Protein 4TPN (pdb70)

Radius of gyration: 20.68 Å; Cα contacts (8 Å, |Δi|>4): 711; chains: 1; bounding box: 55×50×52 Å

Foldseek 3Di:
DPDEACVFFLVCQVPVQVSLVVCCVPFQWADHVVVLAIEHFALVQLQCQLVDPLWALQPAPPPDAPRRVLLPQALRRHDPPNNVLRLVLLCLQPDPVLLVVLLVQLLVLLLVLLPPPPLPDFKDWCLVSPLQPSLVSCCCRAAFDPPVCCVVQQVLLVCCQPCPDPVSNSVSLVVQLVCLVCVLVVNDHGGDPSHSVNRSSVSQVPRDSHHPSSSSSHSSVVSNVSNALQRSQLQQQLLQLCQVCLVLLVVCVVDVLLLVQSSLLSCLLAQQQQWDKIFRCAWDADSNDTDHHGGMHIYGLNSNSQRCVVFPVSNRSDSPGDPSVSRQSQHDPSRRNSCVSSSSSNNSSNSVSLCVSQVNKHFPDDWAWDRGNRRTHTPTTMITRD

Solvent-accessible surface area: 17058 Å² total; per-residue (Å²): 119,134,97,113,28,51,1,23,66,50,96,15,0,72,78,0,13,70,35,5,62,73,16,26,128,170,67,34,6,12,19,3,126,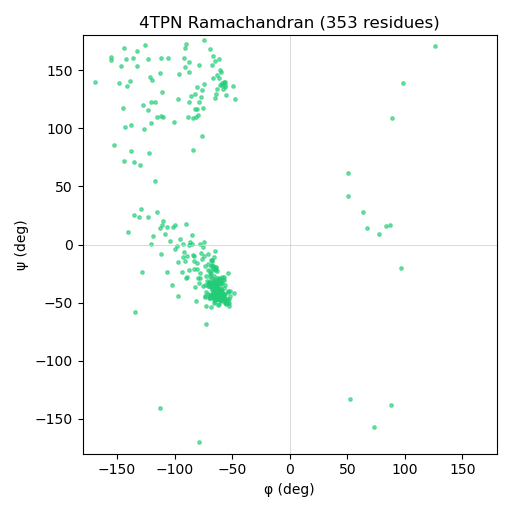188,25,96,0,25,0,0,1,28,8,73,32,0,16,55,1,13,170,22,129,100,11,18,5,51,98,28,110,92,126,101,24,22,74,73,102,12,2,74,34,0,15,86,60,4,50,64,118,66,4,50,10,0,72,138,22,13,138,35,0,10,43,199,65,0,14,113,60,0,48,130,28,0,87,132,17,0,105,62,22,2,46,76,15,94,64,50,28,83,95,28,49,2,18,72,32,1,1,40,67,0,8,22,58,3,0,4,75,0,10,0,0,2,91,100,15,19,63,44,0,41,73,57,0,86,31,33,40,76,150,112,77,109,122,60,38,27,92,44,4,63,27,0,18,57,0,0,43,47,7,53,134,64,116,84,10,166,44,72,98,78,2,0,1,25,55,5,43,86,31,42,153,51,46,128,75,16,62,86,111,22,13,25,18,8,3,0,18,19,0,15,52,18,18,5,40,36,12,22,3,5,0,1,4,1,2,24,4,1,10,118,41,97,171,10,9,92,61,5,85,65,49,111,63,0,14,89,26,0,7,38,0,1,4,1,32,15,1,9,38,0,8,30,50,17,29,1,60,138,81,4,90,17,37,73,31,156,0,104,56,58,41,20,0,0,0,0,4,0,7,0,0,36,17,64,146,54,0,145,170,20,89,52,6,42,3,74,18,134,41,1,71,114,14,0,15,38,19,67,52,69,38,27,46,49,20,30,97,2,21,30,21,4,0,48,38,2,0,38,12,0,0,94,83,8,66,32,9,132,29,36,43,136,20,97,33,25,87,19,10,40,43,8,12,4,135,27,0,24,0,18,4,151

Sequence (386 aa):
MTVPSPLAADPSIVPDPYPVYADLAQRRRPVHWVERLNAWAVLTYADCAAGLKDPRLTADRGLPPPDDNIFHRWTKNVVMMYTDPPLHDALRRSVRAGFTRAAHQHYDQVLQKVAHDLVASIIPAGATEEIDAVPALAAEELPVRRSSAVHAFGVPEEDLGFLIPRVNTIMTYVTQEIILEKKLTDLHTYASSSELLQGMRGKVLPDTVIARLAAAQDGLTETTPEQTVHQLALVFIALFAPTTTPGSSLSSGTLAFARNPRQVERFLADQACVDNTANEVLRYNASNNQFTWRVAAKDVEMGGVRIEAGQTLALFLGSANRDANNMFERPNDFDLDRPNSARHLSFGQGVHACLAAQLISSLQLKWFYVALLNNRRFPGIRRTAGEPIWNENLEFRSSLRSLPLLSLR

Organism: Streptomyces scabiei (strain 87.22) (NCBI:txid680198)

Structure (mmCIF, N/CA/C/O backbone):
data_4TPN
#
_entry.id   4TPN
#
_cell.length_a   65.696
_cell.length_b   79.436
_cell.length_c   112.355
_cell.angle_alpha   90.000
_cell.angle_beta   90.000
_cell.angle_gamma   90.000
#
_symmetry.space_group_name_H-M   'P 21 21 21'
#
loop_
_entity.id
_entity.type
_entity.pdbx_description
1 polymer 'Putative P450-like protein'
2 non-polymer 'PROTOPORPHYRIN IX CONTAINING FE'
3 non-polymer GLYCEROL
4 non-polymer 'SULFATE ION'
5 non-polymer 'LITHIUM ION'
6 water water
#
loop_
_atom_site.group_PDB
_atom_site.id
_atom_site.type_symbol
_atom_site.label_atom_id
_atom_site.label_alt_id
_atom_site.label_comp_id
_atom_site.label_asym_id
_atom_site.label_entity_id
_atom_site.label_seq_id
_atom_site.pdbx_PDB_ins_code
_atom_site.Cartn_x
_atom_site.Cartn_y
_atom_site.Cartn_z
_atom_site.occupancy
_atom_site.B_iso_or_equiv
_atom_site.auth_seq_id
_atom_site.auth_comp_id
_atom_site.auth_asym_id
_atom_site.auth_atom_id
_atom_site.pdbx_PDB_model_num
ATOM 1 N N . MET A 1 1 ? 46.207 45.458 85.261 1.00 33.86 1 MET A N 1
ATOM 2 C CA . MET A 1 1 ? 46.578 45.161 83.857 1.00 32.94 1 MET A CA 1
ATOM 3 C C . MET A 1 1 ? 47.762 46.010 83.369 1.00 35.49 1 MET A C 1
ATOM 4 O O . MET A 1 1 ? 48.108 46.008 82.177 1.00 33.71 1 MET A O 1
ATOM 9 N N . THR A 1 2 ? 48.427 46.709 84.303 1.00 32.14 2 THR A N 1
ATOM 10 C CA . THR A 1 2 ? 49.579 47.488 83.923 1.00 29.62 2 THR A CA 1
ATOM 11 C C . THR A 1 2 ? 50.837 46.997 84.694 1.00 27.36 2 THR A C 1
ATOM 12 O O . THR A 1 2 ? 51.922 47.578 84.511 1.00 30.31 2 THR A O 1
ATOM 16 N N . VAL A 1 3 ? 50.692 45.981 85.531 1.00 20.77 3 VAL A N 1
ATOM 17 C CA . VAL A 1 3 ? 51.860 45.517 86.328 1.00 18.51 3 VAL A CA 1
ATOM 18 C C . VAL A 1 3 ? 52.792 44.674 85.429 1.00 18.58 3 VAL A C 1
ATOM 19 O O . VAL A 1 3 ? 52.337 43.702 84.775 1.00 19.04 3 VAL A O 1
ATOM 23 N N . PRO A 1 4 ? 54.065 45.011 85.368 1.00 16.38 4 PRO A N 1
ATOM 24 C CA . PRO A 1 4 ? 54.989 44.266 84.483 1.00 16.61 4 PRO A CA 1
ATOM 25 C C . PRO A 1 4 ? 55.102 42.804 84.862 1.00 16.30 4 PRO A C 1
ATOM 26 O O . PRO A 1 4 ? 55.086 42.417 86.020 1.00 16.71 4 PRO A O 1
ATOM 30 N N . SER A 1 5 ? 55.216 41.972 83.796 1.00 16.21 5 SER A N 1
ATOM 31 C CA . SER A 1 5 ? 55.488 40.543 83.971 1.00 16.03 5 SER A CA 1
ATOM 32 C C . SER A 1 5 ? 56.494 40.108 82.927 1.00 15.88 5 SER A C 1
ATOM 33 O O . SER A 1 5 ? 56.416 40.540 81.786 1.00 16.08 5 SER A O 1
ATOM 36 N N . PRO A 1 6 ? 57.436 39.230 83.323 1.00 15.37 6 PRO A N 1
ATOM 37 C CA . PRO A 1 6 ? 58.474 38.785 82.371 1.00 15.39 6 PRO A CA 1
ATOM 38 C C . PRO A 1 6 ? 58.021 37.606 81.482 1.00 15.65 6 PRO A C 1
ATOM 39 O O . PRO A 1 6 ? 58.830 37.127 80.685 1.00 16.18 6 PRO A O 1
ATOM 43 N N . LEU A 1 7 ? 56.793 37.138 81.644 1.00 15.39 7 LEU A N 1
ATOM 44 C CA . LEU A 1 7 ? 56.443 35.827 81.029 1.00 15.53 7 LEU A CA 1
ATOM 45 C C . LEU A 1 7 ? 56.534 35.800 79.519 1.00 17.63 7 LEU A C 1
ATOM 46 O O . LEU A 1 7 ? 56.837 34.720 78.992 1.00 18.88 7 LEU A O 1
ATOM 51 N N A ALA A 1 8 ? 56.284 36.891 78.820 0.64 17.09 8 ALA A N 1
ATOM 52 N N B ALA A 1 8 ? 56.283 36.885 78.803 0.36 16.87 8 ALA A N 1
ATOM 53 C CA A ALA A 1 8 ? 56.432 36.870 77.318 0.64 19.86 8 ALA A CA 1
ATOM 54 C CA B ALA A 1 8 ? 56.467 36.780 77.308 0.36 20.20 8 ALA A CA 1
ATOM 55 C C A ALA A 1 8 ? 57.800 37.288 76.798 0.64 18.35 8 ALA A C 1
ATOM 56 C C B ALA A 1 8 ? 57.929 36.705 76.867 0.36 22.51 8 ALA A C 1
ATOM 57 O O A ALA A 1 8 ? 58.002 37.485 75.592 0.64 18.38 8 ALA A O 1
ATOM 58 O O B ALA A 1 8 ? 58.269 36.157 75.811 0.36 19.14 8 ALA A O 1
ATOM 61 N N . ASP A 1 9 ? 58.798 37.262 77.698 1.00 18.76 9 ASP A N 1
ATOM 62 C CA . ASP A 1 9 ? 60.133 37.664 77.284 1.00 17.73 9 ASP A CA 1
ATOM 63 C C . ASP A 1 9 ? 61.022 36.489 76.899 1.00 15.35 9 ASP A C 1
ATOM 64 O O . ASP A 1 9 ? 61.214 35.554 77.649 1.00 16.23 9 ASP A O 1
ATOM 69 N N . PRO A 1 10 ? 61.620 36.561 75.672 1.00 16.06 10 PRO A N 1
ATOM 70 C CA . PRO A 1 10 ? 62.540 35.509 75.259 1.00 17.37 10 PRO A CA 1
ATOM 71 C C . PRO A 1 10 ? 63.654 35.221 76.219 1.00 15.59 10 PRO A C 1
ATOM 72 O O . PRO A 1 10 ? 64.192 34.114 76.251 1.00 15.99 10 PRO A O 1
ATOM 76 N N . SER A 1 11 ? 64.028 36.208 77.072 1.00 14.67 11 SER A N 1
ATOM 77 C CA . SER A 1 11 ? 65.128 36.001 77.984 1.00 14.92 11 SER A CA 1
ATOM 78 C C . SER A 1 11 ? 64.891 34.919 79.021 1.00 13.32 11 SER A C 1
ATOM 79 O O . SER A 1 11 ? 65.826 34.369 79.587 1.00 15.57 11 SER A O 1
ATOM 82 N N . ILE A 1 12 ? 63.608 34.555 79.258 1.00 14.02 12 ILE A N 1
ATOM 83 C CA . ILE A 1 12 ? 63.338 33.518 80.240 1.00 14.17 12 ILE A CA 1
ATOM 84 C C . ILE A 1 12 ? 63.283 32.103 79.621 1.00 13.16 12 ILE A C 1
ATOM 85 O O . ILE A 1 12 ? 63.206 31.134 80.357 1.00 14.43 12 ILE A O 1
ATOM 90 N N . VAL A 1 13 ? 63.348 32.022 78.284 1.00 14.16 13 VAL A N 1
ATOM 91 C CA . VAL A 1 13 ? 63.167 30.700 77.638 1.00 13.14 13 VAL A CA 1
ATOM 92 C C . VAL A 1 13 ? 64.266 29.683 78.003 1.00 14.26 13 VAL A C 1
ATOM 93 O O . VAL A 1 13 ? 63.959 28.513 78.197 1.00 13.82 13 VAL A O 1
ATOM 97 N N . PRO A 1 14 ? 65.547 30.081 78.150 1.00 14.24 14 PRO A N 1
ATOM 98 C CA . PRO A 1 14 ? 66.507 29.048 78.534 1.00 14.77 14 PRO A CA 1
ATOM 99 C C . PRO A 1 14 ? 66.205 28.360 79.843 1.00 14.61 14 PRO A C 1
ATOM 100 O O . PRO A 1 14 ? 66.459 27.170 80.015 1.00 15.16 14 PRO A O 1
ATOM 104 N N . ASP A 1 15 ? 65.621 29.087 80.826 1.00 14.49 15 ASP A N 1
ATOM 105 C CA . ASP A 1 15 ? 65.261 28.472 82.080 1.00 15.63 15 ASP A CA 1
ATOM 106 C C . ASP A 1 15 ? 64.089 29.239 82.687 1.00 14.40 15 ASP A C 1
ATOM 107 O O . ASP A 1 15 ? 64.274 30.116 83.547 1.00 15.40 15 ASP A O 1
ATOM 112 N N . PRO A 1 16 ? 62.859 28.907 82.295 1.00 13.59 16 PRO A N 1
ATOM 113 C CA . PRO A 1 16 ? 61.715 29.694 82.784 1.00 14.42 16 PRO A CA 1
ATO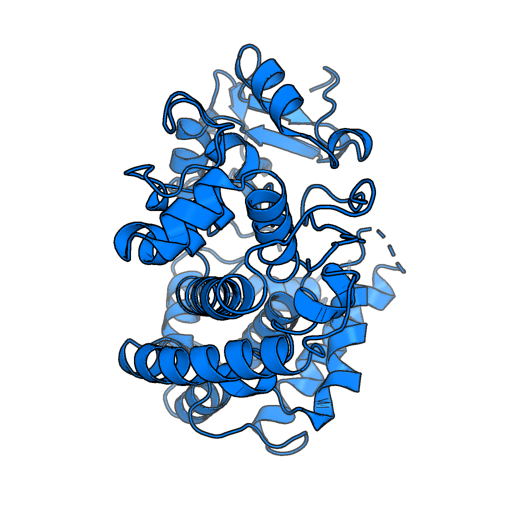M 114 C C . PRO A 1 16 ? 61.284 29.296 84.185 1.00 12.77 16 PRO A C 1
ATOM 115 O O . PRO A 1 16 ? 60.516 30.037 84.807 1.00 13.95 16 PRO A O 1
ATOM 119 N N . TYR A 1 17 ? 61.705 28.150 84.675 1.00 13.28 17 TYR A N 1
ATOM 120 C CA . TYR A 1 17 ? 61.124 27.559 85.872 1.00 13.59 17 TYR A CA 1
ATOM 121 C C . TYR A 1 17 ? 61.312 28.399 87.159 1.00 14.67 17 TYR A C 1
ATOM 122 O O . TYR A 1 17 ? 60.343 28.500 87.907 1.00 14.76 17 TYR A O 1
ATOM 131 N N . PRO A 1 18 ? 62.488 29.007 87.390 1.00 14.62 18 PRO A N 1
ATOM 132 C CA . PRO A 1 18 ? 62.570 29.875 88.600 1.00 15.86 18 PRO A CA 1
ATOM 133 C C . PRO A 1 18 ? 61.689 31.083 88.464 1.00 17.13 18 PRO A C 1
ATOM 134 O O . PRO A 1 18 ? 61.173 31.586 89.511 1.00 18.41 18 PRO A O 1
ATOM 138 N N . VAL A 1 19 ? 61.483 31.601 87.275 1.00 15.46 19 VAL A N 1
ATOM 139 C CA . VAL A 1 19 ? 60.594 32.741 87.051 1.00 16.53 19 VAL A CA 1
ATOM 140 C C . VAL A 1 19 ? 59.178 32.338 87.364 1.00 16.71 19 VAL A C 1
ATOM 141 O O . VAL A 1 19 ? 58.434 33.039 88.077 1.00 17.94 19 VAL A O 1
ATOM 145 N N . TYR A 1 20 ? 58.708 31.216 86.810 1.00 14.90 20 TYR A N 1
ATOM 146 C CA . TYR A 1 20 ? 57.384 30.691 87.116 1.00 15.48 20 TYR A CA 1
ATOM 147 C C . TYR A 1 20 ? 57.185 30.540 88.603 1.00 16.66 20 TYR A C 1
ATOM 148 O O . TYR A 1 20 ? 56.138 30.934 89.148 1.00 18.13 20 TYR A O 1
ATOM 157 N N . ALA A 1 21 ? 58.173 29.951 89.281 1.00 17.12 21 ALA A N 1
ATOM 158 C CA . ALA A 1 21 ? 58.034 29.638 90.709 1.00 19.83 21 ALA A CA 1
ATOM 159 C C . ALA A 1 21 ? 57.976 30.941 91.536 1.00 19.53 21 ALA A C 1
ATOM 160 O O . ALA A 1 21 ? 57.123 31.005 92.466 1.00 24.20 21 ALA A O 1
ATOM 162 N N . ASP A 1 22 ? 58.754 31.921 91.181 1.00 18.93 22 ASP A N 1
ATOM 163 C CA . ASP A 1 22 ? 58.745 33.236 91.931 1.00 22.28 22 ASP A CA 1
ATOM 164 C C . ASP A 1 22 ? 57.374 33.878 91.728 1.00 25.54 22 ASP A C 1
ATOM 165 O O . ASP A 1 22 ? 56.705 34.292 92.718 1.00 25.63 22 ASP A O 1
ATOM 170 N N . LEU A 1 23 ? 56.887 33.978 90.502 1.00 19.49 23 LEU A N 1
ATOM 171 C CA . LEU A 1 23 ? 55.633 34.646 90.222 1.00 18.83 23 LEU A CA 1
ATOM 172 C C . LEU A 1 23 ? 54.464 33.913 90.760 1.00 20.33 23 LEU A C 1
ATOM 173 O O . LEU A 1 23 ? 53.479 34.598 91.200 1.00 22.38 23 LEU A O 1
ATOM 178 N N . ALA A 1 24 ? 54.459 32.596 90.809 1.00 19.58 24 ALA A N 1
ATOM 179 C CA . ALA A 1 24 ? 53.336 31.815 91.283 1.00 22.92 24 ALA A CA 1
ATOM 180 C C . ALA A 1 24 ? 53.083 32.044 92.746 1.00 26.94 24 ALA A C 1
ATOM 181 O O . ALA A 1 24 ? 51.964 31.737 93.224 1.00 27.05 24 ALA A O 1
ATOM 183 N N . GLN A 1 25 ? 54.089 32.529 93.453 1.00 26.20 25 GLN A N 1
ATOM 184 C CA . GLN A 1 25 ? 53.947 32.418 94.919 1.00 28.36 25 GLN A CA 1
ATOM 185 C C . GLN A 1 25 ? 53.236 33.694 95.278 1.00 28.63 25 GLN A C 1
ATOM 186 O O . GLN A 1 25 ? 52.425 33.719 96.226 1.00 28.66 25 GLN A O 1
ATOM 192 N N . ARG A 1 26 ? 53.421 34.741 94.483 1.00 24.36 26 ARG A N 1
ATOM 193 C CA A ARG A 1 26 ? 52.836 35.995 94.777 0.48 26.00 26 ARG A CA 1
ATOM 194 C CA B ARG A 1 26 ? 52.885 36.017 94.734 0.52 26.03 26 ARG A CA 1
ATOM 195 C C . ARG A 1 26 ? 51.702 36.422 93.892 1.00 25.72 26 ARG A C 1
ATOM 196 O O . ARG A 1 26 ? 50.785 37.078 94.299 1.00 27.46 26 ARG A O 1
ATOM 211 N N . ARG A 1 27 ? 51.731 36.025 92.611 1.00 19.48 27 ARG A N 1
ATOM 212 C CA . ARG A 1 27 ? 50.692 36.386 91.683 1.00 18.49 27 ARG A CA 1
ATOM 213 C C . ARG A 1 27 ? 50.430 35.211 90.693 1.00 15.62 27 ARG A C 1
ATOM 214 O O . ARG A 1 27 ? 50.775 35.300 89.503 1.00 17.76 27 ARG A O 1
ATOM 222 N N . PRO A 1 28 ? 49.828 34.165 91.193 1.00 15.74 28 PRO A N 1
ATOM 223 C CA . PRO A 1 28 ? 49.613 32.930 90.407 1.00 15.68 28 PRO A CA 1
ATOM 224 C C . PRO A 1 28 ? 48.718 33.172 89.213 1.00 16.47 28 PRO A C 1
ATOM 225 O O . PRO A 1 28 ? 48.799 32.365 88.252 1.00 16.22 28 PRO A O 1
ATOM 229 N N . VAL A 1 29 ? 47.879 34.191 89.199 1.00 15.75 29 VAL A N 1
ATOM 230 C CA . VAL A 1 29 ? 47.127 34.619 88.017 1.00 15.71 29 VAL A CA 1
ATOM 231 C C . VAL A 1 29 ? 47.386 36.099 87.821 1.00 17.17 29 VAL A C 1
ATOM 232 O O . VAL A 1 29 ? 47.126 36.904 88.763 1.00 18.80 29 VAL A O 1
ATOM 236 N N . HIS A 1 30 ? 47.931 36.505 86.721 1.00 15.71 30 HIS A N 1
ATOM 237 C CA . HIS A 1 30 ? 48.227 37.901 86.488 1.00 16.05 30 HIS A CA 1
ATOM 238 C C . HIS A 1 30 ? 48.278 38.244 85.031 1.00 17.18 30 HIS A C 1
ATOM 239 O O . HIS A 1 30 ? 48.426 37.338 84.170 1.00 17.00 30 HIS A O 1
ATOM 246 N N . TRP A 1 31 ? 48.169 39.511 84.688 1.00 18.29 31 TRP A N 1
ATOM 247 C CA . TRP A 1 31 ? 48.106 39.977 83.338 1.00 17.75 31 TRP A CA 1
ATOM 248 C C . TRP A 1 31 ? 49.464 40.066 82.688 1.00 18.90 31 TRP A C 1
ATOM 249 O O . TRP A 1 31 ? 50.438 40.532 83.296 1.00 20.22 31 TRP A O 1
ATOM 260 N N . VAL A 1 32 ? 49.586 39.594 81.435 1.00 16.90 32 VAL A N 1
ATOM 261 C CA . VAL A 1 32 ? 50.816 39.705 80.681 1.00 17.26 32 VAL A CA 1
ATOM 262 C C . VAL A 1 32 ? 50.545 40.483 79.414 1.00 19.56 32 VAL A C 1
ATOM 263 O O . VAL A 1 32 ? 49.904 39.976 78.487 1.00 17.85 32 VAL A O 1
ATOM 267 N N . GLU A 1 33 ? 50.965 41.753 79.373 1.00 18.74 33 GLU A N 1
ATOM 268 C CA . GLU A 1 33 ? 50.556 42.622 78.300 1.00 20.35 33 GLU A CA 1
ATOM 269 C C . GLU A 1 33 ? 50.929 42.084 76.912 1.00 21.96 33 GLU A C 1
ATOM 270 O O . GLU A 1 33 ? 50.146 42.190 75.977 1.00 22.52 33 GLU A O 1
ATOM 276 N N . ARG A 1 34 ? 52.129 41.546 76.777 1.00 21.31 34 ARG A N 1
ATOM 277 C CA . ARG A 1 34 ? 52.569 41.122 75.446 1.00 24.14 34 ARG A CA 1
ATOM 278 C C . ARG A 1 34 ? 51.756 39.884 74.971 1.00 24.65 34 ARG A C 1
ATOM 279 O O . ARG A 1 34 ? 51.697 39.627 73.777 1.00 26.39 34 ARG A O 1
ATOM 287 N N . LEU A 1 35 ? 51.178 39.131 75.896 1.00 20.04 35 LEU A N 1
ATOM 288 C CA . LEU A 1 35 ? 50.285 38.021 75.505 1.00 19.13 35 LEU A CA 1
ATOM 289 C C . LEU A 1 35 ? 48.844 38.460 75.368 1.00 19.48 35 LEU A C 1
ATOM 290 O O . LEU A 1 35 ? 48.003 37.696 74.881 1.00 20.52 35 LEU A O 1
ATOM 295 N N . ASN A 1 36 ? 48.516 39.691 75.802 1.00 19.24 36 ASN A N 1
ATOM 296 C CA . ASN A 1 36 ? 47.142 40.142 75.891 1.00 19.22 36 ASN A CA 1
ATOM 297 C C . ASN A 1 36 ? 46.273 39.157 76.626 1.00 17.73 36 ASN A C 1
ATOM 298 O O . ASN A 1 36 ? 45.134 38.861 76.212 1.00 19.78 36 ASN A O 1
ATOM 303 N N . ALA A 1 37 ? 46.779 38.605 77.707 1.00 17.81 37 ALA A N 1
ATOM 304 C CA . ALA A 1 37 ? 46.101 37.507 78.395 1.00 16.84 37 ALA A CA 1
ATOM 305 C C . ALA A 1 37 ? 46.464 37.390 79.860 1.00 15.70 37 ALA A C 1
ATOM 306 O O . ALA A 1 37 ? 47.535 37.895 80.283 1.00 17.03 37 ALA A O 1
ATOM 308 N N . TRP A 1 38 ? 45.607 36.745 80.616 1.00 16.62 38 TRP A N 1
ATOM 309 C CA . TRP A 1 38 ? 45.870 36.368 81.981 1.00 15.67 38 TRP A CA 1
ATOM 310 C C . TRP A 1 38 ? 46.716 35.096 82.032 1.00 15.14 38 TRP A C 1
ATOM 311 O O . TRP A 1 38 ? 46.233 34.025 81.596 1.00 15.94 38 TRP A O 1
ATOM 322 N N . ALA A 1 39 ? 47.914 35.186 82.569 1.00 15.04 39 ALA A N 1
ATOM 323 C CA . ALA A 1 39 ? 48.730 33.999 82.816 1.00 13.96 39 ALA A CA 1
ATOM 324 C C . ALA A 1 39 ? 48.217 33.248 83.994 1.00 15.04 39 ALA A C 1
ATOM 325 O O . ALA A 1 39 ? 47.889 33.848 85.056 1.00 15.84 39 ALA A O 1
ATOM 327 N N . VAL A 1 40 ? 48.170 31.910 83.902 1.00 14.84 40 VAL A N 1
ATOM 328 C CA . VAL A 1 40 ? 47.734 31.037 84.969 1.00 14.26 40 VAL A CA 1
ATOM 329 C C . VAL A 1 40 ? 48.850 30.045 85.272 1.00 14.49 40 VAL A C 1
ATOM 330 O O . VAL A 1 40 ? 49.213 29.232 84.376 1.00 14.38 40 VAL A O 1
ATOM 334 N N . LEU A 1 41 ? 49.443 30.069 86.458 1.00 13.86 41 LEU A N 1
ATOM 335 C CA . LEU A 1 41 ? 50.703 29.386 86.713 1.00 13.41 41 LEU A CA 1
ATOM 336 C C . LEU A 1 41 ? 50.640 28.114 87.544 1.00 14.25 41 LEU A C 1
ATOM 337 O O . LEU A 1 41 ? 51.560 27.285 87.470 1.00 15.32 41 LEU A O 1
ATOM 342 N N . THR A 1 42 ? 49.620 27.932 88.380 1.00 14.38 42 THR A N 1
ATOM 343 C CA . THR A 1 42 ? 49.660 26.788 89.268 1.00 14.35 42 THR A CA 1
ATOM 344 C C . THR A 1 42 ? 49.069 25.520 88.612 1.00 14.74 42 THR A C 1
ATOM 345 O O . THR A 1 42 ? 48.231 25.620 87.710 1.00 14.63 42 THR A O 1
ATOM 349 N N . TYR A 1 43 ? 49.467 24.368 89.123 1.00 14.58 43 TYR A N 1
ATOM 350 C CA . TYR A 1 43 ? 48.883 23.117 88.626 1.00 15.30 43 TYR A CA 1
ATOM 351 C C . TYR A 1 43 ? 47.380 23.105 88.843 1.00 15.42 43 TYR A C 1
ATOM 352 O O . TYR A 1 43 ? 46.586 22.796 87.963 1.00 16.46 43 TYR A O 1
ATOM 361 N N . ALA A 1 44 ? 46.935 23.455 90.083 1.00 16.41 44 ALA A N 1
ATOM 362 C CA . ALA A 1 44 ? 45.522 23.369 90.389 1.00 17.42 44 ALA A CA 1
ATOM 363 C C . ALA A 1 44 ? 44.706 24.269 89.467 1.00 16.09 44 ALA A C 1
ATOM 364 O O . ALA A 1 44 ? 43.640 23.876 88.987 1.00 17.61 44 ALA A O 1
ATOM 366 N N . ASP A 1 45 ? 45.175 25.484 89.190 1.00 16.28 45 ASP A N 1
ATOM 367 C CA . ASP A 1 45 ? 44.413 26.392 88.366 1.00 17.12 45 ASP A CA 1
ATOM 368 C C . ASP A 1 45 ? 44.472 25.994 86.872 1.00 15.31 45 ASP A C 1
ATOM 369 O O . ASP A 1 45 ? 43.502 26.167 86.146 1.00 16.13 45 ASP A O 1
ATOM 374 N N . CYS A 1 46 ? 45.620 25.482 86.411 1.00 15.07 46 CYS A N 1
ATOM 375 C CA . CYS A 1 46 ? 45.712 25.012 85.018 1.00 14.27 46 CYS A CA 1
ATOM 376 C C . CYS A 1 46 ? 44.813 23.810 84.798 1.00 14.72 46 CYS A C 1
ATOM 377 O O . CYS A 1 46 ? 44.083 23.769 83.787 1.00 16.69 46 CYS A O 1
ATOM 380 N N . ALA A 1 47 ? 44.841 22.858 85.717 1.00 15.46 47 ALA A N 1
ATOM 381 C CA . ALA A 1 47 ? 43.990 21.674 85.594 1.00 18.43 47 ALA A CA 1
ATOM 382 C C . ALA A 1 47 ? 42.518 22.070 85.632 1.00 18.49 47 ALA A C 1
ATOM 383 O O . ALA A 1 47 ? 41.698 21.596 84.821 1.00 20.11 47 ALA A O 1
ATOM 385 N N . ALA A 1 48 ? 42.154 22.978 86.544 1.00 17.90 48 ALA A N 1
ATOM 386 C CA . ALA A 1 48 ? 40.748 23.455 86.606 1.00 18.94 48 ALA A CA 1
ATOM 387 C C . ALA A 1 48 ? 40.411 24.175 85.334 1.00 18.92 48 ALA A C 1
ATOM 388 O O . ALA A 1 48 ? 39.307 24.002 84.792 1.00 21.66 48 ALA A O 1
ATOM 390 N N . GLY A 1 49 ? 41.315 24.996 84.819 1.00 17.04 49 GLY 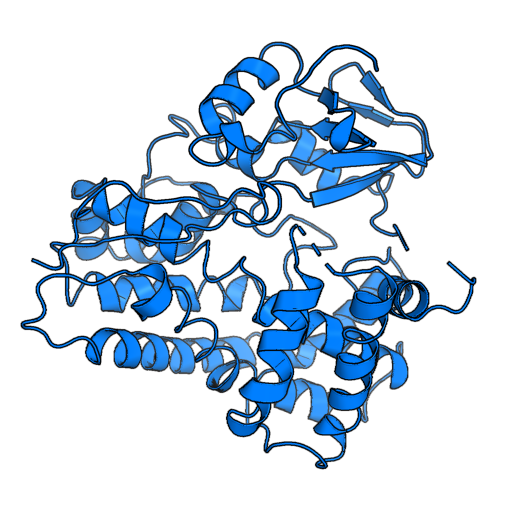A N 1
ATOM 391 C CA . GLY A 1 49 ? 41.064 25.732 83.622 1.00 18.20 49 GLY A CA 1
ATOM 392 C C . GLY A 1 49 ? 40.812 24.849 82.402 1.00 18.61 49 GLY A C 1
ATOM 393 O O . GLY A 1 49 ? 39.930 25.123 81.613 1.00 19.87 49 GLY A O 1
ATOM 394 N N . LEU A 1 50 ? 41.605 23.802 82.289 1.00 18.15 50 LEU A N 1
ATOM 395 C CA . LEU A 1 50 ? 41.452 22.850 81.166 1.00 18.48 50 LEU A CA 1
ATOM 396 C C . LEU A 1 50 ? 40.115 22.118 81.260 1.00 20.04 50 LEU A C 1
ATOM 397 O O . LEU A 1 50 ? 39.590 21.661 80.235 1.00 21.86 50 LEU A O 1
ATOM 402 N N . LYS A 1 51 ? 39.585 21.966 82.468 1.00 21.41 51 LYS A N 1
ATOM 403 C CA . LYS A 1 51 ? 38.315 21.217 82.702 1.00 26.10 51 LYS A CA 1
ATOM 404 C C . LYS A 1 51 ? 37.119 22.150 82.634 1.00 25.03 51 LYS A C 1
ATOM 405 O O . LYS A 1 51 ? 35.990 21.685 82.494 1.00 31.15 51 LYS A O 1
ATOM 411 N N . ASP A 1 52 ? 37.321 23.463 82.674 1.00 21.83 52 ASP A N 1
ATOM 412 C CA . ASP A 1 52 ? 36.284 24.441 82.851 1.00 20.84 52 ASP A CA 1
ATOM 413 C C . ASP A 1 52 ? 35.522 24.733 81.568 1.00 25.17 52 ASP A C 1
ATOM 414 O O . ASP A 1 52 ? 36.054 25.315 80.657 1.00 23.97 52 ASP A O 1
ATOM 419 N N . PRO A 1 53 ? 34.220 24.331 81.505 1.00 27.84 53 PRO A N 1
ATOM 420 C CA . PRO A 1 53 ? 33.445 24.598 80.298 1.00 26.84 53 PRO A CA 1
ATOM 421 C C . PRO A 1 53 ? 33.176 26.081 80.075 1.00 29.88 53 PRO A C 1
ATOM 422 O O . PRO A 1 53 ? 32.805 26.462 78.969 1.00 33.68 53 PRO A O 1
ATOM 426 N N . ARG A 1 54 ? 33.419 26.929 81.096 1.00 26.26 54 ARG A N 1
ATOM 427 C CA . ARG A 1 54 ? 33.321 28.390 80.917 1.00 26.18 54 ARG A CA 1
ATOM 428 C C . ARG A 1 54 ? 34.499 28.966 80.125 1.00 24.43 54 ARG A C 1
ATOM 429 O O . ARG A 1 54 ? 34.437 30.145 79.724 1.00 28.35 54 ARG A O 1
ATOM 437 N N . LEU A 1 55 ? 35.520 28.156 79.879 1.00 22.64 55 LEU A N 1
ATOM 438 C CA . LEU A 1 55 ? 36.702 28.590 79.109 1.00 23.18 55 LEU A CA 1
ATOM 439 C C . LEU A 1 55 ? 36.721 27.886 77.740 1.00 26.20 55 LEU A C 1
ATOM 440 O O . LEU A 1 55 ? 37.000 26.659 77.708 1.00 28.35 55 LEU A O 1
ATOM 445 N N . THR A 1 56 ? 36.479 28.662 76.699 1.00 21.74 56 THR A N 1
ATOM 446 C CA . THR A 1 56 ? 36.319 28.108 75.320 1.00 22.16 56 THR A CA 1
ATOM 447 C C . THR A 1 56 ? 37.643 28.077 74.609 1.00 20.24 56 THR A C 1
ATOM 448 O O . THR A 1 56 ? 38.590 28.828 74.849 1.00 20.62 56 THR A O 1
ATOM 452 N N . ALA A 1 57 ? 37.723 27.125 73.659 1.00 21.25 57 ALA A N 1
ATOM 453 C CA . ALA A 1 57 ? 38.908 27.054 72.825 1.00 25.26 57 ALA A CA 1
ATOM 454 C C . ALA A 1 57 ? 38.630 27.725 71.490 1.00 31.21 57 ALA A C 1
ATOM 455 O O . ALA A 1 57 ? 39.520 27.821 70.623 1.00 29.50 57 ALA A O 1
ATOM 457 N N . ASP A 1 58 ? 37.379 28.170 71.303 1.00 29.15 58 ASP A N 1
ATOM 458 C CA . ASP A 1 58 ? 36.949 28.796 70.052 1.00 36.09 58 ASP A CA 1
ATOM 459 C C . ASP A 1 58 ? 37.503 30.216 70.013 1.00 53.00 58 ASP A C 1
ATOM 460 O O . ASP A 1 58 ? 36.892 31.188 70.545 1.00 52.67 58 ASP A O 1
ATOM 465 N N . ARG A 1 59 ? 38.674 30.320 69.387 1.00 53.43 59 ARG A N 1
ATOM 466 C CA . ARG A 1 59 ? 39.401 31.567 69.261 1.00 45.51 59 ARG A CA 1
ATOM 467 C C . ARG A 1 59 ? 39.438 32.065 67.806 1.00 61.72 59 ARG A C 1
ATOM 468 O O . ARG A 1 59 ? 39.906 33.202 67.551 1.00 67.45 59 ARG A O 1
ATOM 476 N N . GLY A 1 60 ? 38.956 31.222 66.873 1.00 44.43 60 GLY A N 1
ATOM 477 C CA . GLY A 1 60 ? 38.707 31.641 65.444 1.00 50.50 60 GLY A CA 1
ATOM 478 C C . GLY A 1 60 ? 39.900 32.298 64.755 1.00 52.35 60 GLY A C 1
ATOM 479 O O . GLY A 1 60 ? 41.021 32.220 65.299 1.00 44.71 60 GLY A O 1
ATOM 480 N N . LEU A 1 73 ? 41.232 41.042 58.866 0.82 39.52 73 LEU A N 1
ATOM 481 C CA . LEU A 1 73 ? 40.950 39.956 57.892 0.82 38.59 73 LEU A CA 1
ATOM 482 C C . LEU A 1 73 ? 39.513 39.939 57.471 0.82 37.60 73 LEU A C 1
ATOM 483 O O . LEU A 1 73 ? 38.622 40.051 58.292 0.82 44.09 73 LEU A O 1
ATOM 488 N N . PRO A 1 74 ? 39.274 39.717 56.161 1.00 52.35 74 PRO A N 1
ATOM 489 C CA . PRO A 1 74 ? 37.948 39.559 55.527 1.00 54.76 74 PRO A CA 1
ATOM 490 C C . PRO A 1 74 ? 37.166 38.421 56.163 1.00 59.98 74 PRO A C 1
ATOM 491 O O . PRO A 1 74 ? 37.785 37.472 56.663 1.00 51.31 74 PRO A O 1
ATOM 495 N N A PRO A 1 75 ? 35.834 38.517 56.258 0.62 74.13 75 PRO A N 1
ATOM 496 N N B PRO A 1 75 ? 35.825 38.454 55.988 0.38 68.10 75 PRO A N 1
ATOM 497 C CA A PRO A 1 75 ? 35.330 37.420 57.123 0.62 56.86 75 PRO A CA 1
ATOM 498 C CA B PRO A 1 75 ? 34.832 37.554 56.604 0.38 66.99 75 PRO A CA 1
ATOM 499 C C A PRO A 1 75 ? 35.379 35.969 56.565 0.62 61.19 75 PRO A C 1
ATOM 500 C C B PRO A 1 75 ? 35.210 36.075 56.469 0.38 57.17 75 PRO A C 1
ATOM 501 O O A PRO A 1 75 ? 35.235 35.058 57.419 0.62 49.07 75 PRO A O 1
ATOM 502 O O B PRO A 1 75 ? 35.187 35.316 57.469 0.38 50.03 75 PRO A O 1
ATOM 509 N N . ASP A 1 76 ? 35.617 35.736 55.238 1.00 49.46 76 ASP A N 1
ATOM 510 C CA A ASP A 1 76 ? 35.696 34.363 54.704 0.58 36.51 76 ASP A CA 1
ATOM 511 C CA B ASP A 1 76 ? 35.730 34.368 54.655 0.42 37.95 76 ASP A CA 1
ATOM 512 C C . ASP A 1 76 ? 37.112 33.719 54.648 1.00 37.42 76 ASP A C 1
ATOM 513 O O . ASP A 1 76 ? 37.375 32.714 53.964 1.00 39.88 76 ASP A O 1
ATOM 522 N N . ASN A 1 77 ? 38.042 34.254 55.347 1.00 26.44 77 ASN A N 1
ATOM 523 C CA . ASN A 1 77 ? 39.399 33.862 55.201 1.00 21.34 77 ASN A CA 1
ATOM 524 C C . ASN A 1 77 ? 39.639 32.409 55.628 1.00 22.50 77 ASN A C 1
ATOM 525 O O . ASN A 1 77 ? 38.876 31.837 56.458 1.00 20.90 77 ASN A O 1
ATOM 530 N N . ILE A 1 78 ? 40.700 31.817 55.130 1.00 18.26 78 ILE A N 1
ATOM 531 C CA . ILE A 1 78 ? 40.946 30.396 55.390 1.00 19.50 78 ILE A CA 1
ATOM 532 C C . ILE A 1 78 ? 41.296 30.123 56.829 1.00 18.85 78 ILE A C 1
ATOM 533 O O . ILE A 1 78 ? 41.066 29.029 57.335 1.00 19.01 78 ILE A O 1
ATOM 538 N N . PHE A 1 79 ? 41.884 31.098 57.538 1.00 18.49 79 PHE A N 1
ATOM 539 C CA . PHE A 1 79 ? 42.218 30.834 58.931 1.00 19.66 79 PHE A CA 1
ATOM 540 C C . PHE A 1 79 ? 40.940 30.662 59.747 1.00 18.64 79 PHE A C 1
ATOM 541 O O . PHE A 1 79 ? 40.817 29.732 60.571 1.00 18.03 79 PHE A O 1
ATOM 549 N N . HIS A 1 80 ? 39.942 31.521 59.508 1.00 19.24 80 HIS A N 1
ATOM 550 C CA . HIS A 1 80 ? 38.657 31.378 60.165 1.00 20.98 80 HIS A CA 1
ATOM 551 C C . HIS A 1 80 ? 37.960 30.098 59.771 1.00 19.72 80 HIS A C 1
ATOM 552 O O . HIS A 1 80 ? 37.448 29.365 60.659 1.00 21.64 80 HIS A O 1
ATOM 559 N N . ARG A 1 81 ? 37.935 29.745 58.497 1.00 18.24 81 ARG A N 1
ATOM 560 C CA . ARG A 1 81 ? 37.287 28.490 58.066 1.00 19.38 81 ARG A CA 1
ATOM 561 C C . ARG A 1 81 ? 37.988 27.283 58.658 1.00 17.91 81 ARG A C 1
ATOM 562 O O . ARG A 1 81 ? 37.307 26.304 59.035 1.00 18.72 81 ARG A O 1
ATOM 570 N N . TRP A 1 82 ? 39.295 27.318 58.743 1.00 15.36 82 TRP A N 1
ATOM 571 C CA . TRP A 1 82 ? 40.055 26.206 59.296 1.00 15.33 82 TRP A CA 1
ATOM 572 C C . TRP A 1 82 ? 39.804 26.041 60.800 1.00 15.19 82 TRP A C 1
ATOM 573 O O . TRP A 1 82 ? 39.439 24.979 61.290 1.00 14.92 82 TRP A O 1
ATOM 584 N N . THR A 1 83 ? 39.998 27.143 61.574 1.00 15.55 83 THR A N 1
ATOM 585 C CA . THR A 1 83 ? 39.874 27.041 63.025 1.00 15.64 83 THR A CA 1
ATOM 586 C C . THR A 1 83 ? 38.487 26.605 63.445 1.00 15.76 83 THR A C 1
ATOM 587 O O . THR A 1 83 ? 38.345 25.857 64.412 1.00 17.13 83 THR A O 1
ATOM 591 N N . LYS A 1 84 ? 37.457 27.051 62.733 1.00 15.45 84 LYS A N 1
ATOM 592 C CA . LYS A 1 84 ? 36.083 26.730 63.118 1.00 17.17 84 LYS A CA 1
ATOM 593 C C . LYS A 1 84 ? 35.696 25.291 62.772 1.00 16.27 84 LYS A C 1
ATOM 594 O O . LYS A 1 84 ? 34.602 24.845 63.091 1.00 16.43 84 LYS A O 1
ATOM 600 N N . ASN A 1 85 ? 36.613 24.553 62.140 1.00 15.16 85 ASN A N 1
ATOM 601 C CA . ASN A 1 85 ? 36.288 23.209 61.656 1.00 15.46 85 ASN A CA 1
ATOM 602 C C . ASN A 1 85 ? 37.309 22.155 62.046 1.00 13.56 85 ASN A C 1
ATOM 603 O O . ASN A 1 85 ? 37.381 21.110 61.399 1.00 13.94 85 ASN A O 1
ATOM 608 N N . VAL A 1 86 ? 38.064 22.418 63.129 1.00 12.98 86 VAL A N 1
ATOM 609 C CA . VAL A 1 86 ? 39.036 21.425 63.615 1.00 13.47 86 VAL A CA 1
ATOM 610 C C . VAL A 1 86 ? 38.887 21.276 65.108 1.00 13.43 86 VAL A C 1
ATOM 611 O O . VAL A 1 86 ? 38.479 22.216 65.809 1.00 14.07 86 VAL A O 1
ATOM 615 N N . VAL A 1 87 ? 39.249 20.108 65.635 1.00 12.54 87 VAL A N 1
ATOM 616 C CA . VAL A 1 87 ? 39.066 19.841 67.040 1.00 13.35 87 VAL A CA 1
ATOM 617 C C . VAL A 1 87 ? 39.787 20.874 67.955 1.00 14.05 87 VAL A C 1
ATOM 618 O O . VAL A 1 87 ? 39.245 21.242 68.995 1.00 14.09 87 VAL A O 1
ATOM 622 N N . MET A 1 88 ? 40.975 21.324 67.552 1.00 13.43 88 MET A N 1
ATOM 623 C CA A MET A 1 88 ? 41.811 22.165 68.450 0.69 14.47 88 MET A CA 1
ATOM 624 C CA B MET A 1 88 ? 41.788 22.138 68.480 0.31 14.26 88 MET A CA 1
ATOM 625 C C . MET A 1 88 ? 41.107 23.446 68.830 1.00 16.14 88 MET A C 1
ATOM 626 O O . MET A 1 88 ? 41.352 23.974 69.940 1.00 16.77 88 MET A O 1
ATOM 635 N N . TYR A 1 89 ? 40.268 23.999 67.956 1.00 15.71 89 TYR A N 1
ATOM 636 C CA . TYR A 1 89 ? 39.699 25.336 68.174 1.00 16.44 89 TYR A CA 1
ATOM 637 C C . TYR A 1 89 ? 38.187 25.352 68.177 1.00 17.08 89 TYR A C 1
ATOM 638 O O . TYR A 1 89 ? 37.585 26.419 67.949 1.00 19.90 89 TYR A O 1
ATOM 647 N N . THR A 1 90 ? 37.553 24.221 68.469 1.00 15.60 90 THR A N 1
ATOM 648 C CA . THR A 1 90 ? 36.086 24.167 68.553 1.00 15.00 90 THR A CA 1
ATOM 649 C C . THR A 1 90 ? 35.669 23.670 69.910 1.00 15.81 90 THR A C 1
ATOM 650 O O . THR A 1 90 ? 36.437 23.043 70.663 1.00 16.44 90 THR A O 1
ATOM 654 N N . ASP A 1 91 ? 34.412 23.959 70.292 1.00 16.91 91 ASP A N 1
ATOM 655 C CA . ASP A 1 91 ? 33.851 23.453 71.539 1.00 16.79 91 ASP A CA 1
ATOM 656 C C . ASP A 1 91 ? 32.862 22.339 71.296 1.00 16.01 91 ASP A C 1
ATOM 657 O O . ASP A 1 91 ? 32.343 22.218 70.156 1.00 17.20 91 ASP A O 1
ATOM 662 N N . PRO A 1 92 ? 32.575 21.528 72.297 1.00 16.91 92 PRO A N 1
ATOM 663 C CA . PRO A 1 92 ? 31.450 20.591 72.144 1.00 19.49 92 PRO A CA 1
ATOM 664 C C . PRO A 1 92 ? 30.160 21.384 71.883 1.00 20.43 92 PRO A C 1
ATOM 665 O O . PRO A 1 92 ? 30.042 22.513 72.352 1.00 20.85 92 PRO A O 1
ATOM 669 N N . PRO A 1 93 ? 29.240 20.798 71.114 1.00 19.36 93 PRO A N 1
ATOM 670 C CA . PRO A 1 93 ? 29.259 19.451 70.564 1.00 18.48 93 PRO A CA 1
ATOM 671 C C . PRO A 1 93 ? 30.046 19.256 69.272 1.00 15.20 93 PRO A C 1
ATOM 672 O O . PRO A 1 93 ? 30.424 18.122 69.000 1.00 17.25 93 PRO A O 1
ATOM 676 N N . LEU A 1 94 ? 30.288 20.305 68.514 1.00 16.11 94 LEU A N 1
ATOM 677 C CA . LEU A 1 94 ? 31.009 20.124 67.228 1.00 15.34 94 LEU A CA 1
ATOM 678 C C . LEU A 1 94 ? 32.389 19.475 67.466 1.00 14.38 94 LEU A C 1
ATOM 679 O O . LEU A 1 94 ? 32.773 18.569 66.729 1.00 14.72 94 LEU A O 1
ATOM 684 N N . HIS A 1 95 ? 33.090 19.930 68.509 1.00 15.20 95 HIS A N 1
ATOM 685 C CA . HIS A 1 95 ? 34.403 19.362 68.795 1.00 14.01 95 HIS A CA 1
ATOM 686 C C . HIS A 1 95 ? 34.307 17.856 68.873 1.00 14.29 95 HIS A C 1
ATOM 687 O O . HIS A 1 95 ? 35.209 17.126 68.406 1.00 13.90 95 HIS A O 1
ATOM 694 N N . ASP A 1 96 ? 33.274 17.346 69.560 1.00 14.91 96 ASP A N 1
ATOM 695 C CA . ASP A 1 96 ? 33.201 15.921 69.846 1.00 14.40 96 ASP A CA 1
ATOM 696 C C . ASP A 1 96 ? 32.902 15.096 68.580 1.00 14.44 96 ASP A C 1
ATOM 697 O O . ASP A 1 96 ? 33.405 14.012 68.399 1.00 14.93 96 ASP A O 1
ATOM 702 N N . ALA A 1 97 ? 32.099 15.688 67.692 1.00 14.82 97 ALA A N 1
ATOM 703 C CA . ALA A 1 97 ? 31.845 15.058 66.384 1.00 14.91 97 ALA A CA 1
ATOM 704 C C . ALA A 1 97 ? 33.151 14.991 65.588 1.00 13.60 97 ALA A C 1
ATOM 705 O O . ALA A 1 97 ? 33.520 13.981 64.997 1.00 14.05 97 ALA A O 1
ATOM 707 N N . LEU A 1 98 ? 33.881 16.140 65.566 1.00 13.29 98 LEU A N 1
ATOM 708 C CA . LEU A 1 98 ? 35.149 16.203 64.842 1.00 13.12 98 LEU A CA 1
ATOM 709 C C . LEU A 1 98 ? 36.141 15.188 65.418 1.00 12.44 98 LEU A C 1
ATOM 710 O O . LEU A 1 98 ? 36.869 14.520 64.674 1.00 12.97 98 LEU A O 1
ATOM 715 N N . ARG A 1 99 ? 36.181 15.032 66.739 1.00 12.91 99 ARG A N 1
ATOM 716 C CA . ARG A 1 99 ? 37.134 14.093 67.325 1.00 13.78 99 ARG A CA 1
ATOM 717 C C . ARG A 1 99 ? 36.766 12.637 67.044 1.00 13.00 99 ARG A C 1
ATOM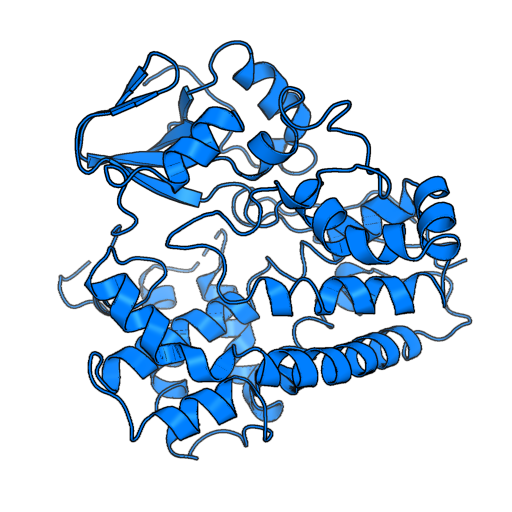 718 O O . ARG A 1 99 ? 37.607 11.842 66.668 1.00 14.29 99 ARG A O 1
ATOM 726 N N . ARG A 1 100 ? 35.470 12.300 67.159 1.00 14.26 100 ARG A N 1
ATOM 727 C CA . ARG A 1 100 ? 35.042 10.952 66.809 1.00 14.39 100 ARG A CA 1
ATOM 728 C C . ARG A 1 100 ? 35.352 10.611 65.371 1.00 13.95 100 ARG A C 1
ATOM 729 O O . ARG A 1 100 ? 35.676 9.476 65.055 1.00 15.37 100 ARG A O 1
ATOM 737 N N . SER A 1 101 ? 35.294 11.614 64.479 1.00 13.89 101 SER A N 1
ATOM 738 C CA . SER A 1 101 ? 35.465 11.333 63.055 1.00 13.89 101 SER A CA 1
ATOM 739 C C . SER A 1 101 ? 36.864 10.908 62.678 1.00 14.12 101 SER A C 1
ATOM 740 O O . SER A 1 101 ? 37.084 10.411 61.591 1.00 15.07 101 SER A O 1
ATOM 743 N N . VAL A 1 102 ? 37.828 11.099 63.600 1.00 14.74 102 VAL A N 1
ATOM 744 C CA . VAL A 1 102 ? 39.205 10.652 63.311 1.00 15.13 102 VAL A CA 1
ATOM 745 C C . VAL A 1 102 ? 39.637 9.507 64.188 1.00 15.36 102 VAL A C 1
ATOM 746 O O . VAL A 1 102 ? 40.825 9.144 64.214 1.00 16.35 102 VAL A O 1
ATOM 750 N N . ARG A 1 103 ? 38.691 8.857 64.873 1.00 15.66 103 ARG A N 1
ATOM 751 C CA . ARG A 1 103 ? 39.031 7.770 65.801 1.00 16.92 103 ARG A CA 1
ATOM 752 C C . ARG A 1 103 ? 39.729 6.616 65.116 1.00 17.57 103 ARG A C 1
ATOM 753 O O . ARG A 1 103 ? 40.539 5.927 65.753 1.00 17.52 103 ARG A O 1
ATOM 761 N N . ALA A 1 104 ? 39.441 6.353 63.854 1.00 17.14 104 ALA A N 1
ATOM 762 C CA . ALA A 1 104 ? 40.012 5.178 63.163 1.00 17.33 104 ALA A CA 1
ATOM 763 C C . ALA A 1 104 ? 41.537 5.214 63.155 1.00 17.15 104 ALA A C 1
ATOM 764 O O . ALA A 1 104 ? 42.212 4.170 63.126 1.00 17.77 104 ALA A O 1
ATOM 766 N N . GLY A 1 105 ? 42.117 6.412 63.197 1.00 16.27 105 GLY A N 1
ATOM 767 C CA . GLY A 1 105 ? 43.577 6.512 63.184 1.00 16.28 105 GLY A CA 1
ATOM 768 C C . GLY A 1 105 ? 44.220 6.165 64.513 1.00 15.78 105 GLY A C 1
ATOM 769 O O . GLY A 1 105 ? 45.463 5.996 64.557 1.00 16.69 105 GLY A O 1
ATOM 770 N N . PHE A 1 106 ? 43.444 6.063 65.584 1.00 15.85 106 PHE A N 1
ATOM 771 C CA . PHE A 1 106 ? 43.973 6.081 66.939 1.00 17.21 106 PHE A CA 1
ATOM 772 C C . PHE A 1 106 ? 43.361 5.008 67.856 1.00 17.56 106 PHE A C 1
ATOM 773 O O . PHE A 1 106 ? 43.355 5.149 69.051 1.00 19.03 106 PHE A O 1
ATOM 781 N N . THR A 1 107 ? 42.875 3.934 67.235 1.00 17.47 107 THR A N 1
ATOM 782 C CA . THR A 1 107 ? 42.324 2.844 68.021 1.00 19.04 107 THR A CA 1
ATOM 783 C C . THR A 1 107 ? 43.374 2.086 68.805 1.00 19.65 107 THR A C 1
ATOM 784 O O . THR A 1 107 ? 44.588 2.240 68.571 1.00 18.08 107 THR A O 1
ATOM 788 N N . ARG A 1 108 ? 42.905 1.246 69.727 1.00 21.05 108 ARG A N 1
ATOM 789 C CA . ARG A 1 108 ? 43.819 0.359 70.471 1.00 20.34 108 ARG A CA 1
ATOM 790 C C . ARG A 1 108 ? 44.627 -0.511 69.553 1.00 20.15 108 ARG A C 1
ATOM 791 O O . ARG A 1 108 ? 45.860 -0.635 69.703 1.00 20.81 108 ARG A O 1
ATOM 799 N N . ALA A 1 109 ? 43.991 -1.125 68.546 1.00 20.72 109 ALA A N 1
ATOM 800 C CA . ALA A 1 109 ? 44.674 -1.931 67.587 1.00 21.14 109 ALA A CA 1
ATOM 801 C C . ALA A 1 109 ? 45.696 -1.149 66.777 1.00 20.72 109 ALA A C 1
ATOM 802 O O . ALA A 1 109 ? 46.788 -1.630 66.464 1.00 20.33 109 ALA A O 1
ATOM 804 N N . ALA A 1 110 ? 45.311 0.071 66.387 1.00 17.76 110 ALA A N 1
ATOM 805 C CA . ALA A 1 110 ? 46.232 0.918 65.642 1.00 17.32 110 ALA A CA 1
ATOM 806 C C . ALA A 1 110 ? 47.517 1.156 66.489 1.00 16.65 110 ALA A C 1
ATOM 807 O O . ALA A 1 110 ? 48.612 1.050 65.955 1.00 16.91 110 ALA A O 1
ATOM 809 N N . HIS A 1 111 ? 47.320 1.467 67.757 1.00 16.37 111 HIS A N 1
ATOM 810 C CA . HIS A 1 111 ? 48.489 1.738 68.614 1.00 16.76 111 HIS A CA 1
ATOM 811 C C . HIS A 1 111 ? 49.343 0.530 68.863 1.00 17.97 111 HIS A C 1
ATOM 812 O O . HIS A 1 111 ? 50.563 0.659 69.037 1.00 17.94 111 HIS A O 1
ATOM 819 N N . GLN A 1 112 ? 48.758 -0.672 68.850 1.00 18.31 112 GLN A N 1
ATOM 820 C CA . GLN A 1 112 ? 49.581 -1.868 68.952 1.00 20.14 112 GLN A CA 1
ATOM 821 C C . GLN A 1 112 ? 50.497 -1.992 67.755 1.00 19.15 112 GLN A C 1
ATOM 822 O O . GLN A 1 112 ? 51.685 -2.371 67.887 1.00 19.96 112 GLN A O 1
ATOM 828 N N . HIS A 1 113 ? 50.034 -1.603 66.579 1.00 18.04 113 HIS A N 1
ATOM 829 C CA . HIS A 1 113 ? 50.859 -1.559 65.403 1.00 17.76 113 HIS A CA 1
ATOM 830 C C . HIS A 1 113 ? 51.925 -0.441 65.480 1.00 16.88 113 HIS A C 1
ATOM 831 O O . HIS A 1 113 ? 53.081 -0.649 65.126 1.00 16.95 113 HIS A O 1
ATOM 838 N N . TYR A 1 114 ? 51.495 0.758 65.915 1.00 16.44 114 TYR A N 1
ATOM 839 C CA . TYR A 1 114 ? 52.451 1.877 65.963 1.00 15.33 114 TYR A CA 1
ATOM 840 C C . TYR A 1 114 ? 53.573 1.586 66.965 1.00 15.30 114 TYR A C 1
ATOM 841 O O . TYR A 1 114 ? 54.694 2.029 66.754 1.00 15.26 114 TYR A O 1
ATOM 850 N N . ASP A 1 115 ? 53.249 0.857 68.034 1.00 15.34 115 ASP A N 1
ATOM 851 C CA . ASP A 1 115 ? 54.256 0.428 69.030 1.00 15.48 115 ASP A CA 1
ATOM 852 C C . ASP A 1 115 ? 55.396 -0.300 68.348 1.00 15.92 115 ASP A C 1
ATOM 853 O O . ASP A 1 115 ? 56.555 0.039 68.483 1.00 16.39 115 ASP A O 1
ATOM 858 N N . GLN A 1 116 ? 55.042 -1.298 67.501 1.00 16.70 116 GLN A N 1
ATOM 859 C CA . GLN A 1 116 ? 56.051 -2.049 66.777 1.00 17.54 116 GLN A CA 1
ATOM 860 C C . GLN A 1 116 ? 56.784 -1.203 65.762 1.00 17.15 116 GLN A C 1
ATOM 861 O O . GLN A 1 116 ? 58.014 -1.299 65.602 1.00 17.54 116 GLN A O 1
ATOM 867 N N . VAL A 1 117 ? 56.056 -0.356 65.026 1.00 16.59 117 VAL A N 1
ATOM 868 C CA . VAL A 1 117 ? 56.683 0.480 64.043 1.00 16.64 117 VAL A CA 1
ATOM 869 C C . VAL A 1 117 ? 57.708 1.419 64.676 1.00 15.92 117 VAL A C 1
ATOM 870 O O . VAL A 1 117 ? 58.826 1.574 64.204 1.00 16.23 117 VAL A O 1
ATOM 874 N N . LEU A 1 118 ? 57.294 2.062 65.778 1.00 14.85 1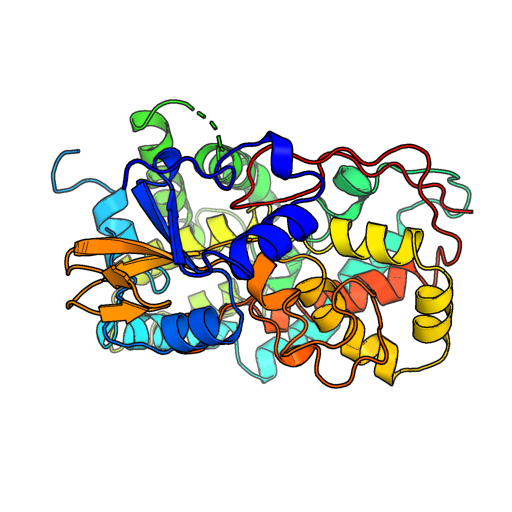18 LEU A N 1
ATOM 875 C CA . LEU A 1 118 ? 58.145 3.079 66.402 1.00 14.51 118 LEU A CA 1
ATOM 876 C C . LEU A 1 118 ? 59.345 2.461 67.101 1.00 14.62 118 LEU A C 1
ATOM 877 O O . LEU A 1 118 ? 60.419 3.074 67.123 1.00 15.07 118 LEU A O 1
ATOM 882 N N . GLN A 1 119 ? 59.209 1.236 67.630 1.00 14.25 119 GLN A N 1
ATOM 883 C CA . GLN A 1 119 ? 60.383 0.564 68.202 1.00 14.81 119 GLN A CA 1
ATOM 884 C C . GLN A 1 119 ? 61.483 0.489 67.143 1.00 15.35 119 GLN A C 1
ATOM 885 O O . GLN A 1 119 ? 62.641 0.810 67.390 1.00 15.33 119 GLN A O 1
ATOM 891 N N . LYS A 1 120 ? 61.101 0.016 65.945 1.00 15.26 120 LYS A N 1
ATOM 892 C CA . LYS A 1 120 ? 62.069 -0.154 64.861 1.00 15.27 120 LYS A CA 1
ATOM 893 C C . LYS A 1 120 ? 62.612 1.157 64.299 1.00 15.37 120 LYS A C 1
ATOM 894 O O . LYS A 1 120 ? 63.790 1.307 64.033 1.00 16.25 120 LYS A O 1
ATOM 900 N N . VAL A 1 121 ? 61.710 2.116 64.079 1.00 15.82 121 VAL A N 1
ATOM 901 C CA . VAL A 1 121 ? 62.136 3.367 63.516 1.00 16.25 121 VAL A CA 1
ATOM 902 C C . VAL A 1 121 ? 63.158 4.083 64.449 1.00 14.44 121 VAL A C 1
ATOM 903 O O . VAL A 1 121 ? 64.165 4.592 63.996 1.00 15.18 121 VAL A O 1
ATOM 907 N N . ALA A 1 122 ? 62.867 4.067 65.751 1.00 14.10 122 ALA A N 1
ATOM 908 C CA . ALA A 1 122 ? 63.801 4.660 66.710 1.00 13.82 122 ALA A CA 1
ATOM 909 C C . ALA A 1 122 ? 65.113 3.888 66.778 1.00 14.56 122 ALA A C 1
ATOM 910 O O . ALA A 1 122 ? 66.193 4.477 66.803 1.00 14.66 122 ALA A O 1
ATOM 912 N N . HIS A 1 123 ? 65.005 2.558 66.805 1.00 14.31 123 HIS A N 1
ATOM 913 C CA . HIS A 1 123 ? 66.203 1.737 66.824 1.00 14.81 123 HIS A CA 1
ATOM 914 C C . HIS A 1 123 ? 67.102 2.018 65.621 1.00 16.27 123 HIS A C 1
ATOM 915 O O . HIS A 1 123 ? 68.329 2.205 65.764 1.00 16.90 123 HIS A O 1
ATOM 922 N N . ASP A 1 124 ? 66.490 2.081 64.435 1.00 14.90 124 ASP A N 1
ATOM 923 C CA . ASP A 1 124 ? 67.270 2.250 63.199 1.00 17.30 124 ASP A CA 1
ATOM 924 C C . ASP A 1 124 ? 67.909 3.627 63.124 1.00 16.47 124 ASP A C 1
ATOM 925 O O . ASP A 1 124 ? 69.030 3.800 62.651 1.00 17.20 124 ASP A O 1
ATOM 930 N N . LEU A 1 125 ? 67.195 4.652 63.616 1.00 15.58 125 LEU A N 1
ATOM 931 C CA . LEU A 1 125 ? 67.769 6.005 63.579 1.00 14.98 125 LEU A CA 1
ATOM 932 C C . LEU A 1 125 ? 69.010 6.080 64.501 1.00 15.21 125 LEU A C 1
ATOM 933 O O . LEU A 1 125 ? 70.057 6.584 64.106 1.00 15.94 125 LEU A O 1
ATOM 938 N N . VAL A 1 126 ? 68.862 5.579 65.723 1.00 14.11 126 VAL A N 1
ATOM 939 C CA . VAL A 1 126 ? 70.003 5.612 66.640 1.00 15.58 126 VAL A CA 1
ATOM 940 C C . VAL A 1 126 ? 71.146 4.729 66.116 1.00 16.50 126 VAL A C 1
ATOM 941 O O . VAL A 1 126 ? 72.319 5.093 66.250 1.00 16.55 126 VAL A O 1
ATOM 945 N N . ALA A 1 127 ? 70.806 3.608 65.489 1.00 16.21 127 ALA A N 1
ATOM 946 C CA . ALA A 1 127 ? 71.846 2.691 64.978 1.00 18.21 127 ALA A CA 1
ATOM 947 C C . ALA A 1 127 ? 72.597 3.346 63.811 1.00 19.05 127 ALA A C 1
ATOM 948 O O . ALA A 1 127 ? 73.727 2.897 63.489 1.00 20.60 127 ALA A O 1
ATOM 950 N N . SER A 1 128 ? 72.031 4.370 63.199 1.00 18.94 128 SER A N 1
ATOM 951 C CA . SER A 1 128 ? 72.709 5.037 62.059 1.00 20.72 128 SER A CA 1
ATOM 952 C C . SER A 1 128 ? 73.782 6.006 62.513 1.00 24.35 128 SER A C 1
ATOM 953 O O . SER A 1 128 ? 74.538 6.610 61.684 1.00 23.14 128 SER A O 1
ATOM 956 N N A ILE A 1 129 ? 73.896 6.226 63.821 0.33 19.13 129 ILE A N 1
ATOM 957 N N B ILE A 1 129 ? 73.924 6.224 63.814 0.67 18.68 129 ILE A N 1
ATOM 958 C CA A ILE A 1 129 ? 75.047 6.940 64.354 0.33 19.77 129 ILE A CA 1
ATOM 959 C CA B ILE A 1 129 ? 75.056 6.990 64.342 0.67 20.56 129 ILE A CA 1
ATOM 960 C C A ILE A 1 129 ? 76.192 5.937 64.355 0.33 23.52 129 ILE A C 1
ATOM 961 C C B ILE A 1 129 ? 76.229 6.082 64.516 0.67 22.50 129 ILE A C 1
ATOM 962 O O A ILE A 1 129 ? 76.041 4.818 64.858 0.33 24.43 129 ILE A O 1
ATOM 963 O O B ILE A 1 129 ? 76.127 5.156 65.382 0.67 22.25 129 ILE A O 1
ATOM 972 N N . PRO A 1 130 ? 77.327 6.257 63.734 1.00 24.15 130 PRO A N 1
ATOM 973 C CA . PRO A 1 130 ? 78.490 5.335 63.860 1.00 28.42 130 PRO A CA 1
ATOM 974 C C . PRO A 1 130 ? 78.961 5.184 65.298 1.00 30.88 130 PRO A C 1
ATOM 975 O O . PRO A 1 130 ? 79.044 6.147 66.048 1.00 28.44 130 PRO A O 1
ATOM 979 N N . ALA A 1 131 ? 79.147 3.908 65.731 1.00 33.32 131 ALA A N 1
ATOM 980 C CA . ALA A 1 131 ? 79.491 3.611 67.147 1.00 39.09 131 ALA A CA 1
ATOM 981 C C . ALA A 1 131 ? 80.779 4.333 67.589 1.00 34.99 131 ALA A C 1
ATOM 982 O O . ALA A 1 131 ? 80.908 4.663 68.779 1.00 40.04 131 ALA A O 1
ATOM 984 N N . GLY A 1 132 ? 81.679 4.604 66.633 1.00 30.75 132 GLY A N 1
ATOM 985 C CA . GLY A 1 132 ? 82.902 5.331 66.914 1.00 33.69 132 GLY A CA 1
ATOM 986 C C . GLY A 1 132 ? 82.773 6.854 66.930 1.00 37.94 132 GLY A C 1
ATOM 987 O O . GLY A 1 132 ? 83.709 7.570 67.334 1.00 33.47 132 GLY A O 1
ATOM 988 N N . ALA A 1 133 ? 81.617 7.381 66.495 1.00 32.26 133 ALA A N 1
ATOM 989 C CA . ALA A 1 133 ? 81.406 8.844 66.593 1.00 26.07 133 ALA A CA 1
ATOM 990 C C . ALA A 1 133 ? 81.569 9.259 68.029 1.00 26.60 133 ALA A C 1
ATOM 991 O O . ALA A 1 133 ? 81.102 8.570 68.962 1.00 30.87 133 ALA A O 1
ATOM 993 N N . THR A 1 134 ? 82.208 10.392 68.252 1.00 19.56 134 THR A N 1
ATOM 994 C CA . THR A 1 134 ? 82.436 10.842 69.596 1.00 21.81 134 THR A CA 1
ATOM 995 C C . THR A 1 134 ? 81.515 11.965 70.049 1.00 18.31 134 THR A C 1
ATOM 996 O O . THR A 1 134 ? 81.431 12.281 71.223 1.00 19.11 134 THR A O 1
ATOM 1000 N N A GLU A 1 135 ? 80.872 12.611 69.072 0.66 17.49 135 GLU A N 1
ATOM 1001 N N B GLU A 1 135 ? 80.834 12.614 69.089 0.34 17.22 135 GLU A N 1
ATOM 1002 C CA A GLU A 1 135 ? 80.015 13.742 69.367 0.66 18.62 135 GLU A CA 1
ATOM 1003 C CA B GLU A 1 135 ? 80.070 13.845 69.392 0.34 18.97 135 GLU A CA 1
ATOM 1004 C C A GLU A 1 135 ? 78.949 13.762 68.283 0.66 14.98 135 GLU A C 1
ATOM 1005 C C B GLU A 1 135 ? 79.113 14.200 68.255 0.34 18.62 135 GLU A C 1
ATOM 1006 O O A GLU A 1 135 ? 79.092 13.213 67.213 0.66 16.19 135 GLU A O 1
ATOM 1007 O O B GLU A 1 135 ? 79.517 14.298 67.067 0.34 17.92 135 GLU A O 1
ATOM 1018 N N . ILE A 1 136 ? 77.833 14.436 68.611 1.00 15.12 136 ILE A N 1
ATOM 1019 C CA . ILE A 1 136 ? 76.796 14.811 67.638 1.00 15.02 136 ILE A CA 1
ATOM 1020 C C . ILE A 1 136 ? 76.139 16.078 68.146 1.00 13.95 136 ILE A C 1
ATOM 1021 O O . ILE A 1 136 ? 76.305 16.477 69.291 1.00 14.57 136 ILE A O 1
ATOM 1026 N N . ASP A 1 137 ? 75.392 16.720 67.249 1.00 13.29 137 ASP A N 1
ATOM 1027 C CA . ASP A 1 137 ? 74.431 17.757 67.689 1.00 12.85 137 ASP A CA 1
ATOM 1028 C C . ASP A 1 137 ? 73.083 17.056 67.682 1.00 11.90 137 ASP A C 1
ATOM 1029 O O . ASP A 1 137 ? 72.521 16.764 66.624 1.00 12.77 137 ASP A O 1
ATOM 1034 N N . ALA A 1 138 ? 72.584 16.729 68.873 1.00 12.63 138 ALA A N 1
ATOM 1035 C CA . ALA A 1 138 ? 71.420 15.860 68.984 1.00 12.22 138 ALA A CA 1
ATOM 1036 C C . ALA A 1 138 ? 70.141 16.479 68.471 1.00 12.36 138 ALA A C 1
ATOM 1037 O O . ALA A 1 138 ? 69.166 15.739 68.293 1.00 13.52 138 ALA A O 1
ATOM 1039 N N . VAL A 1 139 ? 70.086 17.792 68.249 1.00 11.22 139 VAL A N 1
ATOM 1040 C CA . VAL A 1 139 ? 68.860 18.375 67.705 1.00 12.10 139 VAL A CA 1
ATOM 1041 C C . VAL A 1 139 ? 68.718 17.981 66.207 1.00 11.84 139 VAL A C 1
ATOM 1042 O O . VAL A 1 139 ? 67.840 17.188 65.904 1.00 12.30 139 VAL A O 1
ATOM 1046 N N . PRO A 1 140 ? 69.572 18.470 65.288 1.00 12.02 140 PRO A N 1
ATOM 1047 C CA . PRO A 1 140 ? 69.388 18.023 63.887 1.00 12.78 140 PRO A CA 1
ATOM 1048 C C . PRO A 1 140 ? 69.613 16.539 63.666 1.00 12.92 140 PRO A C 1
ATOM 1049 O O . PRO A 1 140 ? 68.981 15.947 62.813 1.00 14.32 140 PRO A O 1
ATOM 1053 N N . ALA A 1 141 ? 70.488 15.903 64.452 1.00 12.61 141 ALA A N 1
ATOM 1054 C CA . ALA A 1 141 ? 70.842 14.507 64.143 1.00 13.29 141 ALA A CA 1
ATOM 1055 C C . ALA A 1 141 ? 69.766 13.549 64.578 1.00 13.51 141 ALA A C 1
ATOM 1056 O O . ALA A 1 141 ? 69.625 12.466 63.992 1.00 14.64 141 ALA A O 1
ATOM 1058 N N . LEU A 1 142 ? 69.004 13.888 65.620 1.00 12.21 142 LEU A N 1
ATOM 1059 C CA . LEU A 1 142 ? 68.085 12.943 66.241 1.00 12.39 142 LEU A CA 1
ATOM 1060 C C . LEU A 1 142 ? 66.724 13.557 66.510 1.00 11.56 142 LEU A C 1
ATOM 1061 O O . LEU A 1 142 ? 65.702 13.031 66.040 1.00 13.36 142 LEU A O 1
ATOM 1066 N N . ALA A 1 143 ? 66.659 14.637 67.283 1.00 11.54 143 ALA A N 1
ATOM 1067 C CA . ALA A 1 143 ? 65.351 15.202 67.667 1.00 12.59 143 ALA A CA 1
ATOM 1068 C C . ALA A 1 143 ? 64.568 15.724 66.472 1.00 12.10 143 ALA A C 1
ATOM 1069 O O . ALA A 1 143 ? 63.336 15.608 66.464 1.00 13.41 143 ALA A O 1
ATOM 1071 N N . ALA A 1 144 ? 65.241 16.275 65.455 1.00 12.88 144 ALA A N 1
ATOM 1072 C CA . ALA A 1 144 ? 64.546 16.742 64.258 1.00 14.22 144 ALA A CA 1
ATOM 1073 C C . ALA A 1 144 ? 64.182 15.604 63.365 1.00 15.65 144 ALA A C 1
ATOM 1074 O O . ALA A 1 144 ? 63.201 15.708 62.545 1.00 17.50 144 ALA A O 1
ATOM 1076 N N . GLU A 1 145 ? 64.883 14.492 63.432 1.00 13.76 145 GLU A N 1
ATOM 1077 C CA A GLU A 1 145 ? 64.737 13.403 62.485 0.49 13.73 145 GLU A CA 1
ATOM 1078 C CA B GLU A 1 145 ? 64.711 13.426 62.479 0.51 13.77 145 GLU A CA 1
ATOM 1079 C C . GLU A 1 145 ? 63.695 12.386 62.881 1.00 12.40 145 GLU A C 1
ATOM 1080 O O . GLU A 1 145 ? 62.888 11.925 62.044 1.00 12.95 145 GLU A O 1
ATOM 1091 N N . LEU A 1 146 ? 63.665 11.968 64.150 1.00 12.26 146 LEU A N 1
ATOM 1092 C CA . LEU A 1 146 ? 62.738 10.920 64.535 1.00 12.79 146 LEU A CA 1
ATOM 1093 C C . LEU A 1 146 ? 61.268 11.302 64.268 1.00 12.15 146 LEU A C 1
ATOM 1094 O O . LEU A 1 146 ? 60.514 10.453 63.804 1.00 12.67 146 LEU A O 1
ATOM 1099 N N . PRO A 1 147 ? 60.860 12.554 64.512 1.00 11.80 147 PRO A N 1
ATOM 1100 C CA . PRO A 1 147 ? 59.449 12.879 64.254 1.00 12.13 147 PRO A CA 1
ATOM 1101 C C . PRO A 1 147 ? 59.114 12.794 62.769 1.00 12.19 147 PRO A C 1
ATOM 1102 O O . PRO A 1 147 ? 57.968 12.485 62.432 1.00 12.38 147 PRO A O 1
ATOM 1106 N N . VAL A 1 148 ? 60.078 13.074 61.915 1.00 12.31 148 VAL A N 1
ATOM 1107 C CA . VAL A 1 148 ? 59.841 12.925 60.466 1.00 12.99 148 VAL A CA 1
ATOM 1108 C C . VAL A 1 148 ? 59.715 11.469 60.108 1.00 13.82 148 VAL A C 1
ATOM 1109 O O . VAL A 1 148 ? 58.816 11.074 59.337 1.00 14.48 148 VAL A O 1
ATOM 1113 N N . ARG A 1 149 ? 60.601 10.601 60.631 1.00 13.12 149 ARG A N 1
ATOM 1114 C CA A ARG A 1 149 ? 60.511 9.158 60.367 0.52 14.73 149 ARG A CA 1
ATOM 1115 C CA B ARG A 1 149 ? 60.500 9.173 60.326 0.48 14.66 149 ARG A CA 1
ATOM 1116 C C . ARG A 1 149 ? 59.197 8.619 60.868 1.00 14.66 149 ARG A C 1
ATOM 1117 O O . ARG A 1 149 ? 58.582 7.734 60.239 1.00 15.68 149 ARG A O 1
ATOM 1132 N N . SER A 1 150 ? 58.728 9.103 62.029 1.00 14.13 150 SER A N 1
ATOM 1133 C CA A SER A 1 150 ? 57.455 8.686 62.575 0.61 14.70 150 SER A CA 1
ATOM 1134 C CA B SER A 1 150 ? 57.471 8.669 62.569 0.39 14.57 150 SER A CA 1
ATOM 1135 C C . SER A 1 150 ? 56.306 9.209 61.709 1.00 13.42 150 SER A C 1
ATOM 1136 O O . SER A 1 150 ? 55.301 8.513 61.480 1.00 14.25 150 SER A O 1
ATOM 1141 N N . ALA A 1 151 ? 56.414 10.435 61.233 1.00 13.55 151 ALA A N 1
ATOM 1142 C CA . ALA A 1 151 ? 55.379 11.004 60.345 1.00 13.25 151 ALA A CA 1
ATOM 1143 C C . ALA A 1 151 ? 55.199 10.085 59.124 1.00 14.22 151 ALA A C 1
ATOM 1144 O O . ALA A 1 151 ? 54.066 9.837 58.700 1.00 14.38 151 ALA A O 1
ATOM 1146 N N . VAL A 1 152 ? 56.290 9.608 58.576 1.00 13.87 152 VAL A N 1
ATOM 1147 C CA . VAL A 1 152 ? 56.243 8.739 57.391 1.00 13.96 152 VAL A CA 1
ATOM 1148 C C . VAL A 1 152 ? 55.735 7.369 57.750 1.00 14.69 152 VAL A C 1
ATOM 1149 O O . VAL A 1 152 ? 54.751 6.861 57.152 1.00 15.30 152 VAL A O 1
ATOM 1153 N N . HIS A 1 153 ? 56.320 6.702 58.750 1.00 14.42 153 HIS A N 1
ATOM 1154 C CA . HIS A 1 153 ? 56.042 5.281 58.981 1.00 14.90 153 HIS A CA 1
ATOM 1155 C C . HIS A 1 153 ? 54.891 4.988 59.899 1.00 15.00 153 HIS A C 1
ATOM 1156 O O . HIS A 1 153 ? 54.244 3.935 59.779 1.00 16.04 153 HIS A O 1
ATOM 1163 N N . ALA A 1 154 ? 54.590 5.879 60.849 1.00 14.62 154 ALA A N 1
ATOM 1164 C CA . ALA A 1 154 ? 53.439 5.685 61.710 1.00 15.32 154 ALA A CA 1
ATOM 1165 C C . ALA A 1 154 ? 52.238 6.485 61.193 1.00 13.82 154 ALA A C 1
ATOM 1166 O O . ALA A 1 154 ? 51.109 5.962 61.166 1.00 14.91 154 ALA A O 1
ATOM 1168 N N . PHE A 1 155 ? 52.447 7.739 60.795 1.00 13.98 155 PHE A N 1
ATOM 1169 C CA . PHE A 1 155 ? 51.294 8.549 60.380 1.00 14.18 155 PHE A CA 1
ATOM 1170 C C . PHE A 1 155 ? 50.959 8.385 58.894 1.00 14.59 155 PHE A C 1
ATOM 1171 O O . PHE A 1 155 ? 49.824 8.660 58.502 1.00 15.05 155 PHE A O 1
ATOM 1179 N N . GLY A 1 156 ? 51.909 7.958 58.081 1.00 14.27 156 GLY A N 1
ATOM 1180 C CA . GLY A 1 156 ? 51.623 7.741 56.657 1.00 14.83 156 GLY A CA 1
ATOM 1181 C C . GLY A 1 156 ? 51.777 8.923 55.755 1.00 15.48 156 GLY A C 1
ATOM 1182 O O . GLY A 1 156 ? 51.250 8.925 54.625 1.00 16.35 156 GLY A O 1
ATOM 1183 N N . VAL A 1 157 ? 52.468 9.973 56.192 1.00 13.64 157 VAL A N 1
ATOM 1184 C CA . VAL A 1 157 ? 52.824 11.029 55.275 1.00 13.63 157 VAL A CA 1
ATOM 1185 C C . VAL A 1 157 ? 53.772 10.454 54.235 1.00 14.72 157 VAL A C 1
ATOM 1186 O O . VAL A 1 157 ? 54.793 9.840 54.591 1.00 15.16 157 VAL A O 1
ATOM 1190 N N . PRO A 1 158 ? 53.482 10.600 52.929 1.00 13.92 158 PRO A N 1
ATOM 1191 C CA . PRO A 1 158 ? 54.434 10.026 51.962 1.00 15.24 158 PRO A CA 1
ATOM 1192 C C . PRO A 1 158 ? 55.781 10.676 52.047 1.00 13.39 158 PRO A C 1
ATOM 1193 O O . PRO A 1 158 ? 55.907 11.913 52.069 1.00 14.78 158 PRO A O 1
ATOM 1197 N N . GLU A 1 159 ? 56.841 9.854 52.056 1.00 14.77 159 GLU A N 1
ATOM 1198 C CA . GLU A 1 159 ? 58.198 10.353 52.092 1.00 16.44 159 GLU A CA 1
ATOM 1199 C C . GLU A 1 159 ? 58.485 11.376 51.023 1.00 14.28 159 GLU A C 1
ATOM 1200 O O . GLU A 1 159 ? 59.130 12.404 51.238 1.00 15.50 159 GLU A O 1
ATOM 1206 N N . GLU A 1 160 ? 57.934 11.107 49.818 1.00 16.12 160 GLU A N 1
ATOM 1207 C CA . GLU A 1 160 ? 58.187 11.968 48.695 1.00 16.49 160 GLU A CA 1
ATOM 1208 C C . GLU A 1 160 ? 57.518 13.324 48.751 1.00 15.39 160 GLU A C 1
ATOM 1209 O O . GLU A 1 160 ? 57.806 14.208 47.929 1.00 18.38 160 GLU A O 1
ATOM 1215 N N . ASP A 1 161 ? 56.637 13.527 49.748 1.00 15.11 161 ASP A N 1
ATOM 1216 C CA . ASP A 1 161 ? 55.923 14.810 49.874 1.00 15.30 161 ASP A CA 1
ATOM 1217 C C . ASP A 1 161 ? 56.492 15.698 50.999 1.00 14.05 161 ASP A C 1
ATOM 1218 O O . ASP A 1 161 ? 55.985 16.789 51.240 1.00 14.13 161 ASP A O 1
ATOM 1223 N N . LEU A 1 162 ? 57.560 15.242 51.664 1.00 14.58 162 LEU A N 1
ATOM 1224 C CA . LEU A 1 162 ? 58.112 16.025 52.795 1.00 13.99 162 LEU A CA 1
ATOM 1225 C C . LEU A 1 162 ? 58.648 17.348 52.340 1.00 14.62 162 LEU A C 1
ATOM 1226 O O . LEU A 1 162 ? 58.562 18.339 53.076 1.00 14.62 162 LEU A O 1
ATOM 1231 N N . GLY A 1 163 ? 59.209 17.431 51.122 1.00 14.61 163 GLY A N 1
ATOM 1232 C CA . GLY A 1 163 ? 59.679 18.697 50.595 1.00 16.27 163 GLY A CA 1
ATOM 1233 C C . GLY A 1 163 ? 58.603 19.749 50.449 1.00 14.99 163 GLY A C 1
ATOM 1234 O O . GLY A 1 163 ? 58.863 20.931 50.591 1.00 15.68 163 GLY A O 1
ATOM 1235 N N . PHE A 1 164 ? 57.377 19.291 50.164 1.00 14.45 164 PHE A N 1
ATOM 1236 C CA . PHE A 1 164 ? 56.246 20.198 50.081 1.00 14.24 164 PHE A CA 1
ATOM 1237 C C . PHE A 1 164 ? 55.822 20.668 51.480 1.00 12.45 164 PHE A C 1
ATOM 1238 O O . PHE A 1 164 ? 55.555 21.832 51.717 1.00 14.20 164 PHE A O 1
ATOM 1246 N N . LEU A 1 165 ? 55.742 19.697 52.405 1.00 13.68 165 LEU A N 1
ATOM 1247 C CA . LEU A 1 165 ? 55.060 19.922 53.673 1.00 13.35 165 LEU A CA 1
ATOM 1248 C C . LEU A 1 165 ? 55.901 20.644 54.721 1.00 12.58 165 LEU A C 1
ATOM 1249 O O . LEU A 1 165 ? 55.439 21.589 55.352 1.00 12.81 165 LEU A O 1
ATOM 1254 N N . ILE A 1 166 ? 57.150 20.180 54.949 1.00 12.43 166 ILE A N 1
ATOM 1255 C CA . ILE A 1 166 ? 57.864 20.666 56.140 1.00 11.86 166 ILE A CA 1
ATOM 1256 C C . ILE A 1 166 ? 58.180 22.147 56.081 1.00 11.73 166 ILE A C 1
ATOM 1257 O O . ILE A 1 166 ? 57.926 22.856 57.048 1.00 12.85 166 ILE A O 1
ATOM 1262 N N . PRO A 1 167 ? 58.691 22.678 54.948 1.00 12.35 167 PRO A N 1
ATOM 1263 C CA . PRO A 1 167 ? 58.947 24.111 54.947 1.00 13.50 167 PRO A CA 1
ATOM 1264 C C . PRO A 1 167 ? 57.686 24.966 55.149 1.00 12.72 167 PRO A C 1
ATOM 1265 O O . PRO A 1 167 ? 57.749 26.046 55.737 1.00 13.45 167 PRO A O 1
ATOM 1269 N N . ARG A 1 168 ? 56.552 24.456 54.642 1.00 12.70 168 ARG A N 1
ATOM 1270 C CA . ARG A 1 168 ? 55.290 25.200 54.809 1.00 13.18 168 ARG A CA 1
ATOM 1271 C C . ARG A 1 168 ? 54.858 25.229 56.274 1.00 12.63 168 ARG A C 1
ATOM 1272 O O . ARG A 1 168 ? 54.440 26.285 56.765 1.00 13.54 168 ARG A O 1
ATOM 1280 N N . VAL A 1 169 ? 54.966 24.098 56.961 1.00 12.98 169 VAL A N 1
ATOM 1281 C CA . VAL A 1 169 ? 54.665 24.096 58.388 1.00 12.90 169 VAL A CA 1
ATOM 1282 C C . VAL A 1 169 ? 55.650 24.985 59.146 1.00 13.99 169 VAL A C 1
ATOM 1283 O O . VAL A 1 169 ? 55.253 25.763 60.014 1.00 14.15 169 VAL A O 1
ATOM 1287 N N . ASN A 1 170 ? 56.941 24.946 58.799 1.00 13.19 170 ASN A N 1
ATOM 1288 C CA . ASN A 1 170 ? 57.913 25.825 59.458 1.00 13.83 170 ASN A CA 1
ATOM 1289 C C . ASN A 1 170 ? 57.544 27.295 59.283 1.00 14.75 170 ASN A C 1
ATOM 1290 O O . ASN A 1 170 ? 57.659 28.075 60.250 1.00 16.18 170 ASN A O 1
ATOM 1295 N N . THR A 1 171 ? 57.078 27.681 58.103 1.00 13.96 171 THR A N 1
ATOM 1296 C CA . THR A 1 171 ? 56.624 29.066 57.899 1.00 15.97 171 THR A CA 1
ATOM 1297 C C . THR A 1 171 ? 55.413 29.405 58.752 1.00 16.89 171 THR A C 1
ATOM 1298 O O . THR A 1 171 ? 55.363 30.490 59.377 1.00 18.23 171 THR A O 1
ATOM 1302 N N . ILE A 1 172 ? 54.441 28.489 58.813 1.00 16.99 172 ILE A N 1
ATOM 1303 C CA . ILE A 1 172 ? 53.235 28.742 59.642 1.00 18.59 172 ILE A CA 1
ATOM 1304 C C . ILE A 1 172 ? 53.638 28.849 61.058 1.00 20.09 172 ILE A C 1
ATOM 1305 O O . ILE A 1 172 ? 53.002 29.674 61.812 1.00 23.35 172 ILE A O 1
ATOM 1310 N N . MET A 1 173 ? 54.610 28.123 61.533 1.00 18.60 173 MET A N 1
ATOM 1311 C CA . MET A 1 173 ? 54.981 28.107 62.945 1.00 22.36 173 MET A CA 1
ATOM 1312 C C . MET A 1 173 ? 55.957 29.242 63.334 1.00 27.80 173 MET A C 1
ATOM 1313 O O . MET A 1 173 ? 56.480 29.215 64.452 1.00 31.50 173 MET A O 1
ATOM 1318 N N . THR A 1 174 ? 56.201 30.187 62.411 1.00 26.68 174 THR A N 1
ATOM 1319 C CA . THR A 1 174 ? 57.180 31.306 62.660 1.00 32.01 174 THR A CA 1
ATOM 1320 C C . THR A 1 174 ? 56.878 32.115 63.929 1.00 33.70 174 THR A C 1
ATOM 1321 O O . THR A 1 174 ? 55.763 32.596 64.121 1.00 42.48 174 THR A O 1
ATOM 1325 N N . TYR A 1 175 ? 57.904 32.264 64.778 1.00 33.78 175 TYR A N 1
ATOM 1326 C CA . TYR A 1 175 ? 57.705 33.031 66.047 1.00 42.33 175 TYR A CA 1
ATOM 1327 C C . TYR A 1 175 ? 57.382 34.529 65.832 1.00 48.55 175 TYR A C 1
ATOM 1328 O O . TYR A 1 175 ? 58.269 35.296 65.473 1.00 49.62 175 TYR A O 1
ATOM 1337 N N . VAL A 1 184 ? 57.806 37.485 57.226 1.00 40.97 184 VAL A N 1
ATOM 1338 C CA . VAL A 1 184 ? 56.621 36.592 57.098 1.00 36.95 184 VAL A CA 1
ATOM 1339 C C . VAL A 1 184 ? 55.335 37.346 57.410 1.00 35.84 184 VAL A C 1
ATOM 1340 O O . VAL A 1 184 ? 55.040 37.655 58.571 1.00 41.13 184 VAL A O 1
ATOM 1344 N N . THR A 1 185 ? 54.543 37.607 56.374 1.00 31.15 185 THR A N 1
ATOM 1345 C CA . THR A 1 185 ? 53.293 38.363 56.548 1.00 33.93 185 THR A CA 1
ATOM 1346 C C . THR A 1 185 ? 52.082 37.458 56.823 1.00 30.80 185 THR A C 1
ATOM 1347 O O . THR A 1 185 ? 52.126 36.207 56.668 1.00 30.61 185 THR A O 1
ATOM 1351 N N . GLN A 1 186 ? 50.983 38.075 57.204 1.00 31.61 186 GLN A N 1
ATOM 1352 C CA . GLN A 1 186 ? 49.747 37.389 57.381 1.00 30.71 186 GLN A CA 1
ATOM 1353 C C . GLN A 1 186 ? 49.315 36.728 56.060 1.00 29.83 186 GLN A C 1
ATOM 1354 O O . GLN A 1 186 ? 48.833 35.567 56.060 1.00 26.70 186 GLN A O 1
ATOM 1360 N N . GLU A 1 187 ? 49.546 37.399 54.952 1.00 28.43 187 GLU A N 1
ATOM 1361 C CA . GLU A 1 187 ? 49.230 36.922 53.652 1.00 29.95 187 GLU A CA 1
ATOM 1362 C C . GLU A 1 187 ? 49.965 35.596 53.358 1.00 28.56 187 GLU A C 1
ATOM 1363 O O . GLU A 1 187 ? 49.384 34.627 52.764 1.00 23.87 187 GLU A O 1
ATOM 1369 N N . ILE A 1 188 ? 51.230 35.542 53.718 1.00 26.10 188 ILE A N 1
ATOM 1370 C CA . ILE A 1 188 ? 52.053 34.347 53.479 1.00 21.52 188 ILE A CA 1
ATOM 1371 C C . ILE A 1 188 ? 51.551 33.182 54.334 1.00 21.35 188 ILE A C 1
ATOM 1372 O O . ILE A 1 188 ? 51.480 32.027 53.800 1.00 20.23 188 ILE A O 1
ATOM 1377 N N . ILE A 1 189 ? 51.179 33.416 55.563 1.00 19.87 189 ILE A N 1
ATOM 1378 C CA . ILE A 1 189 ? 50.643 32.379 56.436 1.00 19.92 189 ILE A CA 1
ATOM 1379 C C . ILE A 1 189 ? 49.338 31.840 55.823 1.00 19.92 189 ILE A C 1
ATOM 1380 O O . ILE A 1 189 ? 49.147 30.596 55.779 1.00 21.01 189 ILE A O 1
ATOM 1385 N N . LEU A 1 190 ? 48.474 32.707 55.384 1.00 20.74 190 LEU A N 1
ATOM 1386 C CA . LEU A 1 190 ? 47.229 32.252 54.748 1.00 19.96 190 LEU A CA 1
ATOM 1387 C C . LEU A 1 190 ? 47.553 31.448 53.506 1.00 18.91 190 LEU A C 1
ATOM 1388 O O . LEU A 1 190 ? 46.840 30.434 53.240 1.00 17.37 190 LEU A O 1
ATOM 1393 N N . GLU A 1 191 ? 48.521 31.815 52.736 1.00 17.95 191 GLU A N 1
ATOM 1394 C CA . GLU A 1 191 ? 48.912 31.069 51.554 1.00 17.13 191 GLU A CA 1
ATOM 1395 C C . GLU A 1 191 ? 49.382 29.664 51.905 1.00 16.12 191 GLU A C 1
ATOM 1396 O O . GLU A 1 191 ? 48.951 28.674 51.274 1.00 15.86 191 GLU A O 1
ATOM 1402 N N . LYS A 1 192 ? 50.232 29.531 52.918 1.00 16.59 192 LYS A N 1
ATOM 1403 C CA A LYS A 1 192 ? 50.762 28.231 53.351 0.49 15.24 192 LYS A CA 1
ATOM 1404 C CA B LYS A 1 192 ? 50.756 28.211 53.249 0.51 15.27 192 LYS A CA 1
ATOM 1405 C C . LYS A 1 192 ? 49.655 27.348 53.862 1.00 14.76 192 LYS A C 1
ATOM 1406 O O . LYS A 1 192 ? 49.631 26.126 53.589 1.00 14.65 192 LYS A O 1
ATOM 1417 N N . LEU A 1 193 ? 48.768 27.920 54.629 1.00 15.17 193 LEU A N 1
ATOM 1418 C CA . LEU A 1 193 ? 47.638 27.139 55.172 1.00 14.24 193 LEU A CA 1
ATOM 1419 C C . LEU A 1 193 ? 46.716 26.688 54.004 1.00 14.81 193 LEU A C 1
ATOM 1420 O O . LEU A 1 193 ? 46.250 25.513 54.026 1.00 15.25 193 LEU A O 1
ATOM 1425 N N . THR A 1 194 ? 46.508 27.547 53.026 1.00 14.11 194 THR A N 1
ATOM 1426 C CA . THR A 1 194 ? 45.752 27.174 51.823 1.00 13.99 194 THR A CA 1
ATOM 1427 C C . THR A 1 194 ? 46.441 25.998 51.147 1.00 13.92 194 THR A C 1
ATOM 1428 O O . THR A 1 194 ? 45.774 24.982 50.783 1.00 13.99 194 THR A O 1
ATOM 1432 N N . ASP A 1 195 ? 47.762 26.035 51.008 1.00 13.51 195 ASP A N 1
ATOM 1433 C CA . ASP A 1 195 ? 48.504 24.951 50.378 1.00 13.37 195 ASP A CA 1
ATOM 1434 C C . ASP A 1 195 ? 48.307 23.629 51.114 1.00 12.75 195 ASP A C 1
ATOM 1435 O O . ASP A 1 195 ? 48.241 22.572 50.480 1.00 12.83 195 ASP A O 1
ATOM 1440 N N . LEU A 1 196 ? 48.286 23.651 52.452 1.00 13.13 196 LEU A N 1
ATOM 1441 C CA . LEU A 1 196 ? 48.076 22.430 53.197 1.00 13.11 196 LEU A CA 1
ATOM 1442 C C . LEU A 1 196 ? 46.709 21.800 52.925 1.00 12.58 196 LEU A C 1
ATOM 1443 O O . LEU A 1 196 ? 46.566 20.584 52.945 1.00 13.29 196 LEU A O 1
ATOM 1448 N N . HIS A 1 197 ? 45.710 22.662 52.694 1.00 12.52 197 HIS A N 1
ATOM 1449 C CA . HIS A 1 197 ? 44.376 22.156 52.339 1.00 12.25 197 HIS A CA 1
ATOM 1450 C C . HIS A 1 197 ? 44.384 21.540 50.961 1.00 12.10 197 HIS A C 1
ATOM 1451 O O . HIS A 1 197 ? 43.842 20.441 50.754 1.00 12.94 197 HIS A O 1
ATOM 1458 N N . THR A 1 198 ? 44.996 22.235 50.012 1.00 12.54 198 THR A N 1
ATOM 1459 C CA . THR A 1 198 ? 45.128 21.696 48.651 1.00 12.64 198 THR A CA 1
ATOM 1460 C C . THR A 1 198 ? 45.793 20.338 48.687 1.00 12.14 198 THR A C 1
ATOM 1461 O O . THR A 1 198 ? 45.321 19.355 48.071 1.00 12.97 198 THR A O 1
ATOM 1465 N N . TYR A 1 199 ? 46.901 20.239 49.435 1.00 12.64 199 TYR A N 1
ATOM 1466 C CA . TYR A 1 199 ? 47.623 19.003 49.544 1.00 12.40 199 TYR A CA 1
ATOM 1467 C C . TYR A 1 199 ? 46.785 17.909 50.195 1.00 12.84 199 TYR A C 1
ATOM 1468 O O . TYR A 1 199 ? 46.737 16.778 49.698 1.00 13.33 199 TYR A O 1
ATOM 1477 N N . ALA A 1 200 ? 46.109 18.237 51.286 1.00 12.82 200 ALA A N 1
ATOM 1478 C CA . ALA A 1 200 ? 45.319 17.235 52.003 1.00 13.12 200 ALA A CA 1
ATOM 1479 C C . ALA A 1 200 ? 44.239 16.622 51.118 1.00 12.96 200 ALA A C 1
ATOM 1480 O O . ALA A 1 200 ? 44.056 15.398 51.088 1.00 14.17 200 ALA A O 1
ATOM 1482 N N . SER A 1 201 ? 43.485 17.479 50.403 1.00 12.86 201 SER A N 1
ATOM 1483 C CA A SER A 1 201 ? 42.402 16.910 49.586 0.48 13.83 201 SER A CA 1
ATOM 1484 C CA B SER A 1 201 ? 42.420 16.988 49.525 0.29 13.73 201 SER A CA 1
ATOM 1485 C CA C SER A 1 201 ? 42.430 17.006 49.493 0.23 13.71 201 SER A CA 1
ATOM 1486 C C . SER A 1 201 ? 42.989 16.112 48.442 1.00 14.71 201 SER A C 1
ATOM 1487 O O . SER A 1 201 ? 42.438 15.004 48.151 1.00 15.78 201 SER A O 1
ATOM 1494 N N . GLU A 1 202 ? 44.057 16.548 47.822 1.00 13.92 202 GLU A N 1
ATOM 1495 C CA . GLU A 1 202 ? 44.648 15.811 46.708 1.00 14.93 202 GLU A CA 1
ATOM 1496 C C . GLU A 1 202 ? 45.278 14.516 47.185 1.00 16.62 202 GLU A C 1
ATOM 1497 O O . GLU A 1 202 ? 45.234 13.475 46.478 1.00 17.55 202 GLU A O 1
ATOM 1503 N N . LEU A 1 203 ? 45.851 14.511 48.402 1.00 15.83 203 LEU A N 1
ATOM 1504 C CA . LEU A 1 203 ? 46.438 13.295 48.962 1.00 15.49 203 LEU A CA 1
ATOM 1505 C C . LEU A 1 203 ? 45.411 12.212 49.042 1.00 16.61 203 LEU A C 1
ATOM 1506 O O . LEU A 1 203 ? 45.699 11.050 48.643 1.00 17.39 203 LEU A O 1
ATOM 1511 N N . LEU A 1 204 ? 44.229 12.528 49.512 1.00 16.42 204 LEU A N 1
ATOM 1512 C CA . LEU A 1 204 ? 43.165 11.521 49.662 1.00 18.36 204 LEU A CA 1
ATOM 1513 C C . LEU A 1 204 ? 42.688 10.995 48.310 1.00 21.80 204 LEU A C 1
ATOM 1514 O O . LEU A 1 204 ? 42.140 9.882 48.244 1.00 21.44 204 LEU A O 1
ATOM 1519 N N . GLN A 1 205 ? 42.914 11.740 47.253 1.00 18.12 205 GLN A N 1
ATOM 1520 C CA . GLN A 1 205 ? 42.433 11.241 45.944 1.00 21.72 205 GLN A CA 1
ATOM 1521 C C . GLN A 1 205 ? 43.519 10.507 45.198 1.00 27.37 205 GLN A C 1
ATOM 1522 O O . GLN A 1 205 ? 43.299 10.101 44.046 1.00 27.37 205 GLN A O 1
ATOM 1528 N N . GLY A 1 206 ? 44.708 10.297 45.783 1.00 22.88 206 GLY A N 1
ATOM 1529 C CA . GLY A 1 206 ? 45.751 9.575 45.132 1.00 21.89 206 GLY A CA 1
ATOM 1530 C C . GLY A 1 206 ? 46.565 10.413 44.203 1.00 23.29 206 GLY A C 1
ATOM 1531 O O . GLY A 1 206 ? 47.318 9.874 43.372 1.00 27.65 206 GLY A O 1
ATOM 1532 N N . MET A 1 207 ? 46.480 11.767 44.304 1.00 19.43 207 MET A N 1
ATOM 1533 C CA . MET A 1 207 ? 47.127 12.692 43.430 1.00 21.62 207 MET A CA 1
ATOM 1534 C C . MET A 1 207 ? 48.479 13.155 43.901 1.00 20.70 207 MET A C 1
ATOM 1535 O O . MET A 1 207 ? 49.232 13.823 43.196 1.00 27.80 207 MET A O 1
ATOM 1540 N N . ARG A 1 208 ? 48.795 12.814 45.188 1.00 18.95 208 ARG A N 1
ATOM 1541 C CA . ARG A 1 208 ? 50.089 13.172 45.725 1.00 18.51 208 ARG A CA 1
ATOM 1542 C C . ARG A 1 208 ? 50.867 11.881 45.947 1.00 18.17 208 ARG A C 1
ATOM 1543 O O . ARG A 1 208 ? 50.823 10.961 45.103 1.00 19.83 208 ARG A O 1
ATOM 1551 N N . GLY A 1 209 ? 51.638 11.773 47.047 1.00 16.60 209 GLY A N 1
ATOM 1552 C CA . GLY A 1 209 ? 52.439 10.577 47.283 1.00 17.15 209 GLY A CA 1
ATOM 1553 C C . GLY A 1 209 ? 51.647 9.396 47.709 1.00 15.76 209 GLY A C 1
ATOM 1554 O O . GLY A 1 209 ? 50.440 9.459 47.958 1.00 16.55 209 GLY A O 1
ATOM 1555 N N . LYS A 1 210 ? 52.335 8.247 47.853 1.00 17.14 210 LYS A N 1
ATOM 1556 C CA . LYS A 1 210 ? 51.709 7.047 48.313 1.00 18.39 210 LYS A CA 1
ATOM 1557 C C . LYS A 1 210 ? 51.718 6.965 49.866 1.00 17.42 210 LYS A C 1
ATOM 1558 O O . LYS A 1 210 ? 52.766 7.030 50.475 1.00 18.82 210 LYS A O 1
ATOM 1564 N N . VAL A 1 211 ? 50.534 6.841 50.413 1.00 20.03 211 VAL A N 1
ATOM 1565 C CA . VAL A 1 211 ? 50.388 6.668 51.872 1.00 19.43 211 VAL A CA 1
ATOM 1566 C C . VAL A 1 211 ? 50.691 5.209 52.278 1.00 20.07 211 VAL A C 1
ATOM 1567 O O . VAL A 1 211 ? 50.044 4.317 51.762 1.00 21.64 211 VAL A O 1
ATOM 1571 N N . LEU A 1 212 ? 51.642 5.005 53.165 1.00 20.45 212 LEU A N 1
ATOM 1572 C CA . LEU A 1 212 ? 51.965 3.602 53.569 1.00 19.77 212 LEU A CA 1
ATOM 1573 C C . LEU A 1 212 ? 50.737 2.977 54.249 1.00 22.66 212 LEU A C 1
ATOM 1574 O O . LEU A 1 212 ? 49.950 3.656 54.927 1.00 19.95 212 LEU A O 1
ATOM 1579 N N . PRO A 1 213 ? 50.510 1.651 54.058 1.00 21.42 213 PRO A N 1
ATOM 1580 C CA . PRO A 1 213 ? 49.354 0.999 54.654 1.00 19.86 213 PRO A CA 1
ATOM 1581 C C . PRO A 1 213 ? 49.440 0.920 56.185 1.00 18.05 213 PRO A C 1
ATOM 1582 O O . PRO A 1 213 ? 50.553 0.947 56.724 1.00 19.16 213 PRO A O 1
ATOM 1586 N N . ASP A 1 214 ? 48.297 0.841 56.848 1.00 17.51 214 ASP A N 1
ATOM 1587 C CA . ASP A 1 214 ? 48.163 0.638 58.285 1.00 17.22 214 ASP A CA 1
ATOM 1588 C C . ASP A 1 214 ? 48.660 1.817 59.141 1.00 15.29 214 ASP A C 1
ATOM 1589 O O . ASP A 1 214 ? 48.790 1.671 60.354 1.00 16.82 214 ASP A O 1
ATOM 1594 N N . THR A 1 215 ? 48.858 2.931 58.468 1.00 16.00 215 THR A N 1
ATOM 1595 C CA . THR A 1 215 ? 49.280 4.185 59.143 1.00 14.40 215 THR A CA 1
ATOM 1596 C C . THR A 1 215 ? 48.042 4.969 59.566 1.00 14.55 215 THR A C 1
ATOM 1597 O O . THR A 1 215 ? 46.889 4.633 59.201 1.00 15.63 215 THR A O 1
ATOM 1601 N N . VAL A 1 216 ? 48.269 6.056 60.341 1.00 14.86 216 VAL A N 1
ATOM 1602 C CA . VAL A 1 216 ? 47.160 6.904 60.761 1.00 14.68 216 VAL A CA 1
ATOM 1603 C C . VAL A 1 216 ? 46.372 7.388 59.540 1.00 13.62 216 VAL A C 1
ATOM 1604 O O . VAL A 1 216 ? 45.135 7.301 59.543 1.00 14.33 216 VAL A O 1
ATOM 1608 N N . ILE A 1 217 ? 47.047 7.944 58.559 1.00 13.93 217 ILE A N 1
ATOM 1609 C CA . ILE A 1 217 ? 46.354 8.520 57.410 1.00 14.55 217 ILE A CA 1
ATOM 1610 C C . ILE A 1 217 ? 45.668 7.426 56.571 1.00 14.98 217 ILE A C 1
ATOM 1611 O O . ILE A 1 217 ? 44.554 7.648 56.078 1.00 15.18 217 ILE A O 1
ATOM 1616 N N . ALA A 1 218 ? 46.286 6.258 56.413 1.00 14.80 218 ALA A N 1
ATOM 1617 C CA . ALA A 1 218 ? 45.583 5.162 55.685 1.00 15.77 218 ALA A CA 1
ATOM 1618 C C . ALA A 1 218 ? 44.291 4.828 56.391 1.00 15.71 218 ALA A C 1
ATOM 1619 O O . ALA A 1 218 ? 43.244 4.591 55.731 1.00 17.18 218 ALA A O 1
ATOM 1621 N N . ARG A 1 219 ? 44.279 4.754 57.710 1.00 14.93 219 ARG A N 1
ATOM 1622 C CA . ARG A 1 219 ? 43.077 4.437 58.459 1.00 16.45 219 ARG A CA 1
ATOM 1623 C C . ARG A 1 219 ? 42.040 5.530 58.324 1.00 17.03 219 ARG A C 1
ATOM 1624 O O . ARG A 1 219 ? 40.820 5.261 58.143 1.00 17.29 219 ARG A O 1
ATOM 1632 N N . LEU A 1 220 ? 42.455 6.781 58.402 1.00 15.63 220 LEU A N 1
ATOM 1633 C CA . LEU A 1 220 ? 41.522 7.904 58.211 1.00 15.00 220 LEU A CA 1
ATOM 1634 C C . LEU A 1 220 ? 40.953 7.906 56.824 1.00 15.94 220 LEU A C 1
ATOM 1635 O O . LEU A 1 220 ? 39.733 8.138 56.647 1.00 16.53 220 LEU A O 1
ATOM 1640 N N . ALA A 1 221 ? 41.777 7.619 55.824 1.00 15.94 221 ALA A N 1
ATOM 1641 C CA . ALA A 1 221 ? 41.287 7.606 54.433 1.00 17.38 221 ALA A CA 1
ATOM 1642 C C . ALA A 1 221 ? 40.221 6.524 54.267 1.00 18.44 221 ALA A C 1
ATOM 1643 O O . ALA A 1 221 ? 39.176 6.791 53.625 1.00 18.82 221 ALA A O 1
ATOM 1645 N N . ALA A 1 222 ? 40.411 5.378 54.887 1.00 17.00 222 ALA A N 1
ATOM 1646 C CA . ALA A 1 222 ? 39.455 4.263 54.720 1.00 18.28 222 ALA A CA 1
ATOM 1647 C C . ALA A 1 222 ? 38.175 4.540 55.465 1.00 21.31 222 ALA A C 1
ATOM 1648 O O . ALA A 1 222 ? 37.124 3.912 55.181 1.00 23.70 222 ALA A O 1
ATOM 1650 N N . ALA A 1 223 ? 38.183 5.456 56.419 1.00 18.37 223 ALA A N 1
ATOM 1651 C CA . ALA A 1 223 ? 37.020 5.791 57.209 1.00 20.60 223 ALA A CA 1
ATOM 1652 C C . ALA A 1 223 ? 36.105 6.808 56.517 1.00 17.34 223 ALA A C 1
ATOM 1653 O O . ALA A 1 223 ? 34.996 7.050 57.012 1.00 21.13 223 ALA A O 1
ATOM 1655 N N . GLN A 1 224 ? 36.531 7.384 55.423 1.00 18.33 224 GLN A N 1
ATOM 1656 C CA . GLN A 1 224 ? 35.806 8.532 54.820 1.00 17.75 224 GLN A CA 1
ATOM 1657 C C . GLN A 1 224 ? 34.438 8.130 54.234 1.00 23.22 224 GLN A C 1
ATOM 1658 O O . GLN A 1 224 ? 33.550 8.967 54.153 1.00 26.70 224 GLN A O 1
ATOM 1664 N N . ASP A 1 225 ? 34.274 6.857 53.865 1.00 20.65 225 ASP A N 1
ATOM 1665 C CA . ASP A 1 225 ? 32.929 6.466 53.314 1.00 23.41 225 ASP A CA 1
ATOM 1666 C C . ASP A 1 225 ? 31.951 6.322 54.443 1.00 25.81 225 ASP A C 1
ATOM 1667 O O . ASP A 1 225 ? 30.717 6.129 54.172 1.00 28.89 225 ASP A O 1
ATOM 1672 N N . GLY A 1 226 ? 32.349 6.392 55.671 1.00 22.86 226 GLY A N 1
ATOM 1673 C CA . GLY A 1 226 ? 31.485 6.211 56.785 1.00 23.17 226 GLY A CA 1
ATOM 1674 C C . GLY A 1 226 ? 31.188 7.435 57.652 1.00 20.06 226 GLY A C 1
ATOM 1675 O O . GLY A 1 226 ? 30.652 7.310 58.717 1.00 23.07 226 GLY A O 1
ATOM 1676 N N . LEU A 1 227 ? 31.470 8.636 57.124 1.00 20.03 227 LEU A N 1
ATOM 1677 C CA . LEU A 1 227 ? 31.151 9.854 57.873 1.00 18.92 227 LEU A CA 1
ATOM 1678 C C . LEU A 1 227 ? 29.679 9.955 58.198 1.00 16.10 227 LEU A C 1
ATOM 1679 O O . LEU A 1 227 ? 28.839 9.705 57.293 1.00 19.22 227 LEU A O 1
ATOM 1684 N N . THR A 1 228 ? 29.339 10.355 59.395 1.00 16.05 228 THR A N 1
ATOM 1685 C CA . THR A 1 228 ? 27.941 10.485 59.828 1.00 17.29 228 THR A CA 1
ATOM 1686 C C . THR A 1 228 ? 27.631 11.837 60.437 1.00 17.91 228 THR A C 1
ATOM 1687 O O . THR A 1 228 ? 26.462 12.259 60.473 1.00 17.06 228 THR A O 1
ATOM 1691 N N . GLU A 1 229 ? 28.630 12.560 60.960 1.00 15.78 229 GLU A N 1
ATOM 1692 C CA . GLU A 1 229 ? 28.391 13.758 61.740 1.00 15.52 229 GLU A CA 1
ATOM 1693 C C . GLU A 1 229 ? 29.405 14.851 61.430 1.00 14.44 229 GLU A C 1
ATOM 1694 O O . GLU A 1 229 ? 29.494 15.842 62.159 1.00 15.40 229 GLU A O 1
ATOM 1700 N N . THR A 1 230 ? 30.174 14.622 60.355 1.00 13.73 230 THR A N 1
ATOM 1701 C CA . THR A 1 230 ? 31.156 15.606 59.853 1.00 13.69 230 THR A CA 1
ATOM 1702 C C . THR A 1 230 ? 31.154 15.524 58.349 1.00 14.84 230 THR A C 1
ATOM 1703 O O . THR A 1 230 ? 30.596 14.567 57.768 1.00 14.30 230 THR A O 1
ATOM 1707 N N . THR A 1 231 ? 31.795 16.468 57.684 1.00 13.26 231 THR A N 1
ATOM 1708 C CA . THR A 1 231 ? 31.768 16.554 56.240 1.00 14.37 231 THR A CA 1
ATOM 1709 C C . THR A 1 231 ? 33.134 16.247 55.622 1.00 13.81 231 THR A C 1
ATOM 1710 O O . THR A 1 231 ? 34.171 16.338 56.336 1.00 13.94 231 THR A O 1
ATOM 1714 N N . PRO A 1 232 ? 33.212 15.902 54.345 1.00 13.49 232 PRO A N 1
ATOM 1715 C CA . PRO A 1 232 ? 34.524 15.716 53.690 1.00 14.47 232 PRO A CA 1
ATOM 1716 C C . PRO A 1 232 ? 35.391 16.968 53.818 1.00 13.69 232 PRO A C 1
ATOM 1717 O O . PRO A 1 232 ? 36.642 16.849 53.991 1.00 13.96 232 PRO A O 1
ATOM 1721 N N . GLU A 1 233 ? 34.800 18.142 53.781 1.00 13.47 233 GLU A N 1
ATOM 1722 C CA . GLU A 1 233 ? 35.571 19.367 53.849 1.00 14.51 233 GLU A CA 1
ATOM 1723 C C . GLU A 1 233 ? 36.205 19.501 55.246 1.00 13.60 233 GLU A C 1
ATOM 1724 O O . GLU A 1 233 ? 37.328 20.024 55.388 1.00 13.98 233 GLU A O 1
ATOM 1730 N N . GLN A 1 234 ? 35.523 19.016 56.283 1.00 12.35 234 GLN A N 1
ATOM 1731 C CA . GLN A 1 234 ? 36.123 19.024 57.613 1.00 13.40 234 GLN A CA 1
ATOM 1732 C C . GLN A 1 234 ? 37.260 18.023 57.719 1.00 12.89 234 GLN A C 1
ATOM 1733 O O . GLN A 1 234 ? 38.254 18.293 58.429 1.00 13.44 234 GLN A O 1
ATOM 1739 N N . THR A 1 235 ? 37.219 16.882 57.019 1.00 12.51 235 THR A N 1
ATOM 1740 C CA . THR A 1 235 ? 38.388 15.996 57.000 1.00 12.76 235 THR A CA 1
ATOM 1741 C C . THR A 1 235 ? 39.588 16.740 56.441 1.00 12.39 235 THR A C 1
ATOM 1742 O O . THR A 1 235 ? 40.712 16.634 57.002 1.00 13.09 235 THR A O 1
ATOM 1746 N N . VAL A 1 236 ? 39.399 17.519 55.379 1.00 12.49 236 VAL A N 1
ATOM 1747 C CA . VAL A 1 236 ? 40.506 18.268 54.806 1.00 13.43 236 VAL A CA 1
ATOM 1748 C C . VAL A 1 236 ? 41.060 19.285 55.824 1.00 12.78 236 VAL A C 1
ATOM 1749 O O . VAL A 1 236 ? 42.291 19.365 56.023 1.00 12.68 236 VAL A O 1
ATOM 1753 N N . HIS A 1 237 ? 40.188 20.042 56.478 1.00 12.34 237 HIS A N 1
ATOM 1754 C CA . HIS A 1 237 ? 40.635 20.989 57.516 1.00 12.32 237 HIS A CA 1
ATOM 1755 C C . HIS A 1 237 ? 41.431 20.269 58.591 1.00 12.53 237 HIS A C 1
ATOM 1756 O O . HIS A 1 237 ? 42.511 20.755 59.036 1.00 12.85 237 HIS A O 1
ATOM 1763 N N . GLN A 1 238 ? 40.948 19.134 59.072 1.00 11.90 238 GLN A N 1
ATOM 1764 C CA . GLN A 1 238 ? 41.610 18.432 60.156 1.00 12.56 238 GLN A CA 1
ATOM 1765 C C . GLN A 1 238 ? 42.926 17.813 59.715 1.00 12.14 238 GLN A C 1
ATOM 1766 O O . GLN A 1 238 ? 43.872 17.773 60.506 1.00 12.78 238 GLN A O 1
ATOM 1772 N N . LEU A 1 239 ? 43.029 17.316 58.494 1.00 12.49 239 LEU A N 1
ATOM 1773 C CA . LEU A 1 239 ? 44.307 16.836 58.028 1.00 12.08 239 LEU A CA 1
ATOM 1774 C C . LEU A 1 239 ? 45.331 17.963 57.962 1.00 12.30 239 LEU A C 1
ATOM 1775 O O . LEU A 1 239 ? 46.513 17.748 58.311 1.00 12.60 239 LEU A O 1
ATOM 1780 N N . ALA A 1 240 ? 44.934 19.174 57.581 1.00 12.53 240 ALA A N 1
ATOM 1781 C CA . ALA A 1 240 ? 45.857 20.319 57.624 1.00 12.96 240 ALA A CA 1
ATOM 1782 C C . ALA A 1 240 ? 46.361 20.552 59.053 1.00 12.45 240 ALA A C 1
ATOM 1783 O O . ALA A 1 240 ? 47.547 20.824 59.258 1.00 13.25 240 ALA A O 1
ATOM 1785 N N . LEU A 1 241 ? 45.479 20.455 60.054 1.00 12.02 241 LEU A N 1
ATOM 1786 C CA . LEU A 1 241 ? 45.920 20.524 61.467 1.00 12.94 241 LEU A CA 1
ATOM 1787 C C . LEU A 1 241 ? 46.910 19.421 61.792 1.00 13.77 241 LEU A C 1
ATOM 1788 O O . LEU A 1 241 ? 47.939 19.699 62.433 1.00 13.16 241 LEU A O 1
ATOM 1793 N N . VAL A 1 242 ? 46.632 18.206 61.368 1.00 12.86 242 VAL A N 1
ATOM 1794 C CA . VAL A 1 242 ? 47.538 17.084 61.633 1.00 13.15 242 VAL A CA 1
ATOM 1795 C C . VAL A 1 242 ? 48.919 17.362 61.043 1.00 13.07 242 VAL A C 1
ATOM 1796 O O . VAL A 1 242 ? 49.940 17.110 61.723 1.00 12.74 242 VAL A O 1
ATOM 1800 N N . PHE A 1 243 ? 48.998 17.881 59.822 1.00 12.46 243 PHE A N 1
ATOM 1801 C CA . PHE A 1 243 ? 50.310 18.141 59.242 1.00 12.99 243 PHE A CA 1
ATOM 1802 C C . PHE A 1 243 ? 51.068 19.182 60.045 1.00 12.21 243 PHE A C 1
ATOM 1803 O O . PHE A 1 243 ? 52.290 19.059 60.256 1.00 12.75 243 PHE A O 1
ATOM 1811 N N . ILE A 1 244 ? 50.384 20.237 60.485 1.00 11.97 244 ILE A N 1
ATOM 1812 C CA . ILE A 1 244 ? 51.033 21.257 61.308 1.00 12.09 244 ILE A CA 1
ATOM 1813 C C . ILE A 1 244 ? 51.528 20.641 62.614 1.00 12.10 244 ILE A C 1
ATOM 1814 O O . ILE A 1 244 ? 52.708 20.880 63.004 1.00 13.07 244 ILE A O 1
ATOM 1819 N N . ALA A 1 245 ? 50.718 19.859 63.294 1.00 11.94 245 ALA A N 1
ATOM 1820 C CA . ALA A 1 245 ? 51.131 19.256 64.556 1.00 12.60 245 ALA A CA 1
ATOM 1821 C C . ALA A 1 245 ? 52.286 18.311 64.335 1.00 13.06 245 ALA A C 1
ATOM 1822 O O . ALA A 1 245 ? 53.217 18.243 65.163 1.00 13.78 245 ALA A O 1
ATOM 1824 N N . LEU A 1 246 ? 52.301 17.557 63.239 1.00 13.02 246 LEU A N 1
ATOM 1825 C CA . LEU A 1 246 ? 53.361 16.576 62.966 1.00 13.17 246 LEU A CA 1
ATOM 1826 C C . LEU A 1 246 ? 54.705 17.226 62.792 1.00 13.64 246 LEU A C 1
ATOM 1827 O O . LEU A 1 246 ? 55.744 16.654 63.237 1.00 14.60 246 LEU A O 1
ATOM 1832 N N . PHE A 1 247 ? 54.765 18.374 62.166 1.00 12.32 247 PHE A N 1
ATOM 1833 C CA . PHE A 1 247 ? 56.043 19.010 61.849 1.00 12.84 247 PHE A CA 1
ATOM 1834 C C . PHE A 1 247 ? 56.323 20.237 62.698 1.00 12.88 247 PHE A C 1
ATOM 1835 O O . PHE A 1 247 ? 57.290 20.941 62.490 1.00 14.27 247 PHE A O 1
ATOM 1843 N N . ALA A 1 248 ? 55.482 20.441 63.699 1.00 12.97 248 ALA A N 1
ATOM 1844 C CA . ALA A 1 248 ? 55.724 21.475 64.706 1.00 12.70 248 ALA A CA 1
ATOM 1845 C C . ALA A 1 248 ? 56.947 21.137 65.557 1.00 13.32 248 ALA A C 1
ATOM 1846 O O . ALA A 1 248 ? 57.367 19.974 65.631 1.00 13.68 248 ALA A O 1
ATOM 1848 N N . PRO A 1 249 ? 57.508 22.128 66.250 1.00 12.26 249 PRO A N 1
ATOM 1849 C CA . PRO A 1 249 ? 58.689 21.883 67.078 1.00 13.65 249 PRO A CA 1
ATOM 1850 C C . PRO A 1 249 ? 58.377 21.141 68.367 1.00 11.76 249 PRO A C 1
ATOM 1851 O O . PRO A 1 249 ? 59.297 20.881 69.160 1.00 12.91 249 PRO A O 1
ATOM 1855 N N . THR A 1 250 ? 57.131 20.751 68.605 1.00 12.97 250 THR A N 1
ATOM 1856 C CA A THR A 1 250 ? 56.770 20.115 69.874 0.73 12.69 250 THR A CA 1
ATOM 1857 C CA B THR A 1 250 ? 56.695 20.098 69.832 0.27 12.84 250 THR A CA 1
ATOM 1858 C C . THR A 1 250 ? 57.414 18.748 70.059 1.00 12.11 250 THR A C 1
ATOM 1859 O O . THR A 1 250 ? 57.969 18.466 71.130 1.00 12.61 250 THR A O 1
ATOM 1866 N N . THR A 1 251 ? 57.367 17.864 69.062 1.00 11.84 251 THR A N 1
ATOM 1867 C CA . THR A 1 251 ? 57.972 16.543 69.265 1.00 12.00 251 THR A CA 1
ATOM 1868 C C . THR A 1 251 ? 59.511 16.666 69.319 1.00 11.66 251 THR A C 1
ATOM 1869 O O . THR A 1 251 ? 60.116 16.110 70.238 1.00 11.78 251 THR A O 1
ATOM 1873 N N . PRO A 1 252 ? 60.152 17.411 68.392 1.00 10.77 252 PRO A N 1
ATOM 1874 C CA . PRO A 1 252 ? 61.605 17.581 68.564 1.00 11.66 252 PRO A CA 1
ATOM 1875 C C . PRO A 1 252 ? 61.991 18.118 69.928 1.00 11.07 252 PRO A C 1
ATOM 1876 O O . PRO A 1 252 ? 62.958 17.645 70.526 1.00 11.55 252 PRO A O 1
ATOM 1880 N N . GLY A 1 253 ? 61.226 19.083 70.430 1.00 10.75 253 GLY A N 1
ATOM 1881 C CA . GLY A 1 253 ? 61.532 19.672 71.724 1.00 11.21 253 GLY A CA 1
ATOM 1882 C C . GLY A 1 253 ? 61.466 18.652 72.833 1.00 11.22 253 GLY A C 1
ATOM 1883 O O . GLY A 1 253 ? 62.314 18.681 73.752 1.00 11.35 253 GLY A O 1
ATOM 1884 N N . SER A 1 254 ? 60.473 17.773 72.819 1.00 11.27 254 SER A N 1
ATOM 1885 C CA A SER A 1 254 ? 60.365 16.740 73.843 0.80 11.04 254 SER A CA 1
ATOM 1886 C CA B SER A 1 254 ? 60.364 16.741 73.852 0.20 11.01 254 SER A CA 1
ATOM 1887 C C . SER A 1 254 ? 61.575 15.803 73.774 1.00 11.34 254 SER A C 1
ATOM 1888 O O . SER A 1 254 ? 62.182 15.464 74.790 1.00 11.55 254 SER A O 1
ATOM 1893 N N . LEU A 1 255 ? 61.927 15.367 72.558 1.00 11.44 255 LEU A N 1
ATOM 1894 C CA . LEU A 1 255 ? 63.082 14.472 72.385 1.00 10.94 255 LEU A CA 1
ATOM 1895 C C . LEU A 1 255 ? 64.370 15.093 72.853 1.00 10.85 255 LEU A C 1
ATOM 1896 O O . LEU A 1 255 ? 65.133 14.460 73.594 1.00 11.75 255 LEU A O 1
ATOM 1901 N N . SER A 1 256 ? 64.642 16.334 72.443 1.00 10.56 256 SER A N 1
ATOM 1902 C CA . SER A 1 256 ? 65.909 16.962 72.798 1.00 11.11 256 SER A CA 1
ATOM 1903 C C . SER A 1 256 ? 65.948 17.347 74.287 1.00 10.43 256 SER A C 1
ATOM 1904 O O . SER A 1 256 ? 66.990 17.162 74.934 1.00 11.18 256 SER A O 1
ATOM 1907 N N . SER A 1 257 ? 64.856 17.862 74.834 1.00 10.84 257 SER A N 1
ATOM 1908 C CA . SER A 1 257 ? 64.900 18.238 76.263 1.00 11.01 257 SER A CA 1
ATOM 1909 C C . SER A 1 257 ? 65.045 17.001 77.121 1.00 11.42 257 SER A C 1
ATOM 1910 O O . SER A 1 257 ? 65.771 17.059 78.154 1.00 12.06 257 SER A O 1
ATOM 1913 N N . GLY A 1 258 ? 64.462 15.878 76.747 1.00 10.99 258 GLY A N 1
ATOM 1914 C CA . GLY A 1 258 ? 64.645 14.663 77.522 1.00 11.13 258 GLY A CA 1
ATOM 1915 C C . GLY A 1 258 ? 66.058 14.136 77.377 1.00 11.69 258 GLY A C 1
ATOM 1916 O O . GLY A 1 258 ? 66.624 13.537 78.320 1.00 12.48 258 GLY A O 1
ATOM 1917 N N . THR A 1 259 ? 66.669 14.319 76.212 1.00 11.57 259 THR A N 1
ATOM 1918 C CA . THR A 1 259 ? 68.059 13.900 76.007 1.00 11.82 259 THR A CA 1
ATOM 1919 C C . THR A 1 259 ? 68.967 14.712 76.917 1.00 11.67 259 THR A C 1
ATOM 1920 O O . THR A 1 259 ? 69.882 14.144 77.555 1.00 12.59 259 THR A O 1
ATOM 1924 N N . LEU A 1 260 ? 68.730 16.023 76.988 1.00 11.80 260 LEU A N 1
ATOM 1925 C CA . LEU A 1 260 ? 69.479 16.886 77.898 1.00 12.62 260 LEU A CA 1
ATOM 1926 C C . LEU A 1 260 ? 69.274 16.430 79.347 1.00 12.43 260 LEU A C 1
ATOM 1927 O O . LEU A 1 260 ? 70.256 16.389 80.117 1.00 13.20 260 LEU A O 1
ATOM 1932 N N . ALA A 1 261 ? 68.067 16.082 79.728 1.00 12.10 261 ALA A N 1
ATOM 1933 C CA . ALA A 1 261 ? 67.802 15.644 81.107 1.00 13.04 261 ALA A CA 1
ATOM 1934 C C . ALA A 1 261 ? 68.617 14.395 81.391 1.00 13.01 261 ALA A C 1
ATOM 1935 O O . ALA A 1 261 ? 69.272 14.315 82.470 1.00 13.30 261 ALA A O 1
ATOM 1937 N N . PHE A 1 262 ? 68.666 13.407 80.508 1.00 12.46 262 PHE A N 1
ATOM 1938 C CA . PHE A 1 262 ? 69.505 12.229 80.742 1.00 12.59 262 PHE A CA 1
ATOM 1939 C C . PHE A 1 262 ? 70.968 12.585 80.765 1.00 13.47 262 PHE A C 1
ATOM 1940 O O . PHE A 1 262 ? 71.725 12.072 81.639 1.00 14.32 262 PHE A O 1
ATOM 1948 N N . ALA A 1 263 ? 71.423 13.467 79.882 1.00 13.56 263 ALA A N 1
ATOM 1949 C CA . ALA A 1 263 ? 72.834 13.862 79.848 1.00 14.11 263 ALA A CA 1
ATOM 1950 C C . ALA A 1 263 ? 73.250 14.555 81.143 1.00 14.45 263 ALA A C 1
ATOM 1951 O O . ALA A 1 263 ? 74.449 14.470 81.505 1.00 16.45 263 ALA A O 1
ATOM 1953 N N . ARG A 1 264 ? 72.345 15.219 81.821 1.00 14.10 264 ARG A N 1
ATOM 1954 C CA . ARG A 1 264 ? 72.683 15.933 83.064 1.00 14.85 264 ARG A CA 1
ATOM 1955 C C . ARG A 1 264 ? 72.324 15.099 84.273 1.00 16.77 264 ARG A C 1
ATOM 1956 O O . ARG A 1 264 ? 72.578 15.578 85.416 1.00 17.19 264 ARG A O 1
ATOM 1964 N N . ASN A 1 265 ? 71.773 13.926 84.119 1.00 15.01 265 ASN A N 1
ATOM 1965 C CA . ASN A 1 265 ? 71.372 13.089 85.230 1.00 14.57 265 ASN A CA 1
ATOM 1966 C C . ASN A 1 265 ? 71.789 11.640 85.006 1.00 16.06 265 ASN A C 1
ATOM 1967 O O . ASN A 1 265 ? 70.951 10.767 84.790 1.00 15.45 265 ASN A O 1
ATOM 1972 N N . PRO A 1 266 ? 73.097 11.349 85.088 1.00 16.57 266 PRO A N 1
ATOM 1973 C CA . PRO A 1 266 ? 73.590 9.981 84.862 1.00 17.35 266 PRO A CA 1
ATOM 1974 C C . PRO A 1 266 ? 72.973 8.964 85.798 1.00 15.91 266 PRO A C 1
ATOM 1975 O O . PRO A 1 266 ? 72.844 7.785 85.412 1.00 16.76 266 PRO A O 1
ATOM 1979 N N . ARG A 1 267 ? 72.595 9.358 86.987 1.00 16.19 267 ARG A N 1
ATOM 1980 C CA . ARG A 1 267 ? 71.926 8.429 87.880 1.00 16.95 267 ARG A CA 1
ATOM 1981 C C . ARG A 1 267 ? 70.588 7.938 87.312 1.00 15.15 267 ARG A C 1
ATOM 1982 O O . ARG A 1 267 ? 70.144 6.818 87.570 1.00 16.51 267 ARG A O 1
ATOM 1990 N N . GLN A 1 268 ? 69.923 8.801 86.523 1.00 15.16 268 GLN A N 1
ATOM 1991 C CA . GLN A 1 268 ? 68.660 8.404 85.900 1.00 14.07 268 GLN A CA 1
ATOM 1992 C C . GLN A 1 268 ? 68.900 7.547 84.654 1.00 12.88 268 GLN A C 1
ATOM 1993 O O . GLN A 1 268 ? 68.079 6.686 84.343 1.00 13.35 268 GLN A O 1
ATOM 1999 N N . VAL A 1 269 ? 70.034 7.737 83.958 1.00 13.04 269 VAL A N 1
ATOM 2000 C CA . VAL A 1 269 ? 70.410 6.774 82.935 1.00 13.63 269 VAL A CA 1
ATOM 2001 C C . VAL A 1 269 ? 70.564 5.379 83.579 1.00 14.46 269 VAL A C 1
ATOM 2002 O O . VAL A 1 269 ? 70.094 4.377 83.071 1.00 13.79 269 VAL A O 1
ATOM 2006 N N . GLU A 1 270 ? 71.254 5.356 84.728 1.00 14.13 270 GLU A N 1
ATOM 2007 C CA . GLU A 1 270 ? 71.426 4.093 85.448 1.00 15.02 270 GLU A CA 1
ATOM 2008 C C . GLU A 1 270 ? 70.075 3.463 85.814 1.00 13.88 270 GLU A C 1
ATOM 2009 O O . GLU A 1 270 ? 69.864 2.274 85.589 1.00 14.57 270 GLU A O 1
ATOM 2015 N N . ARG A 1 271 ? 69.162 4.263 86.355 1.00 14.43 271 ARG A N 1
ATOM 2016 C CA . ARG A 1 271 ? 67.863 3.725 86.755 1.00 14.42 271 ARG A CA 1
ATOM 2017 C C . ARG A 1 271 ? 67.089 3.192 85.556 1.00 14.43 271 ARG A C 1
ATOM 2018 O O . ARG A 1 271 ? 66.437 2.148 85.581 1.00 14.41 271 ARG A O 1
ATOM 2026 N N . PHE A 1 272 ? 67.160 3.935 84.424 1.00 13.77 272 PHE A N 1
ATOM 2027 C CA . PHE A 1 272 ? 66.526 3.491 83.186 1.00 13.80 272 PHE A CA 1
ATOM 2028 C C . PHE A 1 272 ? 67.035 2.136 82.752 1.00 14.02 272 PHE A C 1
ATOM 2029 O O . PHE A 1 272 ? 66.238 1.253 82.391 1.00 15.04 272 PHE A O 1
ATOM 2037 N N . LEU A 1 273 ? 68.353 1.951 82.796 1.00 13.92 273 LEU A N 1
ATOM 2038 C CA . LEU A 1 273 ? 68.951 0.680 82.394 1.00 14.99 273 LEU A CA 1
ATOM 2039 C C . LEU A 1 273 ? 68.662 -0.444 83.388 1.00 15.54 273 LEU A C 1
ATOM 2040 O O . LEU A 1 273 ? 68.704 -1.628 82.989 1.00 17.07 273 LEU A O 1
ATOM 2045 N N . ALA A 1 274 ? 68.336 -0.092 84.618 1.00 14.57 274 ALA A N 1
ATOM 2046 C CA . ALA A 1 274 ? 68.167 -1.112 85.703 1.00 15.66 274 ALA A CA 1
ATOM 2047 C C . ALA A 1 274 ? 66.764 -1.565 85.865 1.00 16.94 274 ALA A C 1
ATOM 2048 O O . ALA A 1 274 ? 66.524 -2.660 86.449 1.00 17.62 274 ALA A O 1
ATOM 2050 N N . ASP A 1 275 ? 65.750 -0.782 85.463 1.00 16.50 275 ASP A N 1
ATOM 2051 C CA . ASP A 1 275 ? 64.385 -0.996 85.958 1.00 15.97 275 ASP A CA 1
ATOM 2052 C C . ASP A 1 275 ? 63.357 -0.700 84.896 1.00 16.05 275 ASP A C 1
ATOM 2053 O O . ASP A 1 275 ? 63.219 0.467 84.465 1.00 15.18 275 ASP A O 1
ATOM 2058 N N . GLN A 1 276 ? 62.588 -1.690 84.507 1.00 15.96 276 GLN A N 1
ATOM 2059 C CA . GLN A 1 276 ? 61.582 -1.534 83.481 1.00 16.24 276 GLN A CA 1
ATOM 2060 C C . GLN A 1 276 ? 60.538 -0.503 83.900 1.00 15.87 276 GLN A C 1
ATOM 2061 O O . GLN A 1 276 ? 59.962 0.173 83.017 1.00 15.63 276 GLN A O 1
ATOM 2067 N N . ALA A 1 277 ? 60.253 -0.346 85.167 1.00 15.53 277 ALA A N 1
ATOM 2068 C CA . ALA A 1 277 ? 59.276 0.650 85.582 1.00 17.08 277 ALA A CA 1
ATOM 2069 C C . ALA A 1 277 ? 59.814 2.058 85.241 1.00 14.86 277 ALA A C 1
ATOM 2070 O O . ALA A 1 277 ? 59.008 2.949 84.901 1.00 15.85 277 ALA A O 1
ATOM 2072 N N . CYS A 1 278 ? 61.100 2.244 85.340 1.00 14.20 278 CYS A N 1
ATOM 2073 C CA . CYS A 1 278 ? 61.699 3.544 84.969 1.00 14.32 278 CYS A CA 1
ATOM 2074 C C . CYS A 1 278 ? 61.608 3.765 83.462 1.00 14.12 278 CYS A C 1
ATOM 2075 O O . CYS A 1 278 ? 61.279 4.880 83.046 1.00 13.86 278 CYS A O 1
ATOM 2078 N N . VAL A 1 279 ? 61.888 2.755 82.666 1.00 13.33 279 VAL A N 1
ATOM 2079 C CA . VAL A 1 279 ? 61.643 2.848 81.221 1.00 13.56 279 VAL A CA 1
ATOM 2080 C C . VAL A 1 279 ? 60.198 3.208 80.951 1.00 13.61 279 VAL A C 1
ATOM 2081 O O . VAL A 1 279 ? 59.918 4.153 80.169 1.00 14.17 279 VAL A O 1
ATOM 2085 N N . ASP A 1 280 ? 59.268 2.512 81.582 1.00 14.26 280 ASP A N 1
ATOM 2086 C CA . ASP A 1 280 ? 57.845 2.753 81.350 1.00 15.98 280 ASP A CA 1
ATOM 2087 C C . ASP A 1 280 ? 57.412 4.177 81.730 1.00 15.07 280 ASP A C 1
ATOM 2088 O O . ASP A 1 280 ? 56.448 4.701 81.127 1.00 15.46 280 ASP A O 1
ATOM 2093 N N . ASN A 1 281 ? 58.091 4.769 82.694 1.00 13.98 281 ASN A N 1
ATOM 2094 C CA . ASN A 1 281 ? 57.759 6.126 83.145 1.00 14.04 281 ASN A CA 1
ATOM 2095 C C . ASN A 1 281 ? 58.570 7.210 82.420 1.00 13.02 281 ASN A C 1
ATOM 2096 O O . ASN A 1 281 ? 58.413 8.386 82.736 1.00 13.66 281 ASN A O 1
ATOM 2101 N N . THR A 1 282 ? 59.437 6.842 81.497 1.00 12.47 282 THR A N 1
ATOM 2102 C CA . THR A 1 282 ? 60.346 7.824 80.904 1.00 13.26 282 THR A CA 1
ATOM 2103 C C . THR A 1 282 ? 59.612 8.867 80.059 1.00 11.86 282 THR A C 1
ATOM 2104 O O . THR A 1 282 ? 59.875 10.061 80.200 1.00 12.42 282 THR A O 1
ATOM 2108 N N . ALA A 1 283 ? 58.686 8.431 79.202 1.00 11.90 283 ALA A N 1
ATOM 2109 C CA . ALA A 1 283 ? 57.969 9.429 78.390 1.00 12.66 283 ALA A CA 1
ATOM 2110 C C . ALA A 1 283 ? 57.293 10.453 79.289 1.00 11.96 283 ALA A C 1
ATOM 2111 O O . ALA A 1 283 ? 57.434 11.650 79.086 1.00 12.73 283 ALA A O 1
ATOM 2113 N N . ASN A 1 284 ? 56.580 9.995 80.321 1.00 11.81 284 ASN A N 1
ATOM 2114 C CA . ASN A 1 284 ? 55.856 10.935 81.151 1.00 12.41 284 ASN A CA 1
ATOM 2115 C C . ASN A 1 284 ? 56.766 11.825 81.991 1.00 12.34 284 ASN A C 1
ATOM 2116 O O . ASN A 1 284 ? 56.450 12.997 82.186 1.00 12.29 284 ASN A O 1
ATOM 2121 N N . GLU A 1 285 ? 57.906 11.308 82.484 1.00 12.11 285 GLU A N 1
ATOM 2122 C CA . GLU A 1 285 ? 58.756 12.186 83.271 1.00 12.35 285 GLU A CA 1
ATOM 2123 C C . GLU A 1 285 ? 59.473 13.189 82.356 1.00 11.56 285 GLU A C 1
ATOM 2124 O O . GLU A 1 285 ? 59.682 14.331 82.752 1.00 11.99 285 GLU A O 1
ATOM 2130 N N . VAL A 1 286 ? 59.840 12.766 81.148 1.00 11.90 286 VAL A N 1
ATOM 2131 C CA . VAL A 1 286 ? 60.406 13.692 80.160 1.00 12.13 286 VAL A CA 1
ATOM 2132 C C . VAL A 1 286 ? 59.379 14.800 79.810 1.00 11.61 286 VAL A C 1
ATOM 2133 O O . VAL A 1 286 ? 59.723 15.997 79.779 1.00 11.75 286 VAL A O 1
ATOM 2137 N N . LEU A 1 287 ? 58.138 14.402 79.547 1.00 11.75 287 LEU A N 1
ATOM 2138 C CA . LEU A 1 287 ? 57.090 15.363 79.226 1.00 12.06 287 LEU A CA 1
ATOM 2139 C C . LEU A 1 287 ? 56.821 16.318 80.383 1.00 11.42 287 LEU A C 1
ATOM 2140 O O . LEU A 1 287 ? 56.654 17.523 80.187 1.00 12.35 287 LEU A O 1
ATOM 2145 N N . ARG A 1 288 ? 56.794 15.780 81.608 1.00 11.97 288 ARG A N 1
ATOM 2146 C CA . ARG A 1 288 ? 56.582 16.639 82.781 1.00 12.10 288 ARG A CA 1
ATOM 2147 C C . ARG A 1 288 ? 57.748 17.609 82.912 1.00 11.86 288 ARG A C 1
ATOM 2148 O O . ARG A 1 288 ? 57.557 18.802 83.213 1.00 12.85 288 ARG A O 1
ATOM 2156 N N . TYR A 1 289 ? 58.977 17.100 82.740 1.00 11.71 289 TYR A N 1
ATOM 2157 C CA . TYR A 1 289 ? 60.131 17.920 83.055 1.00 12.30 289 TYR A CA 1
ATOM 2158 C C . TYR A 1 289 ? 60.216 19.156 82.175 1.00 11.49 289 TYR A C 1
ATOM 2159 O O . TYR A 1 289 ? 60.591 20.237 82.638 1.00 12.67 289 TYR A O 1
ATOM 2168 N N . ASN A 1 290 ? 59.845 19.025 80.887 1.00 11.51 290 ASN A N 1
ATOM 2169 C CA . ASN A 1 290 ? 59.795 20.186 79.996 1.00 11.65 290 ASN A CA 1
ATOM 2170 C C . ASN A 1 290 ? 58.624 20.080 79.034 1.00 11.75 290 ASN A C 1
ATOM 2171 O O . ASN A 1 290 ? 58.724 19.363 78.011 1.00 12.65 290 ASN A O 1
ATOM 2176 N N . ALA A 1 291 ? 57.539 20.784 79.311 1.00 12.06 291 ALA A N 1
ATOM 2177 C CA . ALA A 1 291 ? 56.446 20.856 78.339 1.00 12.43 291 ALA A CA 1
ATOM 2178 C C . ALA A 1 291 ? 56.953 21.553 77.083 1.00 12.58 291 ALA A C 1
ATOM 2179 O O . ALA A 1 291 ? 57.535 22.642 77.123 1.00 12.40 291 ALA A O 1
ATOM 2181 N N . SER A 1 292 ? 56.720 20.941 75.900 1.00 12.33 292 SER A N 1
ATOM 2182 C CA . SER A 1 292 ? 57.086 21.628 74.663 1.00 12.86 292 SER A CA 1
ATOM 2183 C C . SER A 1 292 ? 56.196 22.827 74.424 1.00 13.20 292 SER A C 1
ATOM 2184 O O . SER A 1 292 ? 56.659 23.914 74.050 1.00 15.50 292 SER A O 1
ATOM 2187 N N . ASN A 1 293 ? 54.904 22.623 74.657 1.00 12.94 293 ASN A N 1
ATOM 2188 C CA A ASN A 1 293 ? 53.940 23.717 74.600 0.60 13.65 293 ASN A CA 1
ATOM 2189 C CA B ASN A 1 293 ? 53.932 23.722 74.638 0.40 13.77 293 ASN A CA 1
ATOM 2190 C C . ASN A 1 293 ? 53.808 24.249 76.028 1.00 13.46 293 ASN A C 1
ATOM 2191 O O . ASN A 1 293 ? 53.060 23.702 76.839 1.00 14.97 293 ASN A O 1
ATOM 2200 N N . GLN A 1 294 ? 54.588 25.269 76.337 1.00 14.03 294 GLN A N 1
ATOM 2201 C CA . GLN A 1 294 ? 54.662 25.736 77.721 1.00 13.36 294 GLN A CA 1
ATOM 2202 C C . GLN A 1 294 ? 53.363 26.398 78.191 1.00 12.61 294 GLN A C 1
ATOM 2203 O O . GLN A 1 294 ? 53.086 26.382 79.404 1.00 13.86 294 GLN A O 1
ATOM 2209 N N . PHE A 1 295 ? 52.586 26.923 77.271 1.00 12.95 295 PHE A N 1
ATOM 2210 C CA . PHE A 1 295 ? 51.247 27.401 77.616 1.00 13.28 295 PHE A CA 1
ATOM 2211 C C . PHE A 1 295 ? 50.326 27.169 76.456 1.00 14.00 295 PHE A C 1
ATOM 2212 O O . PHE A 1 295 ? 50.764 27.107 75.301 1.00 16.02 295 PHE A O 1
ATOM 2220 N N . THR A 1 296 ? 49.048 27.030 76.759 1.00 13.28 296 THR A N 1
ATOM 2221 C CA . THR A 1 296 ? 48.001 27.009 75.722 1.00 14.32 296 THR A CA 1
ATOM 2222 C C . THR A 1 296 ? 46.966 28.068 76.056 1.00 13.58 296 THR A C 1
ATOM 2223 O O . THR A 1 296 ? 47.004 28.682 77.138 1.00 16.30 296 THR A O 1
ATOM 2227 N N . TRP A 1 297 ? 46.047 28.315 75.151 1.00 14.93 297 TRP A N 1
ATOM 2228 C CA . TRP A 1 297 ? 45.145 29.475 75.219 1.00 14.70 297 TRP A CA 1
ATOM 2229 C C . TRP A 1 297 ? 43.732 29.074 75.445 1.00 16.03 297 TRP A C 1
ATOM 2230 O O . TRP A 1 297 ? 43.240 28.049 74.974 1.00 15.53 297 TRP A O 1
ATOM 2241 N N . ARG A 1 298 ? 43.001 29.947 76.170 1.00 15.24 298 ARG A N 1
ATOM 2242 C CA . ARG A 1 298 ? 41.545 29.849 76.306 1.00 16.47 298 ARG A CA 1
ATOM 2243 C C . ARG A 1 298 ? 40.975 31.247 76.287 1.00 16.39 298 ARG A C 1
ATOM 2244 O O . ARG A 1 298 ? 41.693 32.208 76.500 1.00 16.81 298 ARG A O 1
ATOM 2252 N N . VAL A 1 299 ? 39.684 31.333 75.983 1.00 16.27 299 VAL A N 1
ATOM 2253 C CA . VAL A 1 299 ? 38.955 32.615 76.136 1.00 17.88 299 VAL A CA 1
ATOM 2254 C C . VAL A 1 299 ? 37.848 32.375 77.115 1.00 17.48 299 VAL A C 1
ATOM 2255 O O . VAL A 1 299 ? 37.186 31.334 77.127 1.00 18.52 299 VAL A O 1
ATOM 2259 N N . ALA A 1 300 ? 37.593 33.380 77.979 1.00 17.92 300 ALA A N 1
ATOM 2260 C CA . ALA A 1 300 ? 36.508 33.272 78.940 1.00 19.20 300 ALA A CA 1
ATOM 2261 C C . ALA A 1 300 ? 35.149 33.479 78.233 1.00 19.78 300 ALA A C 1
ATOM 2262 O O . ALA A 1 300 ? 34.903 34.525 77.647 1.00 21.43 300 ALA A O 1
ATOM 2264 N N . ALA A 1 301 ? 34.323 32.450 78.263 1.00 20.56 301 ALA A N 1
ATOM 2265 C CA . ALA A 1 301 ? 32.982 32.548 77.675 1.00 22.06 301 ALA A CA 1
ATOM 2266 C C . ALA A 1 301 ? 32.079 33.288 78.642 1.00 25.78 301 ALA A C 1
ATOM 2267 O O . ALA A 1 301 ? 31.110 33.973 78.202 1.00 30.50 301 ALA A O 1
ATOM 2269 N N . LYS A 1 302 ? 32.318 33.116 79.909 1.00 25.33 302 LYS A N 1
ATOM 2270 C CA . LYS A 1 302 ? 31.591 33.848 80.963 1.00 27.80 302 LYS A CA 1
ATOM 2271 C C . LYS A 1 302 ? 32.630 34.374 81.925 1.00 31.57 302 LYS A C 1
ATOM 2272 O O . LYS A 1 302 ? 33.816 33.942 81.878 1.00 27.76 302 LYS A O 1
ATOM 2278 N N . ASP A 1 303 ? 32.248 35.284 82.809 1.00 30.24 303 ASP A N 1
ATOM 2279 C CA . ASP A 1 303 ? 33.161 35.729 83.856 1.00 25.63 303 ASP A CA 1
ATOM 2280 C C . ASP A 1 303 ? 33.596 34.575 84.715 1.00 27.89 303 ASP A C 1
ATOM 2281 O O . ASP A 1 303 ? 32.838 33.702 85.040 1.00 29.26 303 ASP A O 1
ATOM 2286 N N . VAL A 1 304 ? 34.885 34.536 85.076 1.00 26.29 304 VAL A N 1
ATOM 2287 C CA . VAL A 1 304 ? 35.379 33.516 85.989 1.00 25.80 304 VAL A CA 1
ATOM 2288 C C . VAL A 1 304 ? 36.311 34.197 87.014 1.00 24.98 304 VAL A C 1
ATOM 2289 O O . VAL A 1 304 ? 36.875 35.267 86.737 1.00 28.12 304 VAL A O 1
ATOM 2293 N N . GLU A 1 305 ? 36.518 33.515 88.114 1.00 24.20 305 GLU A N 1
ATOM 2294 C CA . GLU A 1 305 ? 37.459 33.970 89.118 1.00 28.23 305 GLU A CA 1
ATOM 2295 C C . GLU A 1 305 ? 38.531 32.907 89.302 1.00 23.50 305 GLU A C 1
ATOM 2296 O O . GLU A 1 305 ? 38.249 31.793 89.638 1.00 23.54 305 GLU A O 1
ATOM 2302 N N . MET A 1 306 ? 39.789 33.338 89.094 1.00 22.81 306 MET A N 1
ATOM 2303 C CA . MET A 1 306 ? 40.916 32.401 89.312 1.00 22.16 306 MET A CA 1
ATOM 2304 C C . MET A 1 306 ? 42.063 33.224 89.959 1.00 18.91 306 MET A C 1
ATOM 2305 O O . MET A 1 306 ? 42.335 34.329 89.540 1.00 21.03 306 MET A O 1
ATOM 2310 N N . GLY A 1 307 ? 42.677 32.620 90.971 1.00 21.96 307 GLY A N 1
ATOM 2311 C CA . GLY A 1 307 ? 43.847 33.228 91.611 1.00 23.15 307 GLY A CA 1
ATOM 2312 C C . GLY A 1 307 ? 43.484 34.560 92.272 1.00 25.70 307 GLY A C 1
ATOM 2313 O O . GLY A 1 307 ? 44.340 35.448 92.379 1.00 26.30 307 GLY A O 1
ATOM 2314 N N . GLY A 1 308 ? 42.222 34.692 92.686 1.00 27.18 308 GLY A N 1
ATOM 2315 C CA . GLY A 1 308 ? 41.736 35.947 93.285 1.00 29.39 308 GLY A CA 1
ATOM 2316 C C . GLY A 1 308 ? 41.461 37.029 92.277 1.00 33.12 308 GLY A C 1
ATOM 2317 O O . GLY A 1 308 ? 41.204 38.184 92.658 1.00 32.55 308 GLY A O 1
ATOM 2318 N N . VAL A 1 309 ? 41.492 36.709 90.985 1.00 25.50 309 VAL A N 1
ATOM 2319 C CA . VAL A 1 309 ? 41.322 37.662 89.929 1.00 25.45 309 VAL A CA 1
ATOM 2320 C C . VAL A 1 309 ? 40.014 37.461 89.182 1.00 28.24 309 VAL A C 1
ATOM 2321 O O . VAL A 1 309 ? 39.652 36.314 88.812 1.00 26.37 309 VAL A O 1
ATOM 2325 N N . ARG A 1 310 ? 39.269 38.548 88.988 1.00 26.71 310 ARG A N 1
ATOM 2326 C CA . ARG A 1 310 ? 38.041 38.489 88.206 1.00 29.43 310 ARG A CA 1
ATOM 2327 C C . ARG A 1 310 ? 38.380 38.625 86.760 1.00 30.08 310 ARG A C 1
ATOM 2328 O O . ARG A 1 310 ? 38.791 39.665 86.275 1.00 33.22 310 ARG A O 1
ATOM 2336 N N . ILE A 1 311 ? 38.247 37.513 86.031 1.00 26.90 311 ILE A N 1
ATOM 2337 C CA . ILE A 1 311 ? 38.511 37.538 84.594 1.00 27.53 311 ILE A CA 1
ATOM 2338 C C . ILE A 1 311 ? 37.174 37.692 83.858 1.00 24.44 311 ILE A C 1
ATOM 2339 O O . ILE A 1 311 ? 36.276 36.874 84.031 1.00 29.77 311 ILE A O 1
ATOM 2344 N N . GLU A 1 312 ? 37.096 38.693 83.034 1.00 22.87 312 GLU A N 1
ATOM 2345 C CA . GLU A 1 312 ? 35.815 39.001 82.380 1.00 27.57 312 GLU A CA 1
ATOM 2346 C C . GLU A 1 312 ? 35.618 38.246 81.096 1.00 27.20 312 GLU A C 1
ATOM 2347 O O . GLU A 1 312 ? 36.579 37.949 80.365 1.00 23.62 312 GLU A O 1
ATOM 2353 N N . ALA A 1 313 ? 34.351 37.924 80.790 1.00 25.75 313 ALA A N 1
ATOM 2354 C CA . ALA A 1 313 ? 34.001 37.255 79.535 1.00 21.84 313 ALA A CA 1
ATOM 2355 C C . ALA A 1 313 ? 34.649 37.982 78.387 1.00 24.14 313 ALA A C 1
ATOM 2356 O O . ALA A 1 313 ? 34.656 39.219 78.287 1.00 26.85 313 ALA A O 1
ATOM 2358 N N . GLY A 1 314 ? 35.238 37.203 77.439 1.00 21.26 314 GLY A N 1
ATOM 2359 C CA . GLY A 1 314 ? 35.882 37.767 76.293 1.00 21.28 314 GLY A CA 1
ATOM 2360 C C . GLY A 1 314 ? 37.403 37.915 76.432 1.00 21.44 314 GLY A C 1
ATOM 2361 O O . GLY A 1 314 ? 38.095 38.112 75.455 1.00 22.51 314 GLY A O 1
ATOM 2362 N N . GLN A 1 315 ? 37.855 37.904 77.665 1.00 19.79 315 GLN A N 1
ATOM 2363 C CA . GLN A 1 315 ? 39.311 38.009 77.898 1.00 20.58 315 GLN A CA 1
ATOM 2364 C C . GLN A 1 315 ? 39.996 36.640 77.658 1.00 18.40 315 GLN A C 1
ATOM 2365 O O . GLN A 1 315 ? 39.382 35.596 77.821 1.00 18.93 315 GLN A O 1
ATOM 2371 N N . THR A 1 316 ? 41.266 36.752 77.314 1.00 18.07 316 THR A N 1
ATOM 2372 C CA . THR A 1 316 ? 42.092 35.555 76.977 1.00 17.18 316 T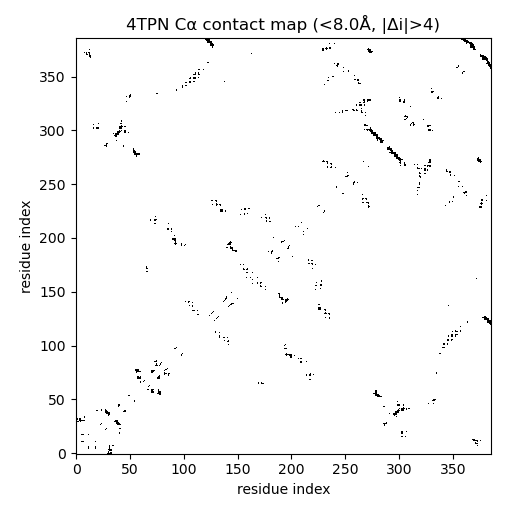HR A CA 1
ATOM 2373 C C . THR A 1 316 ? 42.866 35.128 78.194 1.00 15.99 316 THR A C 1
ATOM 2374 O O . THR A 1 316 ? 43.295 35.974 79.032 1.00 17.05 316 THR A O 1
ATOM 2378 N N . LEU A 1 317 ? 43.074 33.813 78.327 1.00 15.78 317 LEU A N 1
ATOM 2379 C CA . LEU A 1 317 ? 43.901 33.213 79.350 1.00 15.70 317 LEU A CA 1
ATOM 2380 C C . LEU A 1 317 ? 45.024 32.391 78.683 1.00 14.63 317 LEU A C 1
ATOM 2381 O O . LEU A 1 317 ? 44.808 31.786 77.617 1.00 16.03 317 LEU A O 1
ATOM 2386 N N . ALA A 1 318 ? 46.189 32.403 79.308 1.00 14.19 318 ALA A N 1
ATOM 2387 C CA . ALA A 1 318 ? 47.317 31.530 78.929 1.00 13.66 318 ALA A CA 1
ATOM 2388 C C . ALA A 1 318 ? 47.558 30.599 80.074 1.00 14.66 318 ALA A C 1
ATOM 2389 O O . ALA A 1 318 ? 47.987 31.016 81.168 1.00 14.55 318 ALA A O 1
ATOM 2391 N N . LEU A 1 319 ? 47.233 29.316 79.880 1.00 13.23 319 LEU A N 1
ATOM 2392 C CA . LEU A 1 319 ? 47.402 28.305 80.907 1.00 13.25 319 LEU A CA 1
ATOM 2393 C C . LEU A 1 319 ? 48.813 27.727 80.802 1.00 12.68 319 LEU A C 1
ATOM 2394 O O . LEU A 1 319 ? 49.136 27.033 79.823 1.0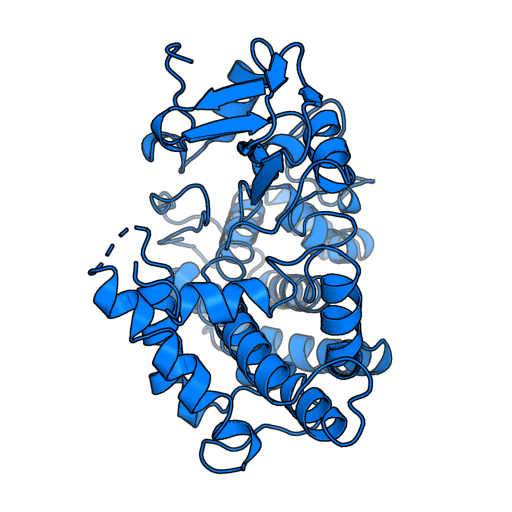0 13.29 319 LEU A O 1
ATOM 2399 N N . PHE A 1 320 ? 49.662 28.034 81.778 1.00 12.94 320 PHE A N 1
ATOM 2400 C CA . PHE A 1 320 ? 51.073 27.649 81.705 1.00 12.66 320 PHE A CA 1
ATOM 2401 C C . PHE A 1 320 ? 51.309 26.223 82.175 1.00 13.00 320 PHE A C 1
ATOM 2402 O O . PHE A 1 320 ? 51.775 25.940 83.283 1.00 12.69 320 PHE A O 1
ATOM 2410 N N . LEU A 1 321 ? 51.039 25.301 81.240 1.00 12.56 321 LEU A N 1
ATOM 2411 C CA . LEU A 1 321 ? 51.299 23.877 81.406 1.00 12.10 321 LEU A CA 1
ATOM 2412 C C . LEU A 1 321 ? 52.708 23.614 81.916 1.00 12.74 321 LEU A C 1
ATOM 2413 O O . LEU A 1 321 ? 52.918 22.753 82.773 1.00 12.84 321 LEU A O 1
ATOM 2418 N N . GLY A 1 322 ? 53.682 24.339 81.386 1.00 12.70 322 GLY A N 1
ATOM 2419 C CA . GLY A 1 322 ? 55.065 24.125 81.775 1.00 13.49 322 GLY A CA 1
ATOM 2420 C C . GLY A 1 322 ? 55.355 24.461 83.232 1.00 13.60 322 GLY A C 1
ATOM 2421 O O . GLY A 1 322 ? 56.216 23.848 83.840 1.00 14.30 322 GLY A O 1
ATOM 2422 N N . SER A 1 323 ? 54.643 25.482 83.745 1.00 12.94 323 SER A N 1
ATOM 2423 C CA . SER A 1 323 ? 54.720 25.859 85.160 1.00 14.16 323 SER A CA 1
ATOM 2424 C C . SER A 1 323 ? 53.993 24.861 86.034 1.00 14.25 323 SER A C 1
ATOM 2425 O O . SER A 1 323 ? 54.513 24.412 87.084 1.00 14.13 323 SER A O 1
ATOM 2428 N N . ALA A 1 324 ? 52.796 24.460 85.599 1.00 12.56 324 ALA A N 1
ATOM 2429 C CA . ALA A 1 324 ? 52.022 23.471 86.326 1.00 13.88 324 ALA A CA 1
ATOM 2430 C C . ALA A 1 324 ? 52.824 22.210 86.578 1.00 13.70 324 ALA A C 1
ATOM 2431 O O . ALA A 1 324 ? 52.771 21.600 87.650 1.00 14.21 324 ALA A O 1
ATOM 2433 N N . ASN A 1 325 ? 53.600 21.799 85.564 1.00 12.71 325 ASN A N 1
ATOM 2434 C CA . ASN A 1 325 ? 54.382 20.563 85.635 1.00 13.44 325 ASN A CA 1
ATOM 2435 C C . ASN A 1 325 ? 55.504 20.604 86.666 1.00 13.76 325 ASN A C 1
ATOM 2436 O O . ASN A 1 325 ? 56.025 19.558 87.036 1.00 14.27 325 ASN A O 1
ATOM 2441 N N . ARG A 1 326 ? 55.891 21.803 87.083 1.00 13.66 326 ARG A N 1
ATOM 2442 C CA . ARG A 1 326 ? 56.930 21.936 88.106 1.00 14.41 326 ARG A CA 1
ATOM 2443 C C . ARG A 1 326 ? 56.349 22.566 89.374 1.00 16.16 326 ARG A C 1
ATOM 2444 O O . ARG A 1 326 ? 57.110 23.218 90.138 1.00 18.07 326 ARG A O 1
ATOM 2452 N N . ASP A 1 327 ? 55.070 22.366 89.609 1.00 15.31 327 ASP A N 1
ATOM 2453 C CA . ASP A 1 327 ? 54.409 22.852 90.844 1.00 17.68 327 ASP A CA 1
ATOM 2454 C C . ASP A 1 327 ? 54.668 21.849 91.947 1.00 16.44 327 ASP A C 1
ATOM 2455 O O . ASP A 1 327 ? 54.222 20.704 91.916 1.00 16.72 327 ASP A O 1
ATOM 2460 N N . ALA A 1 328 ? 55.394 22.323 92.997 1.00 18.35 328 ALA A N 1
ATOM 2461 C CA . ALA A 1 328 ? 55.804 21.430 94.103 1.00 20.84 328 ALA A CA 1
ATOM 2462 C C . ALA A 1 328 ? 54.634 20.886 94.899 1.00 20.56 328 ALA A C 1
ATOM 2463 O O . ALA A 1 328 ? 54.782 19.882 95.609 1.00 21.58 328 ALA A O 1
ATOM 2465 N N . ASN A 1 329 ? 53.464 21.520 94.816 1.00 20.07 329 ASN A N 1
ATOM 2466 C CA A ASN A 1 329 ? 52.270 21.035 95.450 0.47 22.47 329 ASN A CA 1
ATOM 2467 C CA B ASN A 1 329 ? 52.298 20.993 95.481 0.53 22.62 329 ASN A CA 1
ATOM 2468 C C . ASN A 1 329 ? 51.801 19.709 94.895 1.00 23.74 329 ASN A C 1
ATOM 2469 O O . ASN A 1 329 ? 51.196 18.888 95.558 1.00 26.44 329 ASN A O 1
ATOM 2478 N N . MET A 1 330 ? 52.082 19.509 93.572 1.00 19.27 330 MET A N 1
ATOM 2479 C CA . MET A 1 330 ? 51.687 18.282 92.919 1.00 19.60 330 MET A CA 1
ATOM 2480 C C . MET A 1 330 ? 52.883 17.333 92.757 1.00 17.56 330 MET A C 1
ATOM 2481 O O . MET A 1 330 ? 52.732 16.112 92.836 1.00 19.09 330 MET A O 1
ATOM 2486 N N . PHE A 1 331 ? 54.050 17.922 92.523 1.00 16.88 331 PHE A N 1
ATOM 2487 C CA . PHE A 1 331 ? 55.274 17.144 92.242 1.00 18.05 331 PHE A CA 1
ATOM 2488 C C . PHE A 1 331 ? 56.373 17.581 93.208 1.00 17.29 331 PHE A C 1
ATOM 2489 O O . PHE A 1 331 ? 57.077 18.541 92.978 1.00 19.25 331 PHE A O 1
ATOM 2497 N N . GLU A 1 332 ? 56.539 16.768 94.264 1.00 19.92 332 GLU A N 1
ATOM 2498 C CA . GLU A 1 332 ? 57.572 17.061 95.264 1.00 21.62 332 GLU A CA 1
ATOM 2499 C C . GLU A 1 332 ? 58.947 17.076 94.627 1.00 19.70 332 GLU A C 1
ATOM 2500 O O . GLU A 1 332 ? 59.249 16.220 93.777 1.00 20.25 332 GLU A O 1
ATOM 2506 N N . ARG A 1 333 ? 59.777 18.049 94.985 1.00 19.96 333 ARG A N 1
ATOM 2507 C CA . ARG A 1 333 ? 61.066 18.276 94.364 1.00 18.82 333 ARG A CA 1
ATOM 2508 C C . ARG A 1 333 ? 60.883 18.328 92.823 1.00 17.93 333 ARG A C 1
ATOM 2509 O O . ARG A 1 333 ? 61.436 17.503 92.086 1.00 17.50 333 ARG A O 1
ATOM 2517 N N . PRO A 1 334 ? 60.105 19.305 92.375 1.00 17.39 334 PRO A N 1
ATOM 2518 C CA . PRO A 1 334 ? 59.671 19.324 90.959 1.00 17.54 334 PRO A CA 1
ATOM 2519 C C . PRO A 1 334 ? 60.794 19.511 90.001 1.00 16.77 334 PRO A C 1
ATOM 2520 O O . PRO A 1 334 ? 60.633 19.148 88.785 1.00 16.44 334 PRO A O 1
ATOM 2524 N N . ASN A 1 335 ? 61.931 20.066 90.386 1.00 16.28 335 ASN A N 1
ATOM 2525 C CA . ASN A 1 335 ? 63.047 20.279 89.518 1.00 16.39 335 ASN A CA 1
ATOM 2526 C C . ASN A 1 335 ? 63.987 19.076 89.424 1.00 14.38 335 ASN A C 1
ATOM 2527 O O . ASN A 1 335 ? 64.979 19.128 88.720 1.00 16.06 335 ASN A O 1
ATOM 2532 N N . ASP A 1 336 ? 63.616 18.002 90.117 1.00 15.27 336 ASP A N 1
ATOM 2533 C CA . ASP A 1 336 ? 64.350 16.729 89.953 1.00 15.74 336 ASP A CA 1
ATOM 2534 C C . ASP A 1 336 ? 63.771 15.958 88.758 1.00 13.95 336 ASP A C 1
ATOM 2535 O O . ASP A 1 336 ? 62.565 15.722 88.723 1.00 14.58 336 ASP A O 1
ATOM 2540 N N . PHE A 1 337 ? 64.655 15.570 87.853 1.00 14.45 337 PHE A N 1
ATOM 2541 C CA . PHE A 1 337 ? 64.281 14.600 86.813 1.00 13.62 337 PHE A CA 1
ATOM 2542 C C . PHE A 1 337 ? 64.379 13.216 87.442 1.00 14.07 337 PHE A C 1
ATOM 2543 O O . PHE A 1 337 ? 65.487 12.773 87.762 1.00 14.68 337 PHE A O 1
ATOM 2551 N N . ASP A 1 338 ? 63.244 12.582 87.663 1.00 13.62 338 ASP A N 1
ATOM 2552 C CA . ASP A 1 338 ? 63.214 11.389 88.526 1.00 14.46 338 ASP A CA 1
ATOM 2553 C C . ASP A 1 338 ? 62.307 10.316 87.915 1.00 13.09 338 ASP A C 1
ATOM 2554 O O . ASP A 1 338 ? 61.076 10.394 87.984 1.00 14.02 338 ASP A O 1
ATOM 2559 N N . LEU A 1 339 ? 62.925 9.309 87.311 1.00 13.35 339 LEU A N 1
ATOM 2560 C CA . LEU A 1 339 ? 62.154 8.255 86.670 1.00 13.63 339 LEU A CA 1
ATOM 2561 C C . LEU A 1 339 ? 61.373 7.398 87.667 1.00 14.23 339 LEU A C 1
ATOM 2562 O O . LEU A 1 339 ? 60.470 6.682 87.267 1.00 14.97 339 LEU A O 1
ATOM 2567 N N . ASP A 1 340 ? 61.764 7.476 88.949 1.00 14.88 340 ASP A N 1
ATOM 2568 C CA . ASP A 1 340 ? 61.040 6.766 90.012 1.00 16.21 340 ASP A CA 1
ATOM 2569 C C . ASP A 1 340 ? 59.891 7.572 90.563 1.00 16.62 340 ASP A C 1
ATOM 2570 O O . ASP A 1 340 ? 59.178 7.096 91.484 1.00 18.18 340 ASP A O 1
ATOM 2575 N N . ARG A 1 341 ? 59.664 8.792 90.050 1.00 15.79 341 ARG A N 1
ATOM 2576 C CA . ARG A 1 341 ? 58.519 9.598 90.502 1.00 16.14 341 ARG A CA 1
ATOM 2577 C C . ARG A 1 341 ? 57.253 8.806 90.254 1.00 16.48 341 ARG A C 1
ATOM 2578 O O . ARG A 1 341 ? 57.022 8.252 89.209 1.00 17.92 341 ARG A O 1
ATOM 2586 N N . PRO A 1 342 ? 56.353 8.763 91.274 1.00 17.41 342 PRO A N 1
ATOM 2587 C CA . PRO A 1 342 ? 55.183 7.909 91.166 1.00 17.94 342 PRO A CA 1
ATOM 2588 C C . PRO A 1 342 ? 53.994 8.471 90.406 1.00 17.37 342 PRO A C 1
ATOM 2589 O O . PRO A 1 342 ? 53.098 7.733 90.065 1.00 20.55 342 PRO A O 1
ATOM 2593 N N . ASN A 1 343 ? 53.994 9.787 90.151 1.00 16.27 343 ASN A N 1
ATOM 2594 C CA . ASN A 1 343 ? 52.813 10.418 89.545 1.00 16.64 343 ASN A CA 1
ATOM 2595 C C . ASN A 1 343 ? 53.134 11.274 88.319 1.00 15.29 343 ASN A C 1
ATOM 2596 O O . ASN A 1 343 ? 52.425 12.241 88.035 1.00 15.73 343 ASN A O 1
ATOM 2601 N N . SER A 1 344 ? 54.185 10.902 87.575 1.00 14.37 344 SER A N 1
ATOM 2602 C CA . SER A 1 344 ? 54.579 11.680 86.393 1.00 14.43 344 SER A CA 1
ATOM 2603 C C . SER A 1 344 ? 53.444 11.794 85.389 1.00 14.32 344 SER A C 1
ATOM 2604 O O . SER A 1 344 ? 53.367 12.775 84.646 1.00 14.55 344 SER A O 1
ATOM 2607 N N . ALA A 1 345 ? 52.564 10.790 85.329 1.00 14.60 345 ALA A N 1
ATOM 2608 C CA . ALA A 1 345 ? 51.463 10.798 84.375 1.00 15.49 345 ALA A CA 1
ATOM 2609 C C . ALA A 1 345 ? 50.447 11.895 84.629 1.00 15.50 345 ALA A C 1
ATOM 2610 O O . ALA A 1 345 ? 49.607 12.166 83.763 1.00 16.46 345 ALA A O 1
ATOM 2612 N N . ARG A 1 346 ? 50.541 12.556 85.771 1.00 14.96 346 ARG A N 1
ATOM 2613 C CA . ARG A 1 346 ? 49.681 13.709 86.048 1.00 15.87 346 ARG A CA 1
ATOM 2614 C C . ARG A 1 346 ? 50.120 14.986 85.343 1.00 14.30 346 ARG A C 1
ATOM 2615 O O . ARG A 1 346 ? 49.485 16.035 85.475 1.00 14.83 346 ARG A O 1
ATOM 2623 N N . HIS A 1 347 ? 51.196 14.923 84.558 1.00 13.62 347 HIS A N 1
ATOM 2624 C CA . HIS A 1 347 ? 51.653 16.143 83.850 1.00 13.86 347 HIS A CA 1
ATOM 2625 C C . HIS A 1 347 ? 50.573 16.651 82.882 1.00 12.89 347 HIS A C 1
ATOM 2626 O O . HIS A 1 347 ? 49.688 15.896 82.449 1.00 13.82 347 HIS A O 1
ATOM 2633 N N . LEU A 1 348 ? 50.697 17.920 82.534 1.00 12.50 348 LEU A N 1
ATOM 2634 C CA . LEU A 1 348 ? 49.750 18.573 81.652 1.00 13.00 348 LEU A CA 1
ATOM 2635 C C . LEU A 1 348 ? 50.333 18.888 80.287 1.00 11.99 348 LEU A C 1
ATOM 2636 O O . LEU A 1 348 ? 49.794 19.732 79.566 1.00 12.32 348 LEU A O 1
ATOM 2641 N N . SER A 1 349 ? 51.416 18.217 79.888 1.00 12.10 349 SER A N 1
ATOM 2642 C CA . SER A 1 349 ? 52.047 18.570 78.620 1.00 12.29 349 SER A CA 1
ATOM 2643 C C . SER A 1 349 ? 51.227 18.165 77.388 1.00 12.07 349 SER A C 1
ATOM 2644 O O . SER A 1 349 ? 51.489 18.700 76.314 1.00 12.75 349 SER A O 1
ATOM 2647 N N . PHE A 1 350 ? 50.248 17.267 77.587 1.00 12.41 350 PHE A N 1
ATOM 2648 C CA . PHE A 1 350 ? 49.291 16.968 76.515 1.00 12.70 350 PHE A CA 1
ATOM 2649 C C . PHE A 1 350 ? 47.944 17.589 76.817 1.00 12.90 350 PHE A C 1
ATOM 2650 O O . PHE A 1 350 ? 46.910 17.204 76.211 1.00 13.92 350 PHE A O 1
ATOM 2658 N N . GLY A 1 351 ? 47.878 18.524 77.767 1.00 12.76 351 GLY A N 1
ATOM 2659 C CA . GLY A 1 351 ? 46.583 19.056 78.197 1.00 13.97 351 GLY A CA 1
ATOM 2660 C C . GLY A 1 351 ? 45.846 18.025 79.032 1.00 14.77 351 GLY A C 1
ATOM 2661 O O . GLY A 1 351 ? 46.429 17.097 79.615 1.00 15.80 351 GLY A O 1
ATOM 2662 N N . GLN A 1 352 ? 44.524 18.167 79.083 1.00 15.15 352 GLN A N 1
ATOM 2663 C CA . GLN A 1 352 ? 43.678 17.306 79.900 1.00 15.36 352 GLN A CA 1
ATOM 2664 C C . GLN A 1 352 ? 42.229 17.582 79.502 1.00 16.11 352 GLN A C 1
ATOM 2665 O O . GLN A 1 352 ? 41.850 18.718 79.296 1.00 16.98 352 GLN A O 1
ATOM 2671 N N . GLY A 1 353 ? 41.449 16.513 79.433 1.00 17.56 353 GLY A N 1
ATOM 2672 C CA . GLY A 1 353 ? 40.018 16.665 79.166 1.00 19.04 353 GLY A CA 1
ATOM 2673 C C . GLY A 1 353 ? 39.677 16.691 77.685 1.00 16.51 353 GLY A C 1
ATOM 2674 O O . GLY A 1 353 ? 40.240 15.907 76.901 1.00 17.40 353 GLY A O 1
ATOM 2675 N N . VAL A 1 354 ? 38.797 17.572 77.324 1.00 16.35 354 VAL A N 1
ATOM 2676 C CA . VAL A 1 354 ? 38.173 17.626 75.991 1.00 17.60 354 VAL A CA 1
ATOM 2677 C C . VAL A 1 354 ? 39.230 17.657 74.872 1.00 15.46 354 VAL A C 1
ATOM 2678 O O . VAL A 1 354 ? 39.087 16.955 73.861 1.00 16.00 354 VAL A O 1
ATOM 2682 N N . HIS A 1 355 ? 40.238 18.502 75.026 1.00 14.31 355 HIS A N 1
ATOM 2683 C CA . HIS A 1 355 ? 41.220 18.739 73.973 1.00 14.46 355 HIS A CA 1
ATOM 2684 C C . HIS A 1 355 ? 42.536 18.005 74.180 1.00 13.20 355 HIS A C 1
ATOM 2685 O O . HIS A 1 355 ? 43.508 18.326 73.481 1.00 14.11 355 HIS A O 1
ATOM 2692 N N . ALA A 1 356 ? 42.585 17.028 75.067 1.00 13.56 356 ALA A N 1
ATOM 2693 C CA . ALA A 1 356 ? 43.858 16.347 75.348 1.00 15.05 356 ALA A CA 1
ATOM 2694 C C . ALA A 1 356 ? 44.463 15.779 74.069 1.00 14.13 356 ALA A C 1
ATOM 2695 O O . ALA A 1 356 ? 43.732 15.228 73.238 1.00 13.86 356 ALA A O 1
ATOM 2697 N N . CYS A 1 357 ? 45.786 15.882 73.925 1.00 12.77 357 CYS A N 1
ATOM 2698 C CA . CYS A 1 357 ? 46.458 15.623 72.665 1.00 11.80 357 CYS A CA 1
ATOM 2699 C C . CYS A 1 357 ? 46.007 14.321 72.007 1.00 13.90 357 CYS A C 1
ATOM 2700 O O . CYS A 1 357 ? 46.042 13.248 72.603 1.00 13.79 357 CYS A O 1
ATOM 2703 N N . LEU A 1 358 ? 45.561 14.455 70.758 1.00 12.92 358 LEU A N 1
ATOM 2704 C CA . LEU A 1 358 ? 45.117 13.288 69.998 1.00 14.20 358 LEU A CA 1
ATOM 2705 C C . LEU A 1 358 ? 46.224 12.264 69.822 1.00 13.79 358 LEU A C 1
ATOM 2706 O O . LEU A 1 358 ? 45.959 11.046 69.731 1.00 15.51 358 LEU A O 1
ATOM 2711 N N . ALA A 1 359 ? 47.468 12.726 69.781 1.00 13.31 359 ALA A N 1
ATOM 2712 C CA . ALA A 1 359 ? 48.609 11.875 69.533 1.00 13.59 359 ALA A CA 1
ATOM 2713 C C . ALA A 1 359 ? 49.354 11.488 70.794 1.00 12.76 359 ALA A C 1
ATOM 2714 O O . ALA A 1 359 ? 50.486 10.994 70.716 1.00 13.23 359 ALA A O 1
ATOM 2716 N N . ALA A 1 360 ? 48.731 11.644 71.968 1.00 12.82 360 ALA A N 1
ATOM 2717 C CA . ALA A 1 360 ? 49.464 11.420 73.228 1.00 13.30 360 ALA A CA 1
ATOM 2718 C C . ALA A 1 360 ? 50.147 10.072 73.283 1.00 14.07 360 ALA A C 1
ATOM 2719 O O . ALA A 1 360 ? 51.343 9.974 73.627 1.00 13.86 360 ALA A O 1
ATOM 2721 N N . GLN A 1 361 ? 49.427 8.991 72.982 1.00 14.38 361 GLN A N 1
ATOM 2722 C CA . GLN A 1 361 ? 50.069 7.668 73.058 1.00 16.29 361 GLN A CA 1
ATOM 2723 C C . GLN A 1 361 ? 51.068 7.443 71.954 1.00 14.14 361 GLN A C 1
ATOM 2724 O O . GLN A 1 361 ? 52.123 6.828 72.179 1.00 16.64 361 GLN A O 1
ATOM 2730 N N . LEU A 1 362 ? 50.816 7.938 70.757 1.00 14.55 362 LEU A N 1
ATOM 2731 C CA . LEU A 1 362 ? 51.803 7.875 69.691 1.00 15.18 362 LEU A CA 1
ATOM 2732 C C . LEU A 1 362 ? 53.102 8.551 70.088 1.00 14.59 362 LEU A C 1
ATOM 2733 O O . LEU A 1 362 ? 54.206 8.026 69.844 1.00 15.32 362 LEU A O 1
ATOM 2738 N N . ILE A 1 363 ? 53.001 9.726 70.689 1.00 13.66 363 ILE A N 1
ATOM 2739 C CA . ILE A 1 363 ? 54.175 10.449 71.134 1.00 14.36 363 ILE A CA 1
ATOM 2740 C C . ILE A 1 363 ? 54.881 9.719 72.261 1.00 12.95 363 ILE A C 1
ATOM 2741 O O . ILE A 1 363 ? 56.116 9.614 72.249 1.00 13.36 363 ILE A O 1
ATOM 2746 N N . SER A 1 364 ? 54.140 9.189 73.215 1.00 13.24 364 SER A N 1
ATOM 2747 C CA A SER A 1 364 ? 54.822 8.512 74.316 0.63 14.17 364 SER A CA 1
ATOM 2748 C CA B SER A 1 364 ? 54.797 8.496 74.314 0.37 14.23 364 SER A CA 1
ATOM 2749 C C . SER A 1 364 ? 55.545 7.258 73.843 1.00 14.75 364 SER A C 1
ATOM 2750 O O . SER A 1 364 ? 56.627 6.949 74.344 1.00 14.21 364 SER A O 1
ATOM 2755 N N . LEU A 1 365 ? 54.989 6.556 72.842 1.00 14.27 365 LEU A N 1
ATOM 2756 C CA . LEU A 1 365 ? 55.697 5.430 72.238 1.00 13.45 365 LEU A CA 1
ATOM 2757 C C . LEU A 1 365 ? 56.964 5.872 71.545 1.00 12.90 365 LEU A C 1
ATOM 2758 O O . LEU A 1 365 ? 58.010 5.210 71.673 1.00 13.52 365 LEU A O 1
ATOM 2763 N N . GLN A 1 366 ? 56.902 6.987 70.807 1.00 12.67 366 GLN A N 1
ATOM 2764 C CA . GLN A 1 366 ? 58.061 7.498 70.113 1.00 12.92 366 GLN A CA 1
ATOM 2765 C C . GLN A 1 366 ? 59.171 7.840 71.113 1.00 12.75 366 GLN A C 1
ATOM 2766 O O . GLN A 1 366 ? 60.335 7.508 70.912 1.00 12.78 366 GLN A O 1
ATOM 2772 N N . LEU A 1 367 ? 58.799 8.549 72.183 1.00 12.43 367 LEU A N 1
ATOM 2773 C CA . LEU A 1 367 ? 59.767 8.905 73.217 1.00 12.52 367 LEU A CA 1
ATOM 2774 C C . LEU A 1 367 ? 60.371 7.654 73.882 1.00 12.54 367 LEU A C 1
ATOM 2775 O O . LEU A 1 367 ? 61.582 7.553 74.000 1.00 12.66 367 LEU A O 1
ATOM 2780 N N . LYS A 1 368 ? 59.522 6.733 74.329 1.00 12.50 368 LYS A N 1
ATOM 2781 C CA . LYS A 1 368 ? 60.009 5.515 74.980 1.00 13.02 368 LYS A CA 1
ATOM 2782 C C . LYS A 1 368 ? 61.037 4.820 74.112 1.00 13.20 368 LYS A C 1
ATOM 2783 O O . LYS A 1 368 ? 62.144 4.515 74.551 1.00 13.10 368 LYS A O 1
ATOM 2789 N N . TRP A 1 369 ? 60.687 4.559 72.845 1.00 12.90 369 TRP A N 1
ATOM 2790 C CA . TRP A 1 369 ? 61.567 3.758 72.030 1.00 13.18 369 TRP A CA 1
ATOM 2791 C C . TRP A 1 369 ? 62.822 4.512 71.629 1.00 13.75 369 TRP A C 1
ATOM 2792 O O . TRP A 1 369 ? 63.880 3.888 71.391 1.00 13.40 369 TRP A O 1
ATOM 2803 N N . PHE A 1 370 ? 62.757 5.845 71.552 1.00 12.80 370 PHE A N 1
ATOM 2804 C CA . PHE A 1 370 ? 63.954 6.634 71.337 1.00 12.28 370 PHE A CA 1
ATOM 2805 C C . PHE A 1 370 ? 64.945 6.449 72.495 1.00 11.97 370 PHE A C 1
ATOM 2806 O O . PHE A 1 370 ? 66.122 6.179 72.270 1.00 13.01 370 PHE A O 1
ATOM 2814 N N . TYR A 1 371 ? 64.481 6.637 73.733 1.00 12.47 371 TYR A N 1
ATOM 2815 C CA . TYR A 1 371 ? 65.425 6.531 74.852 1.00 12.29 371 TYR A CA 1
ATOM 2816 C C . TYR A 1 371 ? 65.907 5.087 75.054 1.00 13.15 371 TYR A C 1
ATOM 2817 O O . TYR A 1 371 ? 67.065 4.896 75.416 1.00 12.78 371 TYR A O 1
ATOM 2826 N N . VAL A 1 372 ? 65.052 4.093 74.788 1.00 12.80 372 VAL A N 1
ATOM 2827 C CA . VAL A 1 372 ? 65.537 2.711 74.826 1.00 13.28 372 VAL A CA 1
ATOM 2828 C C . VAL A 1 372 ? 66.714 2.550 73.890 1.00 14.17 372 VAL A C 1
ATOM 2829 O O . VAL A 1 372 ? 67.773 2.014 74.276 1.00 15.01 372 VAL A O 1
ATOM 2833 N N . ALA A 1 373 ? 66.582 3.000 72.638 1.00 13.86 373 ALA A N 1
ATOM 2834 C CA . ALA A 1 373 ? 67.663 2.822 71.694 1.00 14.82 373 ALA A CA 1
ATOM 2835 C C . ALA A 1 373 ? 68.868 3.664 72.071 1.00 14.14 373 ALA A C 1
ATOM 2836 O O . ALA A 1 373 ? 70.014 3.194 72.043 1.00 14.97 373 ALA A O 1
ATOM 2838 N N . LEU A 1 374 ? 68.632 4.926 72.428 1.00 13.38 374 LEU A N 1
ATOM 2839 C CA . LEU A 1 374 ? 69.722 5.836 72.684 1.00 13.72 374 LEU A CA 1
ATOM 2840 C C . LEU A 1 374 ? 70.563 5.415 73.885 1.00 14.13 374 LEU A C 1
ATOM 2841 O O . LEU A 1 374 ? 71.807 5.412 73.799 1.00 14.46 374 LEU A O 1
ATOM 2846 N N . LEU A 1 375 ? 69.905 5.070 74.985 1.00 14.07 375 LEU A N 1
ATOM 2847 C CA . LEU A 1 375 ? 70.662 4.808 76.228 1.00 14.70 375 LEU A CA 1
ATOM 2848 C C . LEU A 1 375 ? 71.255 3.421 76.239 1.00 17.22 375 LEU A C 1
ATOM 2849 O O . LEU A 1 375 ? 72.258 3.178 76.965 1.00 18.34 375 LEU A O 1
ATOM 2854 N N . ASN A 1 376 ? 70.750 2.506 75.458 1.00 15.11 376 ASN A N 1
ATOM 2855 C CA A ASN A 1 376 ? 71.451 1.224 75.348 0.59 18.38 376 ASN A CA 1
ATOM 2856 C CA B ASN A 1 376 ? 71.387 1.177 75.239 0.41 18.00 376 ASN A CA 1
ATOM 2857 C C . ASN A 1 376 ? 72.659 1.337 74.451 1.00 17.85 376 ASN A C 1
ATOM 2858 O O . ASN A 1 376 ? 73.687 0.691 74.760 1.00 21.00 376 ASN A O 1
ATOM 2867 N N . ARG A 1 377 ? 72.652 2.168 73.410 1.00 15.68 377 ARG A N 1
ATOM 2868 C CA A ARG A 1 377 ? 73.816 2.286 72.526 0.43 16.62 377 ARG A CA 1
ATOM 2869 C CA B ARG A 1 377 ? 73.811 2.303 72.507 0.57 16.65 377 ARG A CA 1
ATOM 2870 C C . ARG A 1 377 ? 74.818 3.289 73.074 1.00 16.97 377 ARG A C 1
ATOM 2871 O O . ARG A 1 377 ? 76.046 3.027 73.002 1.00 17.58 377 ARG A O 1
ATOM 2886 N N . PHE A 1 378 ? 74.361 4.406 73.641 1.00 15.95 378 PHE A N 1
ATOM 2887 C CA . PHE A 1 378 ? 75.223 5.470 74.121 1.00 15.20 378 PHE A CA 1
ATOM 2888 C C . PHE A 1 378 ? 74.849 5.876 75.543 1.00 14.99 378 PHE A C 1
ATOM 2889 O O . PHE A 1 378 ? 74.422 6.970 75.829 1.00 15.49 378 PHE A O 1
ATOM 2897 N N . PRO A 1 379 ? 75.100 4.947 76.523 1.00 15.79 379 PRO A N 1
ATOM 2898 C CA . PRO A 1 379 ? 74.795 5.243 77.927 1.00 16.28 379 PRO A CA 1
ATOM 2899 C C . PRO A 1 379 ? 75.610 6.380 78.474 1.00 15.09 379 PRO A C 1
ATOM 2900 O O . PRO A 1 379 ? 75.222 6.975 79.467 1.00 16.28 379 PRO A O 1
ATOM 2904 N N . GLY A 1 380 ? 76.756 6.687 77.847 1.00 15.03 380 GLY A N 1
ATOM 2905 C CA . GLY A 1 380 ? 77.644 7.700 78.325 1.00 15.88 380 GLY A CA 1
ATOM 2906 C C . GLY A 1 380 ? 77.404 9.123 77.806 1.00 16.53 380 GLY A C 1
ATOM 2907 O O . GLY A 1 380 ? 78.275 9.979 77.971 1.00 17.36 380 GLY A O 1
ATOM 2908 N N . ILE A 1 381 ? 76.222 9.388 77.260 1.00 15.15 381 ILE A N 1
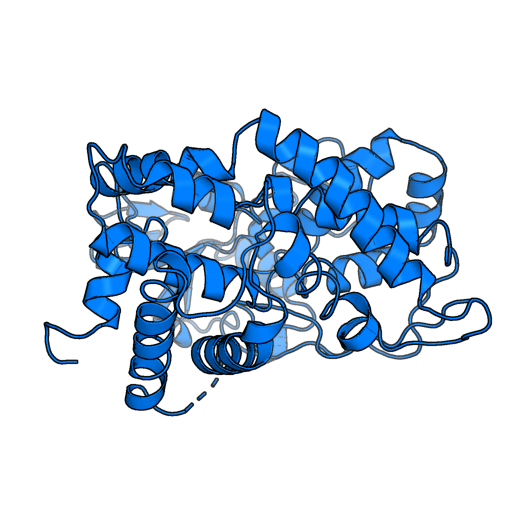ATOM 2909 C CA . ILE A 1 381 ? 75.956 10.759 76.739 1.00 15.13 381 ILE A CA 1
ATOM 2910 C C . ILE A 1 381 ? 76.170 11.802 77.808 1.00 15.72 381 ILE A C 1
ATOM 2911 O O . ILE A 1 381 ? 75.768 11.674 78.979 1.00 16.89 381 ILE A O 1
ATOM 2916 N N . ARG A 1 382 ? 76.812 12.900 77.410 1.00 15.88 382 ARG A N 1
ATOM 2917 C CA A ARG A 1 382 ? 76.992 14.059 78.248 0.59 15.75 382 ARG A CA 1
ATOM 2918 C CA B ARG A 1 382 ? 77.071 14.056 78.246 0.41 15.64 382 ARG A CA 1
ATOM 2919 C C . ARG A 1 382 ? 77.049 15.325 77.365 1.00 14.49 382 ARG A C 1
ATOM 2920 O O . ARG A 1 382 ? 77.341 15.207 76.173 1.00 16.09 382 ARG A O 1
ATOM 2935 N N . THR A 1 383 ? 76.754 16.461 77.937 1.00 15.31 383 THR A N 1
ATOM 2936 C CA . THR A 1 383 ? 76.808 17.682 77.113 1.00 15.69 383 THR A CA 1
ATOM 2937 C C . THR A 1 383 ? 78.243 17.978 76.705 1.00 17.00 383 THR A C 1
ATOM 2938 O O . THR A 1 383 ? 79.198 17.722 77.481 1.00 18.44 383 THR A O 1
ATOM 2942 N N . ALA A 1 384 ? 78.423 18.482 75.489 1.00 16.74 384 ALA A N 1
ATOM 2943 C CA . ALA A 1 384 ? 79.739 18.916 74.954 1.00 17.65 384 ALA A CA 1
ATOM 2944 C C . ALA A 1 384 ? 79.641 20.395 74.684 1.00 22.17 384 ALA A C 1
ATOM 2945 O O . ALA A 1 384 ? 79.852 20.833 73.511 1.00 29.18 384 ALA A O 1
ATOM 2947 N N . GLY A 1 385 ? 79.278 21.169 75.641 1.00 22.02 385 GLY A N 1
ATOM 2948 C CA . GLY A 1 385 ? 79.107 22.625 75.499 1.00 23.18 385 GLY A CA 1
ATOM 2949 C C . GLY A 1 385 ? 77.721 22.994 75.971 1.00 22.06 385 GLY A C 1
ATOM 2950 O O . GLY A 1 385 ? 76.891 22.102 76.257 1.00 19.42 385 GLY A O 1
ATOM 2951 N N . GLU A 1 386 ? 77.425 24.276 76.099 1.00 21.13 386 GLU A N 1
ATOM 2952 C CA . GLU A 1 386 ? 76.140 24.703 76.609 1.00 20.21 386 GLU A CA 1
ATOM 2953 C C . GLU A 1 386 ? 75.085 24.534 75.520 1.00 19.23 386 GLU A C 1
ATOM 2954 O O . GLU A 1 386 ? 75.280 24.901 74.365 1.00 20.67 386 GLU A O 1
ATOM 2960 N N . PRO A 1 387 ? 73.945 23.951 75.878 1.00 16.04 387 PRO A N 1
ATOM 2961 C CA . PRO A 1 387 ? 72.794 23.859 74.971 1.00 16.64 387 PRO A CA 1
ATOM 2962 C C . PRO A 1 387 ? 72.309 25.224 74.579 1.00 15.82 387 PRO A C 1
ATOM 2963 O O . PRO A 1 387 ? 72.458 26.182 75.350 1.00 17.25 387 PRO A O 1
ATOM 2967 N N . ILE A 1 388 ? 71.746 25.360 73.378 1.00 14.27 388 ILE A N 1
ATOM 2968 C CA . ILE A 1 388 ? 71.194 26.641 72.931 1.00 14.89 388 ILE A CA 1
ATOM 2969 C C . ILE A 1 388 ? 69.699 26.469 72.717 1.00 13.58 388 ILE A C 1
ATOM 2970 O O . ILE A 1 388 ? 69.269 25.636 71.910 1.00 13.26 388 ILE A O 1
ATOM 2975 N N . TRP A 1 389 ? 68.929 27.290 73.415 1.00 14.72 389 TRP A N 1
ATOM 2976 C CA . TRP A 1 389 ? 67.487 27.276 73.324 1.00 14.98 389 TRP A CA 1
ATOM 2977 C C . TRP A 1 389 ? 66.985 28.235 72.279 1.00 16.12 389 TRP A C 1
ATOM 2978 O O . TRP A 1 389 ? 67.699 29.157 71.845 1.00 17.41 389 TRP A O 1
ATOM 2989 N N . ASN A 1 390 ? 65.753 28.045 71.827 1.00 15.86 390 ASN A N 1
ATOM 2990 C CA . ASN A 1 390 ? 65.089 29.018 70.958 1.00 15.63 390 ASN A CA 1
ATOM 2991 C C . ASN A 1 390 ? 64.554 30.190 71.780 1.00 16.56 390 ASN A C 1
ATOM 2992 O O . ASN A 1 390 ? 64.899 30.371 72.946 1.00 18.41 390 ASN A O 1
ATOM 2997 N N . GLU A 1 391 ? 63.749 31.028 71.127 1.00 17.91 391 GLU A N 1
ATOM 2998 C CA . GLU A 1 391 ? 63.324 32.278 71.793 1.00 17.15 391 GLU A CA 1
ATOM 2999 C C . GLU A 1 391 ? 61.823 32.335 71.964 1.00 17.94 391 GLU A C 1
ATOM 3000 O O . GLU A 1 391 ? 61.282 33.359 72.443 1.00 21.03 391 GLU A O 1
ATOM 3006 N N . ASN A 1 392 ? 61.110 31.259 71.669 1.00 18.23 392 ASN A N 1
ATOM 3007 C CA . ASN A 1 392 ? 59.644 31.223 71.740 1.00 19.45 392 ASN A CA 1
ATOM 3008 C C . ASN A 1 392 ? 59.250 30.314 72.879 1.00 17.15 392 ASN A C 1
ATOM 3009 O O . ASN A 1 392 ? 59.374 29.075 72.786 1.00 20.82 392 ASN A O 1
ATOM 3014 N N . LEU A 1 393 ? 58.706 30.861 73.949 1.00 15.02 393 LEU A N 1
ATOM 3015 C CA . LEU A 1 393 ? 58.323 30.069 75.056 1.00 14.99 393 LEU A CA 1
ATOM 3016 C C . LEU A 1 393 ? 57.121 29.161 74.779 1.00 13.61 393 LEU A C 1
ATOM 3017 O O . LEU A 1 393 ? 57.017 28.050 75.293 1.00 15.21 393 LEU A O 1
ATOM 3022 N N . GLU A 1 394 ? 56.207 29.636 73.923 1.00 13.47 394 GLU A N 1
ATOM 3023 C CA . GLU A 1 394 ? 55.015 28.877 73.613 1.00 14.36 394 GLU A CA 1
ATOM 3024 C C . GLU A 1 394 ? 55.334 27.516 72.978 1.00 14.09 394 GLU A C 1
ATOM 3025 O O . GLU A 1 394 ? 54.690 26.532 73.300 1.00 17.01 394 GLU A O 1
ATOM 3031 N N . PHE A 1 395 ? 56.293 27.502 72.066 1.00 13.37 395 PHE A N 1
ATOM 3032 C CA . PHE A 1 395 ? 56.788 26.275 71.444 1.00 13.85 395 PHE A CA 1
ATOM 3033 C C . PHE A 1 395 ? 58.256 26.206 71.720 1.00 13.89 395 PHE A C 1
ATOM 3034 O O . PHE A 1 395 ? 59.102 26.551 70.872 1.00 16.65 395 PHE A O 1
ATOM 3042 N N . ARG A 1 396 ? 58.596 25.792 72.931 1.00 12.88 396 ARG A N 1
ATOM 3043 C CA . ARG A 1 396 ? 59.954 25.825 73.457 1.00 12.34 396 ARG A CA 1
ATOM 3044 C C . ARG A 1 396 ? 60.716 24.596 72.960 1.00 12.55 396 ARG A C 1
ATOM 3045 O O . ARG A 1 396 ? 60.225 23.470 73.086 1.00 12.70 396 ARG A O 1
ATOM 3053 N N . SER A 1 397 ? 61.889 24.822 72.406 1.00 12.37 397 SER A N 1
ATOM 3054 C CA A SER A 1 397 ? 62.648 23.722 71.775 0.59 13.26 397 SER A CA 1
ATOM 3055 C CA B SER A 1 397 ? 62.667 23.712 71.835 0.41 13.22 397 SER A CA 1
ATOM 3056 C C . SER A 1 397 ? 64.099 24.094 71.626 1.00 14.50 397 SER A C 1
ATOM 3057 O O . SER A 1 397 ? 64.407 25.170 71.074 1.00 17.86 397 SER A O 1
ATOM 3062 N N . LEU A 1 398 ? 64.993 23.227 72.056 1.00 11.66 398 LEU A N 1
ATOM 3063 C CA . LEU A 1 398 ? 66.409 23.432 71.822 1.00 11.69 398 LEU A CA 1
ATOM 3064 C C . LEU A 1 398 ? 66.736 23.594 70.342 1.00 12.14 398 LEU A C 1
ATOM 3065 O O . LEU A 1 398 ? 66.252 22.826 69.504 1.00 12.66 398 LEU A O 1
ATOM 3070 N N . ARG A 1 399 ? 67.576 24.580 70.047 1.00 12.26 399 ARG A N 1
ATOM 3071 C CA . ARG A 1 399 ? 68.151 24.742 68.707 1.00 12.91 399 ARG A CA 1
ATOM 3072 C C . ARG A 1 399 ? 69.358 23.851 68.486 1.00 12.74 399 ARG A C 1
ATOM 3073 O O . ARG A 1 399 ? 69.571 23.373 67.373 1.00 13.59 399 ARG A O 1
ATOM 3081 N N . SER A 1 400 ? 70.165 23.657 69.530 1.00 12.71 400 SER A N 1
ATOM 3082 C CA . SER A 1 400 ? 71.378 22.858 69.421 1.00 13.01 400 SER A CA 1
ATOM 3083 C C . SER A 1 400 ? 71.645 22.171 70.746 1.00 12.04 400 SER A C 1
ATOM 3084 O O . SER A 1 400 ? 71.494 22.780 71.818 1.00 13.33 400 SER A O 1
ATOM 3087 N N . LEU A 1 401 ? 72.055 20.918 70.659 1.00 11.81 401 LEU A N 1
ATOM 3088 C CA . LEU A 1 401 ? 72.386 20.123 71.849 1.00 12.71 401 LEU A CA 1
ATOM 3089 C C . LEU A 1 401 ? 73.663 19.342 71.548 1.00 12.35 401 LEU A C 1
ATOM 3090 O O . LEU A 1 401 ? 73.636 18.168 71.191 1.00 12.62 401 LEU A O 1
ATOM 3095 N N . PRO A 1 402 ? 74.818 20.020 71.678 1.00 13.53 402 PRO A N 1
ATOM 3096 C CA . PRO A 1 402 ? 76.075 19.324 71.451 1.00 14.50 402 PRO A CA 1
ATOM 3097 C C . PRO A 1 402 ? 76.270 18.261 72.522 1.00 14.09 402 PRO A C 1
ATOM 3098 O O . PRO A 1 402 ? 76.198 18.570 73.725 1.00 14.46 402 PRO A O 1
ATOM 3102 N N A LEU A 1 403 ? 76.534 17.053 72.067 0.52 14.45 403 LEU A N 1
ATOM 3103 N N B LEU A 1 403 ? 76.501 17.052 72.062 0.48 14.45 403 LEU A N 1
ATOM 3104 C CA A LEU A 1 403 ? 76.533 15.874 72.953 0.52 16.54 403 LEU A CA 1
ATOM 3105 C CA B LEU A 1 403 ? 76.533 15.889 72.951 0.48 16.54 403 LEU A CA 1
ATOM 3106 C C A LEU A 1 403 ? 77.694 14.944 72.687 0.52 17.17 403 LEU A C 1
ATOM 3107 C C B LEU A 1 403 ? 77.857 15.148 72.672 0.48 16.43 403 LEU A C 1
ATOM 3108 O O A LEU A 1 403 ? 77.744 14.357 71.580 0.52 15.10 403 LEU A O 1
ATOM 3109 O O B LEU A 1 403 ? 78.286 14.985 71.540 0.48 18.55 403 LEU A O 1
ATOM 3118 N N . SER A 1 404 ? 78.525 14.715 73.723 1.00 18.26 404 SER A N 1
ATOM 3119 C CA . SER A 1 404 ? 79.566 13.703 73.610 1.00 18.31 404 SER A CA 1
ATOM 3120 C C . SER A 1 404 ? 78.897 12.355 73.789 1.00 18.20 404 SER A C 1
ATOM 3121 O O . SER A 1 404 ? 77.970 12.205 74.596 1.00 18.49 404 SER A O 1
ATOM 3124 N N . LEU A 1 405 ? 79.286 11.357 73.006 1.00 18.67 405 LEU A N 1
ATOM 3125 C CA . LEU A 1 405 ? 78.602 10.072 72.985 1.00 19.82 405 LEU A CA 1
ATOM 3126 C C . LEU A 1 405 ? 79.292 9.038 73.881 1.00 26.47 405 LEU A C 1
ATOM 3127 O O . LEU A 1 405 ? 78.668 8.009 74.181 1.00 26.88 405 LEU A O 1
ATOM 3132 N N . ARG A 1 406 ? 80.533 9.357 74.262 1.00 28.15 406 ARG A N 1
ATOM 3133 C CA . ARG A 1 406 ? 81.380 8.421 75.037 1.00 42.26 406 ARG A CA 1
ATOM 3134 C C . ARG A 1 406 ? 81.818 8.948 76.397 1.00 52.70 406 ARG A C 1
ATOM 3135 O O . ARG A 1 406 ? 82.033 8.135 77.326 1.00 64.78 406 ARG A O 1
#

B-factor: mean 21.15, std 11.61, range [10.43, 134.96]

InterPro domains:
  IPR001128 Cytochrome P450 [PF00067] (279-378)
  IPR002397 Cytochrome P450, B-class [PR00359] (90-101)
  IPR002397 Cytochrome P450, B-class [PR00359] (137-153)
  IPR002397 Cytochrome P450, B-class [PR00359] (154-169)
  IPR002397 Cytochrome P450, B-class [PR00359] (281-292)
  IPR002397 Cytochrome P450, B-class [PR00359] (298-325)
  IPR002397 Cytochrome P450, B-class [PR00359] (326-341)
  IPR002397 Cytochrome P450, B-class [PR00359] (348-357)
  IPR002397 Cytochrome P450, B-class [PR00359] (357-368)
  IPR017972 Cytochrome P450, conserved site [PS00086] (350-359)
  IPR031023 L-tryptophan 4-nitrase [TIGR04458] (4-406)
  IPR036396 Cytochrome P450 superfamily [G3DSA:1.10.630.10] (1-406)
  IPR036396 Cytochrome P450 superfamily [SSF48264] (10-405)

CATH classification: 1.10.630.10

Secondary structure (DSSP, 8-state):
--S---TT-GGGTTS-HHHHHHHHHH-SEEEEGGGTEEEE-SHHHHHHHHH-TTEE------TT-HHHHHHTTSGGG--TTHHHHHHHTTGGGG-HHHHHHHHHHHHHHHHHHHHTS-TT--EEEHIIIIITHHHHHHIIIII---GGGHHHHHHHHHHHT----HHHHHHHHHHHHHHHHHHHTTSS-PPPTTSHHHHHHHTGGG-SSS-HHHHHHHHHHHHHHHHSTHHHHHHHHHHHHHHH-HHHHHHHHH-HHHHHTHHHHHHHHS-SS--EEEEESS-EEETTEEEPTT-EEEE-HHHHTT-TTTSSSTTS--TT-TTGGG--TT--STT--TTHHHHHHHHHHHHHHHHHH-TT-EESS--EE-S-STT--EEE-EEE--

Nearest PDB structures (foldseek):
  4tpn-assembly1_A  TM=1.003E+00  e=2.940E-65  Streptomyces scabiei 87.22
  4tpo-assembly1_A  TM=1.002E+00  e=5.886E-61  Streptomyces scabiei 87.22
  4l36-assembly2_B  TM=9.966E-01  e=5.063E-57  Streptomyces scabiei 87.22
  5d3u-assembly2_B  TM=9.958E-01  e=3.821E-57  Streptomyces scabiei 87.22
  5d40-assembly2_B  TM=9.958E-01  e=4.831E-57  Streptomyces scabiei 87.22